Protein AF-A0A2V4BJJ5-F1 (afdb_monomer_lite)

Organism: NCBI:txid2212651

Structure (mmCIF, N/CA/C/O backbone):
data_AF-A0A2V4BJJ5-F1
#
_entry.id   AF-A0A2V4BJJ5-F1
#
loop_
_atom_site.group_PDB
_atom_site.id
_atom_site.type_symbol
_atom_site.label_atom_id
_atom_site.label_alt_id
_atom_site.label_comp_id
_atom_site.label_asym_id
_atom_site.label_entity_id
_atom_site.label_seq_id
_atom_site.pdbx_PDB_ins_code
_atom_site.Cartn_x
_atom_site.Cartn_y
_atom_site.Cartn_z
_atom_site.occupancy
_atom_site.B_iso_or_equiv
_atom_site.auth_seq_id
_atom_site.auth_comp_id
_atom_site.auth_asym_id
_atom_site.auth_atom_id
_atom_site.pdbx_PDB_model_num
ATOM 1 N N . MET A 1 1 ? 9.162 1.206 -11.271 1.00 88.06 1 MET A N 1
ATOM 2 C CA . MET A 1 1 ? 9.606 1.241 -9.865 1.00 88.06 1 MET A CA 1
ATOM 3 C C . MET A 1 1 ? 8.481 0.726 -8.986 1.00 88.06 1 MET A C 1
ATOM 5 O O . MET A 1 1 ? 7.319 0.858 -9.364 1.00 88.06 1 MET A O 1
ATOM 9 N N . ILE A 1 2 ? 8.825 0.141 -7.841 1.00 90.81 2 ILE A N 1
ATOM 10 C CA . ILE A 1 2 ? 7.871 -0.361 -6.850 1.00 90.81 2 ILE A CA 1
ATOM 11 C C . ILE A 1 2 ? 7.590 0.761 -5.851 1.00 90.81 2 ILE A C 1
ATOM 13 O O . ILE A 1 2 ? 8.516 1.310 -5.253 1.00 90.81 2 ILE A O 1
ATOM 17 N N . ARG A 1 3 ? 6.319 1.094 -5.628 1.00 92.25 3 ARG A N 1
ATOM 18 C CA . ARG A 1 3 ? 5.937 2.110 -4.636 1.00 92.25 3 ARG A CA 1
ATOM 19 C C . ARG A 1 3 ? 5.852 1.492 -3.248 1.00 92.25 3 ARG A C 1
ATOM 21 O O . ARG A 1 3 ? 5.014 0.620 -3.016 1.00 92.25 3 ARG A O 1
ATOM 28 N N . ILE A 1 4 ? 6.672 1.962 -2.316 1.00 94.62 4 ILE A N 1
ATOM 29 C CA . ILE A 1 4 ? 6.693 1.494 -0.930 1.00 94.62 4 ILE A CA 1
ATOM 30 C C . ILE A 1 4 ? 6.324 2.643 -0.002 1.00 94.62 4 ILE A C 1
ATOM 32 O O . ILE A 1 4 ? 7.092 3.581 0.190 1.00 94.62 4 ILE A O 1
ATOM 36 N N . TYR A 1 5 ? 5.167 2.530 0.638 1.00 96.19 5 TYR A N 1
ATOM 37 C CA . TYR A 1 5 ? 4.803 3.397 1.743 1.00 96.19 5 TYR A CA 1
ATOM 38 C C . TYR A 1 5 ? 5.375 2.828 3.043 1.00 96.19 5 TYR A C 1
ATOM 40 O O . TYR A 1 5 ? 5.122 1.673 3.393 1.00 96.19 5 TYR A O 1
ATOM 48 N N . LEU A 1 6 ? 6.145 3.631 3.769 1.00 96.25 6 LEU A N 1
ATOM 49 C CA . LEU A 1 6 ? 6.681 3.276 5.080 1.00 96.25 6 LEU A CA 1
ATOM 50 C C . LEU A 1 6 ? 5.841 3.983 6.140 1.00 96.25 6 LEU A C 1
ATOM 52 O O . LEU A 1 6 ? 5.697 5.188 6.062 1.00 96.25 6 LEU A O 1
ATOM 56 N N . ASP A 1 7 ? 5.319 3.282 7.140 1.00 95.56 7 ASP A N 1
ATOM 57 C CA . ASP A 1 7 ? 4.803 3.937 8.351 1.00 95.56 7 ASP A CA 1
ATOM 58 C C . ASP A 1 7 ? 5.944 4.703 9.047 1.00 95.56 7 ASP A C 1
ATOM 60 O O . ASP A 1 7 ? 7.099 4.263 9.014 1.00 95.56 7 ASP A O 1
ATOM 64 N N . TRP A 1 8 ? 5.642 5.807 9.735 1.00 92.81 8 TRP A N 1
ATOM 65 C CA . TRP A 1 8 ? 6.599 6.546 10.559 1.00 92.81 8 TRP A CA 1
ATOM 66 C C . TRP A 1 8 ? 7.425 5.660 11.511 1.00 92.81 8 TRP A C 1
ATOM 68 O O . TRP A 1 8 ? 8.637 5.865 11.669 1.00 92.81 8 TRP A O 1
ATOM 78 N N . ASN A 1 9 ? 6.815 4.640 12.126 1.00 90.44 9 ASN A N 1
ATOM 79 C CA . ASN A 1 9 ? 7.521 3.713 13.018 1.00 90.44 9 ASN A CA 1
ATOM 80 C C . ASN A 1 9 ? 8.581 2.860 12.288 1.00 90.44 9 ASN A C 1
ATOM 82 O O . ASN A 1 9 ? 9.628 2.551 12.864 1.00 90.44 9 ASN A O 1
ATOM 86 N N . ALA A 1 10 ? 8.353 2.522 11.019 1.00 91.81 10 ALA A N 1
ATOM 87 C CA . ALA A 1 10 ? 9.301 1.813 10.176 1.00 91.81 10 ALA A CA 1
ATOM 88 C C . ALA A 1 10 ? 10.347 2.796 9.642 1.00 91.81 10 ALA A C 1
ATOM 90 O O . ALA A 1 10 ? 11.546 2.536 9.748 1.00 91.81 10 ALA A O 1
ATOM 91 N N . TYR A 1 11 ? 9.891 3.955 9.166 1.00 87.75 11 TYR A N 1
ATOM 92 C CA . TYR A 1 11 ? 10.703 5.021 8.592 1.00 87.75 11 TYR A CA 1
ATOM 93 C C . TYR A 1 11 ? 11.809 5.473 9.556 1.00 87.75 11 TYR A C 1
ATOM 95 O O . TYR A 1 11 ? 13.001 5.411 9.241 1.00 87.75 11 TYR A O 1
ATOM 103 N N . SER A 1 12 ? 11.427 5.866 10.772 1.00 86.38 12 SER A N 1
ATOM 104 C CA . SER A 1 12 ? 12.358 6.346 11.800 1.00 86.38 12 SER A CA 1
ATOM 105 C C . SER A 1 12 ? 13.381 5.276 12.206 1.00 86.38 12 SER A C 1
ATOM 107 O O . SER A 1 12 ? 14.564 5.563 12.408 1.00 86.38 12 SER A O 1
ATOM 109 N N . ARG A 1 13 ? 12.969 4.007 12.273 1.00 89.62 13 ARG A N 1
ATOM 110 C CA . ARG A 1 13 ? 13.856 2.905 12.663 1.00 89.62 13 ARG A CA 1
ATOM 111 C C . ARG A 1 13 ? 14.785 2.455 11.548 1.00 89.62 13 ARG A C 1
ATOM 113 O O . ARG A 1 13 ? 15.922 2.110 11.858 1.00 89.62 13 ARG A O 1
ATOM 120 N N . ILE A 1 14 ? 14.367 2.512 10.282 1.00 87.62 14 ILE A N 1
ATOM 121 C CA . ILE A 1 14 ? 15.248 2.220 9.143 1.00 87.62 14 ILE A CA 1
ATOM 122 C C . ILE A 1 14 ? 16.488 3.102 9.194 1.00 87.62 14 ILE A C 1
ATOM 124 O O . ILE A 1 14 ? 17.557 2.598 8.894 1.00 87.62 14 ILE A O 1
ATOM 128 N N . LYS A 1 15 ? 16.389 4.369 9.620 1.00 78.69 15 LYS A N 1
ATOM 129 C CA . LYS A 1 15 ? 17.545 5.278 9.686 1.00 78.69 15 LYS A CA 1
ATOM 130 C C . LYS A 1 15 ? 18.413 5.092 10.933 1.00 78.69 15 LYS A C 1
ATOM 132 O O . LYS A 1 15 ? 19.638 5.218 10.846 1.00 78.69 15 LYS A O 1
ATOM 137 N N . HIS A 1 16 ? 17.818 4.764 12.078 1.00 81.19 16 HIS A N 1
ATOM 138 C CA . HIS A 1 16 ? 18.511 4.822 13.374 1.00 81.19 16 HIS A CA 1
ATOM 139 C C . HIS A 1 16 ? 18.791 3.465 14.027 1.00 81.19 16 HIS A C 1
ATOM 141 O O . HIS A 1 16 ? 19.670 3.371 14.882 1.00 81.19 16 HIS A O 1
ATOM 147 N N . SER A 1 17 ? 18.069 2.411 13.649 1.00 85.38 17 SER A N 1
ATOM 148 C CA . SER A 1 17 ? 18.215 1.097 14.269 1.00 85.38 17 SER A CA 1
ATOM 149 C C . SER A 1 17 ? 19.347 0.296 13.630 1.00 85.38 17 SER A C 1
ATOM 151 O O . SER A 1 17 ? 19.399 0.131 12.411 1.00 85.38 17 SER A O 1
ATOM 153 N N . ASN A 1 18 ? 20.208 -0.258 14.487 1.00 90.06 18 ASN A N 1
ATOM 154 C CA . ASN A 1 18 ? 21.208 -1.271 14.133 1.00 90.06 18 ASN A CA 1
ATOM 155 C C . ASN A 1 18 ? 20.756 -2.692 14.515 1.00 90.06 18 ASN A C 1
ATOM 157 O O . ASN A 1 18 ? 21.531 -3.641 14.431 1.00 90.06 18 ASN A O 1
ATOM 161 N N . VAL A 1 19 ? 19.512 -2.841 14.976 1.00 92.06 19 VAL A N 1
ATOM 162 C CA . VAL A 1 19 ? 18.943 -4.124 15.398 1.00 92.06 19 VAL A CA 1
ATOM 163 C C . VAL A 1 19 ? 18.189 -4.743 14.227 1.00 92.06 19 VAL A C 1
ATOM 165 O O . VAL A 1 19 ? 17.458 -4.046 13.523 1.00 92.06 19 VAL A O 1
ATOM 168 N N . SER A 1 20 ? 18.351 -6.053 14.029 1.00 91.06 20 SER A N 1
ATOM 169 C CA . SER A 1 20 ? 17.585 -6.812 13.033 1.00 91.06 20 SER A CA 1
ATOM 170 C C . SER A 1 20 ? 16.072 -6.567 13.192 1.00 91.06 20 SER A C 1
ATOM 172 O O . SER A 1 20 ? 15.590 -6.501 14.327 1.00 91.06 20 SER A O 1
ATOM 174 N N . PRO A 1 21 ? 15.314 -6.394 12.093 1.00 94.69 21 PRO A N 1
ATOM 175 C CA . PRO A 1 21 ? 15.711 -6.581 10.688 1.00 94.69 21 PRO A CA 1
ATOM 176 C C . PRO A 1 21 ? 16.182 -5.296 9.978 1.00 94.69 21 PRO A C 1
ATOM 178 O O . PRO A 1 21 ? 16.421 -5.304 8.775 1.00 94.69 21 PRO A O 1
ATOM 181 N N . TYR A 1 22 ? 16.309 -4.172 10.688 1.00 94.81 22 TYR A N 1
ATOM 182 C CA . TYR A 1 22 ? 16.457 -2.854 10.061 1.00 94.81 22 TYR A CA 1
ATOM 183 C C . TYR A 1 22 ? 17.739 -2.630 9.246 1.00 94.81 22 TYR A C 1
ATOM 185 O O . TYR A 1 22 ? 17.635 -1.961 8.221 1.00 94.81 22 TYR A O 1
ATOM 193 N N . PRO A 1 23 ? 18.925 -3.157 9.617 1.00 94.69 23 PRO A N 1
ATOM 194 C CA . PRO A 1 23 ? 20.111 -3.042 8.766 1.00 94.69 23 PRO A CA 1
ATOM 195 C C . PRO A 1 23 ? 19.923 -3.688 7.392 1.00 94.69 23 PRO A C 1
ATOM 197 O O . PRO A 1 23 ? 20.276 -3.099 6.377 1.00 94.69 23 PRO A O 1
ATOM 200 N N . GLU A 1 24 ? 19.328 -4.879 7.358 1.00 94.56 24 GLU A N 1
ATOM 201 C CA . GLU A 1 24 ? 19.069 -5.608 6.117 1.00 94.56 24 GLU A CA 1
ATOM 202 C C . GLU A 1 24 ? 17.961 -4.938 5.306 1.00 94.56 24 GLU A C 1
ATOM 204 O O . GLU A 1 24 ? 18.143 -4.680 4.120 1.00 94.56 24 GLU A O 1
ATOM 209 N N . LEU A 1 25 ? 16.869 -4.543 5.969 1.00 94.75 25 LEU A N 1
ATOM 210 C CA . LEU A 1 25 ? 15.808 -3.759 5.344 1.00 94.75 25 LEU A CA 1
ATOM 211 C C . LEU A 1 25 ? 16.362 -2.479 4.707 1.00 94.75 25 LEU A C 1
ATOM 213 O O . LEU A 1 25 ? 16.035 -2.172 3.568 1.00 94.75 25 LEU A O 1
ATOM 217 N N . ARG A 1 26 ? 17.232 -1.747 5.411 1.00 92.50 26 ARG A N 1
ATOM 218 C CA . ARG A 1 26 ? 17.885 -0.547 4.877 1.00 92.50 26 ARG A CA 1
ATOM 219 C C . ARG A 1 26 ? 18.696 -0.876 3.625 1.00 92.50 26 ARG A C 1
ATOM 221 O O . ARG A 1 26 ? 18.555 -0.173 2.638 1.00 92.50 26 ARG A O 1
ATOM 228 N N . ASN A 1 27 ? 19.504 -1.935 3.647 1.00 91.75 27 ASN A N 1
ATOM 229 C CA . ASN A 1 27 ? 20.306 -2.331 2.487 1.00 91.75 27 ASN A CA 1
ATOM 230 C C . ASN A 1 27 ? 19.441 -2.676 1.270 1.00 91.75 27 ASN A C 1
ATOM 232 O O . ASN A 1 27 ? 19.805 -2.310 0.160 1.00 91.75 27 ASN A O 1
ATOM 236 N N . ILE A 1 28 ? 18.298 -3.332 1.484 1.00 92.19 28 ILE A N 1
ATOM 237 C CA . ILE A 1 28 ? 17.337 -3.629 0.417 1.00 92.19 28 ILE A CA 1
ATOM 238 C C . ILE A 1 28 ? 16.742 -2.332 -0.144 1.00 92.19 28 ILE A C 1
ATOM 240 O O . ILE A 1 28 ? 16.681 -2.157 -1.353 1.00 92.19 28 ILE A O 1
ATOM 244 N N . LEU A 1 29 ? 16.316 -1.413 0.725 1.00 91.25 29 LEU A N 1
ATOM 245 C CA . LEU A 1 29 ? 15.595 -0.199 0.328 1.00 91.25 29 LEU A CA 1
ATOM 246 C C . LEU A 1 29 ? 16.490 0.934 -0.210 1.00 91.25 29 LEU A C 1
ATOM 248 O O . LEU A 1 29 ? 15.959 1.918 -0.713 1.00 91.25 29 LEU A O 1
ATOM 252 N N . LEU A 1 30 ? 17.820 0.825 -0.104 1.00 85.75 30 LEU A N 1
ATOM 253 C CA . LEU A 1 30 ? 18.769 1.833 -0.603 1.00 85.75 30 LEU A CA 1
ATOM 254 C C . LEU A 1 30 ? 18.985 1.789 -2.128 1.00 85.75 30 LEU A C 1
ATOM 256 O O . LEU A 1 30 ? 19.694 2.646 -2.652 1.00 85.75 30 LEU A O 1
ATOM 260 N N . ASP A 1 31 ? 18.397 0.828 -2.849 1.00 82.88 31 ASP A N 1
ATOM 261 C CA . ASP A 1 31 ? 18.398 0.845 -4.316 1.00 82.88 31 ASP A CA 1
ATOM 262 C C . ASP A 1 31 ? 17.377 1.866 -4.849 1.00 82.88 31 ASP A C 1
ATOM 264 O O . ASP A 1 31 ? 16.197 1.568 -5.064 1.00 82.88 31 ASP A O 1
ATOM 268 N N . GLU A 1 32 ? 17.848 3.096 -5.059 1.00 70.75 32 GLU A N 1
ATOM 269 C CA . GLU A 1 32 ? 17.036 4.227 -5.526 1.00 70.75 32 GLU A CA 1
ATOM 270 C C . GLU A 1 32 ? 16.423 4.011 -6.922 1.00 70.75 32 GLU A C 1
ATOM 272 O O . GLU A 1 32 ? 15.458 4.688 -7.260 1.00 70.75 32 GLU A O 1
ATOM 277 N N . ASN A 1 33 ? 16.914 3.053 -7.720 1.00 79.56 33 ASN A N 1
ATOM 278 C CA . ASN A 1 33 ? 16.366 2.757 -9.053 1.00 79.56 33 ASN A CA 1
ATOM 279 C C . ASN A 1 33 ? 15.228 1.722 -9.011 1.00 79.56 33 ASN A C 1
ATOM 281 O O . ASN A 1 33 ? 14.562 1.450 -10.023 1.00 79.56 33 ASN A O 1
ATOM 285 N N . GLN A 1 34 ? 15.020 1.092 -7.855 1.00 86.00 34 GLN A N 1
ATOM 286 C CA . GLN A 1 34 ? 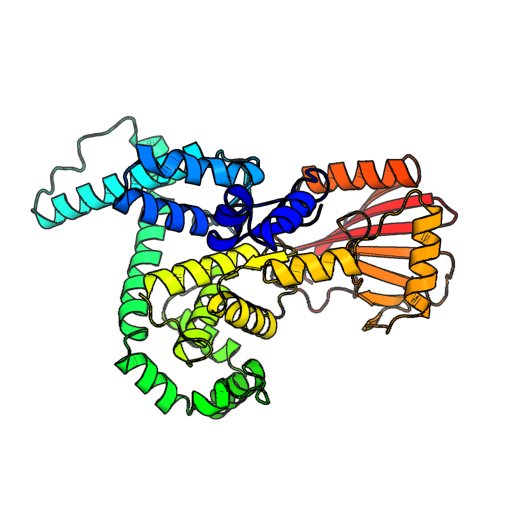14.022 0.047 -7.673 1.00 86.00 34 GLN A CA 1
ATOM 287 C C . GLN A 1 34 ? 12.746 0.584 -7.015 1.00 86.00 34 GLN A C 1
ATOM 289 O O . GLN A 1 34 ? 11.644 0.183 -7.410 1.00 86.00 34 GLN A O 1
ATOM 294 N N . TYR A 1 35 ? 12.874 1.515 -6.065 1.00 91.69 35 TYR A N 1
ATOM 295 C CA . TYR A 1 35 ? 11.788 1.893 -5.159 1.00 91.69 35 TYR A CA 1
ATOM 296 C C . TYR A 1 35 ? 11.448 3.384 -5.164 1.00 91.69 35 TYR A C 1
ATOM 298 O O . TYR A 1 35 ? 12.314 4.242 -5.293 1.00 91.69 35 TYR A O 1
ATOM 306 N N . LEU A 1 36 ? 10.168 3.685 -4.935 1.00 91.25 36 LEU A N 1
ATOM 307 C CA . LEU A 1 36 ? 9.669 5.027 -4.635 1.00 91.25 36 LEU A CA 1
ATOM 308 C C . LEU A 1 36 ? 9.070 5.060 -3.233 1.00 91.25 36 LEU A C 1
ATOM 310 O O . LEU A 1 36 ? 8.227 4.223 -2.914 1.00 91.25 36 LEU A O 1
ATOM 314 N N . PHE A 1 37 ? 9.455 6.052 -2.429 1.00 93.25 37 PHE A N 1
ATOM 315 C CA . PHE A 1 37 ? 9.055 6.161 -1.023 1.00 93.25 37 PHE A CA 1
ATOM 316 C C . PHE A 1 37 ? 8.224 7.417 -0.757 1.00 93.25 37 PHE A C 1
ATOM 318 O O . PHE A 1 37 ? 8.757 8.408 -0.265 1.00 93.25 37 PHE A O 1
ATOM 325 N N . PRO A 1 38 ? 6.921 7.443 -1.067 1.00 93.19 38 PRO A N 1
ATOM 326 C CA . PRO A 1 38 ? 6.128 8.619 -0.754 1.00 93.19 38 PRO A CA 1
ATOM 327 C C . PRO A 1 38 ? 6.016 8.842 0.761 1.00 93.19 38 PRO A C 1
ATOM 329 O O . PRO A 1 38 ? 5.755 7.908 1.519 1.00 93.19 38 PRO A O 1
ATOM 332 N N . PHE A 1 39 ? 6.144 10.096 1.198 1.00 94.69 39 PHE A N 1
ATOM 333 C CA . PHE A 1 39 ? 5.675 10.537 2.517 1.00 94.69 39 PHE A CA 1
ATOM 334 C C . PHE A 1 39 ? 4.311 11.221 2.379 1.00 94.69 39 PHE A C 1
ATOM 336 O O . PHE A 1 39 ? 3.885 11.519 1.272 1.00 94.69 39 PHE A O 1
ATOM 343 N N . SER A 1 40 ? 3.602 11.472 3.479 1.00 92.81 40 SER A N 1
ATOM 344 C CA . SER A 1 40 ? 2.213 11.960 3.443 1.00 92.81 40 SER A CA 1
ATOM 345 C C . SER A 1 40 ? 1.898 12.948 4.559 1.00 92.81 40 SER A C 1
ATOM 347 O O . SER A 1 40 ? 2.718 13.198 5.445 1.00 92.81 40 SER A O 1
ATOM 349 N N . THR A 1 41 ? 0.668 13.460 4.573 1.00 89.38 41 THR A N 1
ATOM 350 C CA . THR A 1 41 ? 0.161 14.249 5.704 1.00 89.38 41 THR A CA 1
ATOM 351 C C . THR A 1 41 ? 0.115 13.459 7.012 1.00 89.38 41 THR A C 1
ATOM 353 O O . THR A 1 41 ? 0.328 14.058 8.060 1.00 89.38 41 THR A O 1
ATOM 356 N N . ALA A 1 42 ? -0.041 12.130 6.985 1.00 91.00 42 ALA A N 1
ATOM 357 C CA . ALA A 1 42 ? 0.041 11.304 8.195 1.00 91.00 42 ALA A CA 1
ATOM 358 C C . ALA A 1 42 ? 1.444 11.360 8.832 1.00 91.00 42 ALA A C 1
ATOM 360 O O . ALA A 1 42 ? 1.575 11.569 10.035 1.00 91.00 42 ALA A O 1
ATOM 361 N N . HIS A 1 43 ? 2.501 11.306 8.015 1.00 93.44 43 HIS A N 1
ATOM 362 C CA . HIS A 1 43 ? 3.880 11.490 8.485 1.00 93.44 43 HIS A CA 1
ATOM 363 C C . HIS A 1 43 ? 4.117 12.876 9.081 1.00 93.44 43 HIS A C 1
ATOM 365 O O . HIS A 1 43 ? 4.813 13.028 10.084 1.00 93.44 43 HIS A O 1
ATOM 371 N N . ILE A 1 44 ? 3.548 13.901 8.444 1.00 90.62 44 ILE A N 1
ATOM 372 C CA . ILE A 1 44 ? 3.655 15.280 8.919 1.00 90.62 44 ILE A CA 1
ATOM 373 C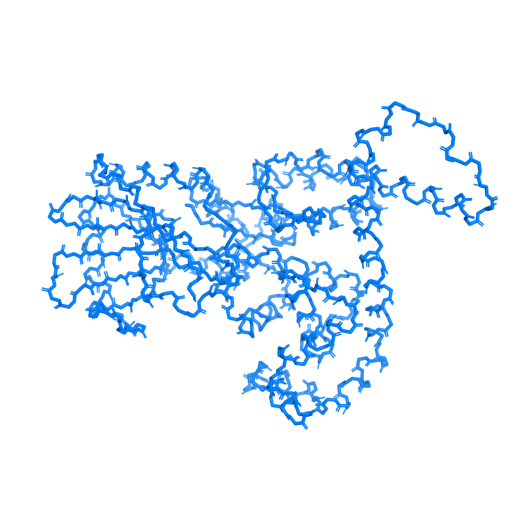 C . ILE A 1 44 ? 2.999 15.406 10.296 1.00 90.62 44 ILE A C 1
ATOM 375 O O . ILE A 1 44 ? 3.585 16.039 11.172 1.00 90.62 44 ILE A O 1
ATOM 379 N N . LEU A 1 45 ? 1.849 14.758 10.516 1.00 87.06 45 LEU A N 1
ATOM 380 C CA . LEU A 1 45 ? 1.181 14.719 11.818 1.00 87.06 45 LEU A CA 1
ATOM 381 C C . LEU A 1 45 ? 2.041 14.026 12.886 1.00 87.06 45 LEU A C 1
ATOM 383 O O . LEU A 1 45 ? 2.204 14.580 13.969 1.00 87.06 45 LEU A O 1
ATOM 387 N N . ASP A 1 46 ? 2.663 12.882 12.591 1.00 90.56 46 ASP A N 1
ATOM 388 C CA . ASP A 1 46 ? 3.563 12.208 13.546 1.00 90.56 46 ASP A CA 1
ATOM 389 C C . ASP A 1 46 ? 4.772 13.069 13.942 1.00 90.56 46 ASP A C 1
ATOM 391 O O . ASP A 1 46 ? 5.171 13.146 15.115 1.00 90.56 46 ASP A O 1
ATOM 395 N N . ILE A 1 47 ? 5.365 13.757 12.963 1.00 90.62 47 ILE A N 1
ATOM 396 C CA . ILE A 1 47 ? 6.478 14.673 13.218 1.00 90.62 47 ILE A CA 1
ATOM 397 C C . ILE A 1 47 ? 5.988 15.904 13.982 1.00 90.62 47 ILE A C 1
ATOM 399 O O . ILE A 1 47 ? 6.689 16.370 14.881 1.00 90.62 47 ILE A O 1
ATOM 403 N N . TYR A 1 48 ? 4.789 16.405 13.688 1.00 88.06 48 TYR A N 1
ATOM 404 C CA . TYR A 1 48 ? 4.177 17.506 14.424 1.00 88.06 48 TYR A CA 1
ATOM 405 C C . TYR A 1 48 ? 3.931 17.138 15.896 1.00 88.06 48 TYR A C 1
ATOM 407 O O . TYR A 1 48 ? 4.264 17.916 16.787 1.00 88.06 48 TYR A O 1
ATOM 415 N N . GLU A 1 49 ? 3.481 15.920 16.201 1.00 86.12 49 GLU A N 1
ATOM 416 C CA . GLU A 1 49 ? 3.374 15.468 17.596 1.00 86.12 49 GLU A CA 1
ATOM 417 C C . GLU A 1 49 ? 4.727 15.439 18.310 1.00 86.12 49 GLU A C 1
ATOM 419 O O . GLU A 1 49 ? 4.820 15.707 19.511 1.00 86.12 49 GLU A O 1
ATOM 424 N N . SER A 1 50 ? 5.794 15.120 17.577 1.00 88.12 50 SER A N 1
ATOM 425 C CA . SER A 1 50 ? 7.156 15.222 18.101 1.00 88.12 50 SER A CA 1
ATOM 426 C C . SER A 1 50 ? 7.542 16.688 18.319 1.00 88.12 50 SER A C 1
ATOM 428 O O . SER A 1 50 ? 8.052 17.032 19.382 1.00 88.12 50 SER A O 1
ATOM 430 N N . TYR A 1 51 ? 7.237 17.570 17.363 1.00 89.12 51 TYR A N 1
ATOM 431 C CA . TYR A 1 51 ? 7.477 19.011 17.455 1.00 89.12 51 TYR A CA 1
ATOM 432 C C . TYR A 1 51 ? 6.837 19.623 18.700 1.00 89.12 51 TYR A C 1
ATOM 434 O O . TYR A 1 51 ? 7.523 20.316 19.447 1.00 89.12 51 TYR A O 1
ATOM 442 N N . VAL A 1 52 ? 5.565 19.320 18.963 1.00 86.94 52 VAL A N 1
ATOM 443 C CA . VAL A 1 52 ? 4.845 19.819 20.144 1.00 86.94 52 VAL A CA 1
ATOM 444 C C . VAL A 1 52 ? 5.562 19.425 21.444 1.00 86.94 52 VAL A C 1
ATOM 446 O O . VAL A 1 52 ? 5.557 20.183 22.410 1.00 86.94 52 VAL A O 1
ATOM 449 N N . LYS A 1 53 ? 6.226 18.261 21.472 1.00 87.38 53 LYS A N 1
ATOM 450 C CA . LYS A 1 53 ? 6.930 17.750 22.659 1.00 87.38 53 LYS A CA 1
ATOM 451 C C . LYS A 1 53 ? 8.345 18.299 22.824 1.00 87.38 53 LYS A C 1
ATOM 453 O O . LYS A 1 53 ? 8.759 18.545 23.954 1.00 87.38 53 LYS A O 1
ATOM 458 N N . VAL A 1 54 ? 9.110 18.421 21.736 1.00 88.50 54 VAL A N 1
ATOM 459 C CA . VAL A 1 54 ? 10.563 18.691 21.806 1.00 88.50 54 VAL A CA 1
ATOM 460 C C . VAL A 1 54 ? 11.017 19.956 21.070 1.00 88.50 54 VAL A C 1
ATOM 462 O O . VAL A 1 54 ? 12.173 20.356 21.204 1.00 88.50 54 VAL A O 1
ATOM 465 N N . GLY A 1 55 ? 10.132 20.619 20.327 1.00 88.94 55 GLY A N 1
ATOM 466 C CA . GLY A 1 55 ? 10.419 21.830 19.558 1.00 88.94 55 GLY A CA 1
ATOM 467 C C . GLY A 1 55 ? 11.210 21.594 18.263 1.00 88.94 55 GLY A C 1
ATOM 468 O O . GLY A 1 55 ? 11.736 20.512 18.003 1.00 88.94 55 GLY A O 1
ATOM 469 N N . TRP A 1 56 ? 11.316 22.645 17.437 1.00 88.12 56 TRP A N 1
ATOM 470 C CA . TRP A 1 56 ? 11.897 22.585 16.082 1.00 88.12 56 TRP A CA 1
ATOM 471 C C . TRP A 1 56 ? 13.335 22.046 16.053 1.00 88.12 56 TRP A C 1
ATOM 473 O O . TRP A 1 56 ? 13.667 21.185 15.242 1.00 88.12 56 TRP A O 1
ATOM 483 N N . ALA A 1 57 ? 14.187 22.528 16.963 1.00 86.38 57 ALA A N 1
ATOM 484 C CA . ALA A 1 57 ? 15.601 22.153 17.001 1.00 86.38 57 ALA A CA 1
ATOM 485 C C . ALA A 1 57 ? 15.817 20.638 17.175 1.00 86.38 57 ALA A C 1
ATOM 487 O O . ALA A 1 57 ? 16.826 20.109 16.718 1.00 86.38 57 ALA A O 1
ATOM 488 N N . ASN A 1 58 ? 14.855 19.939 17.786 1.00 86.81 58 ASN A N 1
ATOM 489 C CA . ASN A 1 58 ? 14.965 18.525 18.133 1.00 86.81 58 ASN A CA 1
ATOM 490 C C . ASN A 1 58 ? 14.198 17.589 17.184 1.00 86.81 58 ASN A C 1
ATOM 492 O O . ASN A 1 58 ? 14.265 16.377 17.361 1.00 86.81 58 ASN A O 1
ATOM 496 N N . ILE A 1 59 ? 13.506 18.115 16.165 1.00 87.94 59 ILE A N 1
ATOM 497 C CA . ILE A 1 59 ? 12.863 17.292 15.122 1.00 87.94 59 ILE A CA 1
ATOM 498 C C . ILE A 1 59 ? 13.666 17.236 13.820 1.00 87.94 59 ILE A C 1
ATOM 500 O O . ILE A 1 59 ? 13.261 16.551 12.888 1.00 87.94 59 ILE A O 1
ATOM 504 N N . GLN A 1 60 ? 14.803 17.929 13.720 1.00 85.44 60 GLN A N 1
ATOM 505 C CA . GLN A 1 60 ? 15.562 17.993 12.469 1.00 85.44 60 GLN A CA 1
ATOM 506 C C . GLN A 1 60 ? 15.960 16.594 11.963 1.00 85.44 60 GLN A C 1
ATOM 508 O O . GLN A 1 60 ? 15.749 16.284 10.794 1.00 85.44 60 GLN A O 1
ATOM 513 N N . GLY A 1 61 ? 16.410 15.702 12.854 1.00 84.56 61 GLY A N 1
ATOM 514 C CA . GLY A 1 61 ? 16.706 14.307 12.500 1.00 84.56 61 GLY A CA 1
ATOM 515 C C . GLY A 1 61 ? 15.476 13.508 12.040 1.00 84.56 61 GLY A C 1
ATOM 516 O O . GLY A 1 61 ? 15.598 12.620 11.192 1.00 84.56 61 GLY A O 1
ATOM 517 N N . HIS A 1 62 ? 14.282 13.854 12.539 1.00 85.50 62 HIS A N 1
ATOM 518 C CA . HIS A 1 62 ? 13.017 13.270 12.084 1.00 85.50 62 HIS A CA 1
ATOM 519 C C . HIS A 1 62 ? 12.711 13.715 10.648 1.00 85.50 62 HIS A C 1
ATOM 521 O O . HIS A 1 62 ? 12.439 12.882 9.791 1.00 85.50 62 HIS A O 1
ATOM 527 N N . ILE A 1 63 ? 12.841 15.011 10.356 1.00 86.19 63 ILE A N 1
ATOM 528 C CA . ILE A 1 63 ? 12.633 15.563 9.008 1.00 86.19 63 ILE A CA 1
ATOM 529 C C . ILE A 1 63 ? 13.624 14.955 8.016 1.00 86.19 63 ILE A C 1
ATOM 531 O O . ILE A 1 63 ? 13.238 14.506 6.942 1.00 86.19 63 ILE A O 1
ATOM 535 N N . GLU A 1 64 ? 14.899 14.877 8.392 1.00 85.25 64 GLU A N 1
ATOM 536 C CA . GLU A 1 64 ? 15.923 14.239 7.568 1.00 85.25 64 GLU A CA 1
ATOM 537 C C . GLU A 1 64 ? 15.689 12.739 7.389 1.00 85.25 64 GLU A C 1
ATOM 539 O O . GLU A 1 64 ? 16.341 12.129 6.548 1.00 85.25 64 GLU A O 1
ATOM 544 N N . SER A 1 65 ? 14.860 12.092 8.214 1.00 84.25 65 SER A N 1
ATOM 545 C CA . SER A 1 65 ? 14.490 10.701 7.951 1.00 84.25 65 SER A CA 1
ATOM 546 C C . SER A 1 65 ? 13.710 10.627 6.651 1.00 84.25 65 SER A C 1
ATOM 548 O O . SER A 1 65 ? 14.055 9.810 5.811 1.00 84.25 65 SER A O 1
ATOM 550 N N . LEU A 1 66 ? 12.804 11.576 6.396 1.00 86.62 66 LEU A N 1
ATOM 551 C CA . LEU A 1 66 ? 12.026 11.653 5.160 1.00 86.62 66 LEU A CA 1
ATOM 552 C C . LEU A 1 66 ? 12.857 11.914 3.890 1.00 86.62 66 LEU A C 1
ATOM 554 O O . LEU A 1 66 ? 12.286 11.973 2.805 1.00 86.62 66 LEU A O 1
ATOM 558 N N . SER A 1 67 ? 14.187 12.031 3.966 1.00 82.44 67 SER A N 1
ATOM 559 C CA . SER A 1 67 ? 15.035 12.210 2.781 1.00 82.44 67 SER A CA 1
ATOM 560 C C . SER A 1 67 ? 14.922 11.058 1.781 1.00 82.44 67 SER A C 1
ATOM 562 O O . SER A 1 67 ? 15.011 11.319 0.590 1.00 82.44 67 SER A O 1
ATOM 564 N N . LEU A 1 68 ? 14.655 9.819 2.236 1.00 83.50 68 LEU A N 1
ATOM 565 C CA . LEU A 1 68 ? 14.434 8.668 1.335 1.00 83.50 68 LEU A CA 1
ATOM 566 C C . LEU A 1 68 ? 13.275 8.895 0.349 1.00 83.50 68 LEU A C 1
ATOM 568 O O . LEU A 1 68 ? 13.219 8.242 -0.685 1.00 83.50 68 LEU A O 1
ATOM 572 N N . SER A 1 69 ? 12.362 9.823 0.648 1.00 87.19 69 SER A N 1
ATOM 573 C CA . SER A 1 69 ? 11.250 10.138 -0.245 1.00 87.19 69 SER A CA 1
ATOM 574 C C . SER A 1 69 ? 11.643 10.936 -1.476 1.00 87.19 69 SER A C 1
ATOM 576 O O . SER A 1 69 ? 10.833 11.060 -2.390 1.00 87.19 69 SER A O 1
ATOM 578 N N . ASN A 1 70 ? 12.833 11.548 -1.488 1.00 87.25 70 ASN A N 1
ATOM 579 C CA . ASN A 1 70 ? 13.234 12.517 -2.510 1.00 87.25 70 ASN A CA 1
ATOM 580 C C . ASN A 1 70 ? 12.177 13.618 -2.742 1.00 87.25 70 ASN A C 1
ATOM 582 O O . ASN A 1 70 ? 12.040 14.163 -3.834 1.00 87.25 70 ASN A O 1
ATOM 586 N N . GLY A 1 71 ? 11.413 13.956 -1.695 1.00 88.56 71 GLY A N 1
ATOM 587 C CA . GLY A 1 71 ? 10.341 14.945 -1.763 1.00 88.56 71 GLY A CA 1
ATOM 588 C C . GLY A 1 71 ? 9.050 14.445 -2.410 1.00 88.56 71 GLY A C 1
ATOM 589 O O . GLY A 1 71 ? 8.155 15.254 -2.634 1.00 88.56 71 GLY A O 1
ATOM 590 N N . LEU A 1 72 ? 8.908 13.150 -2.693 1.00 91.12 72 LEU A N 1
ATOM 591 C CA . LEU A 1 72 ? 7.657 12.578 -3.179 1.00 91.12 72 LEU A CA 1
ATOM 592 C C . LEU A 1 72 ? 6.608 12.589 -2.059 1.00 91.12 72 LEU A C 1
ATOM 594 O O . LEU A 1 72 ? 6.637 11.776 -1.140 1.00 91.12 72 LEU A O 1
ATOM 598 N N . LEU A 1 73 ? 5.671 13.522 -2.141 1.00 90.00 73 LEU A N 1
ATOM 599 C CA . LEU A 1 73 ? 4.553 13.680 -1.225 1.00 90.00 73 LEU A CA 1
ATOM 600 C C . LEU A 1 73 ? 3.295 13.073 -1.843 1.00 90.00 73 LEU A C 1
ATOM 602 O O . LEU A 1 73 ? 2.866 13.496 -2.914 1.00 90.00 73 LEU A O 1
ATOM 606 N N . ILE A 1 74 ? 2.653 12.154 -1.132 1.00 89.44 74 ILE A N 1
ATOM 607 C CA . ILE A 1 74 ? 1.273 11.759 -1.385 1.00 89.44 74 ILE A CA 1
ATOM 608 C C . ILE A 1 74 ? 0.344 12.564 -0.476 1.00 89.44 74 ILE A C 1
ATOM 610 O O . ILE A 1 74 ? 0.470 12.566 0.749 1.00 89.44 74 ILE A O 1
ATOM 614 N N . GLN A 1 75 ? -0.583 13.299 -1.074 1.00 85.50 75 GLN A N 1
ATOM 615 C CA . GLN A 1 75 ? -1.540 14.119 -0.337 1.00 85.50 75 GLN A CA 1
ATOM 616 C C . GLN A 1 75 ? -2.845 14.216 -1.118 1.00 85.50 75 GLN A C 1
ATOM 618 O O . GLN A 1 75 ? -2.885 13.963 -2.318 1.00 85.50 75 GLN A O 1
ATOM 623 N N . LYS A 1 76 ? -3.903 14.634 -0.431 1.00 80.38 76 LYS A N 1
ATOM 624 C CA . LYS A 1 76 ? -5.169 15.002 -1.050 1.00 80.38 76 LYS A CA 1
ATOM 625 C C . LYS A 1 76 ? -5.427 16.486 -0.805 1.00 80.38 76 LYS A C 1
ATOM 627 O O . LYS A 1 76 ? -5.783 16.843 0.323 1.00 80.38 76 LYS A O 1
ATOM 632 N N . PRO A 1 77 ? -5.194 17.363 -1.795 1.00 72.75 77 PRO A N 1
ATOM 633 C CA . PRO A 1 77 ? -5.603 18.753 -1.679 1.00 72.75 77 PRO A CA 1
ATOM 634 C C . PRO A 1 77 ? -7.127 18.863 -1.586 1.00 72.75 77 PRO A C 1
ATOM 636 O O . PRO A 1 77 ? -7.873 17.972 -1.985 1.00 72.75 77 PRO A O 1
ATOM 639 N N . PHE A 1 78 ? -7.608 19.961 -1.017 1.00 66.38 78 PHE A N 1
ATOM 640 C CA . PHE A 1 78 ? -9.037 20.217 -0.927 1.00 66.38 78 PHE A CA 1
ATOM 641 C C . PHE A 1 78 ? -9.666 20.350 -2.319 1.00 66.38 78 PHE A C 1
ATOM 643 O O . PHE A 1 78 ? -9.091 20.967 -3.209 1.00 66.38 78 PHE A O 1
ATOM 650 N N . GLY A 1 79 ? -10.850 19.760 -2.494 1.00 66.19 79 GLY A N 1
ATOM 651 C CA . GLY A 1 79 ? -11.569 19.768 -3.771 1.00 66.19 79 GLY A CA 1
ATOM 652 C C . GLY A 1 79 ? -10.908 18.949 -4.885 1.00 66.19 79 GLY A C 1
ATOM 653 O O . GLY A 1 79 ? -11.470 18.870 -5.972 1.00 66.19 79 GLY A O 1
ATOM 654 N N . GLU A 1 80 ? -9.760 18.330 -4.614 1.00 72.00 80 GLU A N 1
ATOM 655 C CA . GLU A 1 80 ? -9.013 17.506 -5.556 1.00 72.00 80 GLU A CA 1
ATOM 656 C C . GLU A 1 80 ? -8.990 16.048 -5.097 1.00 72.00 80 GLU A C 1
ATOM 658 O O . GLU A 1 80 ? -9.201 15.723 -3.920 1.00 72.00 80 GLU A O 1
ATOM 663 N N . ASP A 1 81 ? -8.705 15.165 -6.047 1.00 74.69 81 ASP A N 1
ATOM 664 C CA . ASP A 1 81 ? -8.377 13.784 -5.747 1.00 74.69 81 ASP A CA 1
ATOM 665 C C . ASP A 1 81 ? -6.992 13.685 -5.100 1.00 74.69 81 ASP A C 1
ATOM 667 O O . ASP A 1 81 ? -6.154 14.589 -5.148 1.00 74.69 81 ASP A O 1
ATOM 671 N N . ILE A 1 82 ? -6.756 12.557 -4.442 1.00 79.94 82 ILE A N 1
ATOM 672 C CA . ILE A 1 82 ? -5.431 12.217 -3.938 1.00 79.94 82 ILE A CA 1
ATOM 673 C C . ILE A 1 82 ? -4.424 12.181 -5.103 1.00 79.94 82 ILE A C 1
ATOM 675 O O . ILE A 1 82 ? -4.722 11.694 -6.189 1.00 79.94 82 ILE A O 1
ATOM 679 N N . GLY A 1 83 ? -3.213 12.683 -4.872 1.00 81.38 83 GLY A N 1
ATOM 680 C CA . GLY A 1 83 ? -2.172 12.755 -5.890 1.00 81.38 83 GLY A CA 1
ATOM 681 C C . GLY A 1 83 ? -0.760 12.716 -5.318 1.00 81.38 83 GLY A C 1
ATOM 682 O O . GLY A 1 83 ? -0.544 12.837 -4.107 1.00 81.38 83 GLY A O 1
ATOM 683 N N . PHE A 1 84 ? 0.207 12.556 -6.220 1.00 85.00 84 PHE A N 1
ATOM 684 C CA . PHE A 1 84 ? 1.632 12.675 -5.924 1.00 85.00 84 PHE A CA 1
ATOM 685 C C . PHE A 1 84 ? 2.157 14.052 -6.325 1.00 85.00 84 PHE A C 1
ATOM 687 O O . PHE A 1 84 ? 1.870 14.550 -7.412 1.00 85.00 84 PHE A O 1
ATOM 694 N N . TYR A 1 85 ? 2.976 14.638 -5.461 1.00 84.69 85 TYR A N 1
ATOM 695 C CA . TYR A 1 85 ? 3.547 15.969 -5.618 1.00 84.69 85 TYR A CA 1
ATOM 696 C C . TYR A 1 85 ? 5.020 15.932 -5.228 1.00 84.69 85 TYR A C 1
ATOM 698 O O . TYR A 1 85 ? 5.400 15.206 -4.317 1.00 84.69 85 TYR A O 1
ATOM 706 N N . ILE A 1 86 ? 5.852 16.749 -5.870 1.00 87.19 86 ILE A N 1
ATOM 707 C CA . ILE A 1 86 ? 7.244 16.929 -5.449 1.00 87.19 86 ILE A CA 1
ATOM 708 C C . ILE A 1 86 ? 7.311 18.141 -4.523 1.00 87.19 86 ILE A C 1
ATOM 710 O O . ILE A 1 86 ? 7.163 19.279 -4.968 1.00 87.19 86 ILE A O 1
ATOM 714 N N . LYS A 1 87 ? 7.498 17.895 -3.223 1.00 88.19 87 LYS A N 1
ATOM 715 C CA . LYS A 1 87 ? 7.652 18.919 -2.186 1.00 88.19 87 LYS A CA 1
ATOM 716 C C . LYS A 1 87 ? 8.709 18.508 -1.157 1.00 88.19 87 LYS A C 1
ATOM 718 O O . LYS A 1 87 ? 8.620 17.416 -0.595 1.00 88.19 87 LYS A O 1
ATOM 723 N N . PRO A 1 88 ? 9.678 19.379 -0.822 1.00 89.62 88 PRO A N 1
ATOM 724 C CA . PRO A 1 88 ? 10.648 19.083 0.226 1.00 89.62 88 PRO A CA 1
ATOM 725 C C . PRO A 1 88 ? 9.961 18.821 1.584 1.00 89.62 88 PRO A C 1
ATOM 727 O O . PRO A 1 88 ? 9.137 19.639 2.017 1.00 89.62 88 PRO A O 1
ATOM 730 N N . PRO A 1 89 ? 10.318 17.744 2.317 1.00 90.56 89 PRO A N 1
ATOM 731 C CA . PRO A 1 89 ? 9.709 17.445 3.616 1.00 90.56 89 PRO A CA 1
ATOM 732 C C . PRO A 1 89 ? 9.848 18.596 4.620 1.00 90.56 89 PRO A C 1
ATOM 734 O O . PRO A 1 89 ? 8.891 18.954 5.303 1.00 90.56 89 PRO A O 1
ATOM 737 N N . THR A 1 90 ? 11.020 19.239 4.655 1.00 89.88 90 THR A N 1
ATOM 738 C CA . THR A 1 90 ? 11.302 20.382 5.537 1.00 89.88 90 THR A CA 1
ATOM 739 C C . THR A 1 90 ? 10.342 21.545 5.313 1.00 89.88 90 THR A C 1
ATOM 741 O O . THR A 1 90 ? 9.841 22.119 6.278 1.00 89.88 90 THR A O 1
ATOM 744 N N . GLU A 1 91 ? 10.096 21.917 4.056 1.00 89.00 91 GLU A N 1
ATOM 745 C CA . GLU A 1 91 ? 9.198 23.025 3.712 1.00 89.00 91 GLU A CA 1
ATOM 746 C C . GLU A 1 91 ? 7.755 22.673 4.052 1.00 89.00 91 GLU A C 1
ATOM 748 O O . GLU A 1 91 ? 7.049 23.475 4.661 1.00 89.00 91 GLU A O 1
ATOM 753 N N . THR A 1 92 ? 7.359 21.436 3.753 1.00 88.94 92 THR A N 1
ATOM 754 C CA . THR A 1 92 ? 6.006 20.942 4.013 1.00 88.94 92 THR A CA 1
ATOM 755 C C . THR A 1 92 ? 5.686 20.939 5.514 1.00 88.94 92 THR A C 1
ATOM 757 O O . THR A 1 92 ? 4.624 21.402 5.926 1.00 88.94 92 THR A O 1
ATOM 760 N N . ILE A 1 93 ? 6.626 20.505 6.359 1.00 88.94 93 ILE A N 1
ATOM 761 C CA . ILE A 1 93 ? 6.451 20.483 7.820 1.00 88.94 93 ILE A CA 1
ATOM 762 C C . ILE A 1 93 ? 6.468 21.899 8.408 1.00 88.94 93 ILE A C 1
ATOM 764 O O . ILE A 1 93 ? 5.677 22.197 9.301 1.00 88.94 93 ILE A O 1
ATOM 768 N N . LYS A 1 94 ? 7.329 22.798 7.905 1.00 87.31 94 LYS A N 1
ATOM 769 C CA . LYS A 1 94 ? 7.323 24.211 8.328 1.00 87.31 94 LYS A CA 1
ATOM 770 C C . LYS A 1 94 ? 5.990 24.880 8.030 1.00 87.31 94 LYS A C 1
ATOM 772 O O . LYS A 1 94 ? 5.457 25.541 8.917 1.00 87.31 94 LYS A O 1
ATOM 777 N N . ALA A 1 95 ? 5.471 24.694 6.816 1.00 85.75 95 ALA A N 1
ATOM 778 C CA . ALA A 1 95 ? 4.175 25.230 6.419 1.00 85.75 95 ALA A CA 1
ATOM 779 C C . ALA A 1 95 ? 3.071 24.723 7.360 1.00 85.75 95 ALA A C 1
ATOM 781 O O . ALA A 1 95 ? 2.329 25.527 7.919 1.00 85.75 95 ALA A O 1
ATOM 782 N N . HIS A 1 96 ? 3.053 23.416 7.643 1.00 84.69 96 HIS A N 1
ATOM 783 C CA . HIS A 1 96 ? 2.080 22.817 8.557 1.00 84.69 96 HIS A CA 1
ATOM 784 C C . HIS A 1 96 ? 2.173 23.365 9.994 1.00 84.69 96 HIS A C 1
ATOM 786 O O . HIS A 1 96 ? 1.158 23.683 10.608 1.00 84.69 96 HIS A O 1
ATOM 792 N N . ILE A 1 97 ? 3.385 23.529 10.540 1.00 83.31 97 ILE A N 1
ATOM 793 C CA . ILE A 1 97 ? 3.588 24.110 11.880 1.00 83.31 97 ILE A CA 1
ATOM 794 C C . ILE A 1 97 ? 3.119 25.567 11.931 1.00 83.31 97 ILE A C 1
ATOM 796 O O . ILE A 1 97 ? 2.438 25.964 12.875 1.00 83.31 97 ILE A O 1
ATOM 800 N N . GLN A 1 98 ? 3.499 26.380 10.941 1.00 81.69 98 GLN A N 1
ATOM 801 C CA . GLN A 1 98 ? 3.120 27.795 10.883 1.00 81.69 98 GLN A CA 1
ATOM 802 C C . GLN A 1 98 ? 1.603 27.964 10.846 1.00 81.69 98 GLN A C 1
ATOM 804 O O . GLN A 1 98 ? 1.047 28.821 11.536 1.00 81.69 98 GLN A O 1
ATOM 809 N N . GLU A 1 99 ? 0.943 27.117 10.071 1.00 73.75 99 GLU A N 1
ATOM 810 C CA . GLU A 1 99 ? -0.500 27.078 9.942 1.00 73.75 99 GLU A CA 1
ATOM 811 C C . GLU A 1 99 ? -1.192 26.676 11.246 1.00 73.75 99 GLU A C 1
ATOM 813 O O . GLU A 1 99 ? -2.048 27.413 11.736 1.00 73.75 99 GLU A O 1
ATOM 818 N N . ARG A 1 100 ? -0.761 25.576 11.872 1.00 73.56 100 ARG A N 1
ATOM 819 C CA . ARG A 1 100 ? -1.297 25.116 13.162 1.00 73.56 100 ARG A CA 1
ATOM 820 C C . ARG A 1 100 ? -1.144 26.169 14.255 1.00 73.56 100 ARG A C 1
ATOM 822 O O . ARG A 1 100 ? -2.119 26.495 14.928 1.00 73.56 100 ARG A O 1
ATOM 829 N N . ASN A 1 101 ? 0.033 26.783 14.363 1.00 74.50 101 ASN A N 1
ATOM 830 C CA . ASN A 1 101 ? 0.274 27.857 15.329 1.00 74.50 101 ASN A CA 1
ATOM 831 C C . ASN A 1 101 ? -0.621 29.082 15.059 1.00 74.50 101 ASN A C 1
ATOM 833 O O . ASN A 1 101 ? -1.094 29.735 15.993 1.00 74.50 101 ASN A O 1
ATOM 837 N N . SER A 1 102 ? -0.879 29.396 13.785 1.00 70.50 102 SER A N 1
ATOM 838 C CA . SER A 1 102 ? -1.781 30.487 13.391 1.00 70.50 102 SER A CA 1
ATOM 839 C C . SER A 1 102 ? -3.233 30.190 13.774 1.00 70.50 102 SER A C 1
ATOM 841 O O . SER A 1 102 ? -3.931 31.079 14.265 1.00 70.50 102 SER A O 1
ATOM 843 N N . LEU A 1 103 ? -3.683 28.942 13.611 1.00 63.12 103 LEU A N 1
ATOM 844 C CA . LEU A 1 103 ? -5.024 28.496 13.997 1.00 63.12 103 LEU A CA 1
ATOM 845 C C . LEU A 1 103 ? -5.223 28.484 15.513 1.00 63.12 103 LEU A C 1
ATOM 847 O O . LEU A 1 103 ? -6.261 28.942 15.989 1.00 63.12 103 LEU A O 1
ATOM 851 N N . GLU A 1 104 ? -4.230 28.026 16.274 1.00 61.19 104 GLU A N 1
ATOM 852 C CA . GLU A 1 104 ? -4.257 28.068 17.740 1.00 61.19 104 GLU A CA 1
ATOM 853 C C . GLU A 1 104 ? -4.341 29.511 18.247 1.00 61.19 104 GLU A C 1
ATOM 855 O O . GLU A 1 104 ? -5.238 29.853 19.020 1.00 61.19 104 GLU A O 1
ATOM 860 N N . THR A 1 105 ? -3.486 30.394 17.721 1.00 58.78 105 THR A N 1
ATOM 861 C CA . THR A 1 105 ? -3.494 31.826 18.058 1.00 58.78 105 THR A CA 1
ATOM 862 C C . THR A 1 105 ? -4.840 32.474 17.713 1.00 58.78 105 THR A C 1
ATOM 864 O O . THR A 1 105 ? -5.368 33.289 18.473 1.00 58.78 105 THR A O 1
ATOM 867 N N . PHE A 1 106 ? -5.438 32.111 16.577 1.00 47.28 106 PHE A N 1
ATOM 868 C CA . PHE A 1 106 ? -6.757 32.596 16.175 1.00 47.28 106 PHE A CA 1
ATOM 869 C C . PHE A 1 106 ? -7.877 32.083 17.095 1.00 47.28 106 PHE A C 1
ATOM 871 O O . PHE A 1 106 ? -8.707 32.876 17.543 1.00 47.28 106 PHE A O 1
ATOM 878 N N . GLY A 1 107 ? -7.879 30.790 17.431 1.00 43.47 107 GLY A N 1
ATOM 879 C CA . GLY A 1 107 ? -8.840 30.188 18.358 1.00 43.47 107 GLY A CA 1
ATOM 880 C C . GLY A 1 107 ? -8.771 30.806 19.754 1.00 43.47 107 GLY A C 1
ATOM 881 O O . GLY A 1 107 ? -9.803 31.126 20.346 1.00 43.47 107 GLY A O 1
ATOM 882 N N . GLU A 1 108 ? -7.565 31.076 20.256 1.00 51.78 108 GLU A N 1
ATOM 883 C CA . GLU A 1 108 ? -7.375 31.814 21.505 1.00 51.78 108 GLU A CA 1
ATOM 884 C C . GLU A 1 108 ? -7.952 33.232 21.450 1.00 51.78 108 GLU A C 1
ATOM 886 O O . GLU A 1 108 ? -8.565 33.684 22.417 1.00 51.78 108 GLU A O 1
ATOM 891 N N . ASN A 1 109 ? -7.776 33.939 20.332 1.00 48.12 109 ASN A N 1
ATOM 892 C CA . ASN A 1 109 ? -8.284 35.300 20.164 1.00 48.12 109 ASN A CA 1
ATOM 893 C C . ASN A 1 109 ? -9.815 35.354 20.047 1.00 48.12 109 ASN A C 1
ATOM 895 O O . ASN A 1 109 ? -10.430 36.263 20.609 1.00 48.12 109 ASN A O 1
ATOM 899 N N . ILE A 1 110 ? -10.438 34.362 19.400 1.00 45.38 110 ILE A N 1
ATOM 900 C CA . ILE A 1 110 ? -11.901 34.195 19.397 1.00 45.38 110 ILE A CA 1
ATOM 901 C C . ILE A 1 110 ? -12.408 33.929 20.815 1.00 45.38 110 ILE A C 1
ATOM 903 O O . ILE A 1 110 ? -13.334 34.600 21.270 1.00 45.38 110 ILE A O 1
ATOM 907 N N . ASN A 1 111 ? -11.778 32.999 21.535 1.00 43.53 111 ASN A N 1
ATOM 908 C CA . ASN A 1 111 ? -12.182 32.638 22.896 1.00 43.53 111 ASN A CA 1
ATOM 909 C C . ASN A 1 111 ? -11.998 33.794 23.896 1.00 43.53 111 ASN A C 1
ATOM 911 O O . ASN A 1 111 ? -12.694 33.848 24.908 1.00 43.53 111 ASN A O 1
ATOM 915 N N . LYS A 1 112 ? -11.100 34.742 23.603 1.00 48.16 112 LYS A N 1
ATOM 916 C CA . LYS A 1 112 ? -10.885 35.976 24.379 1.00 48.16 112 LYS A CA 1
ATOM 917 C C . LYS A 1 112 ? -11.795 37.144 23.951 1.00 48.16 112 LYS A C 1
ATOM 919 O O . LYS A 1 112 ? -11.672 38.225 24.516 1.00 48.16 112 LYS A O 1
ATOM 924 N N . GLY A 1 113 ? -12.706 36.952 22.989 1.00 35.34 113 GLY A N 1
ATOM 925 C CA . GLY A 1 113 ? -13.671 37.974 22.551 1.00 35.34 113 GLY A CA 1
ATOM 926 C C . GLY A 1 113 ? -13.087 39.092 21.674 1.00 35.34 113 GLY A C 1
ATOM 927 O O . GLY A 1 113 ? -13.736 40.116 21.468 1.00 35.34 113 GLY A O 1
ATOM 928 N N . ASN A 1 114 ? -11.876 38.920 21.137 1.00 41.81 114 ASN A N 1
ATOM 929 C CA . ASN A 1 114 ? -11.203 39.942 20.333 1.00 41.81 114 ASN A CA 1
ATOM 930 C C . ASN A 1 114 ? -11.582 39.809 18.848 1.00 41.81 114 ASN A C 1
ATOM 932 O O . ASN A 1 114 ? -10.888 39.162 18.067 1.00 41.81 114 ASN A O 1
ATOM 936 N N . HIS A 1 115 ? -12.680 40.445 18.432 1.00 43.41 115 HIS A N 1
ATOM 937 C CA . HIS A 1 115 ? -13.190 40.392 17.050 1.00 43.41 115 HIS A CA 1
ATOM 938 C C . HIS A 1 115 ? -12.422 41.256 16.022 1.00 43.41 115 HIS A C 1
ATOM 940 O O . HIS A 1 115 ? -12.799 41.287 14.856 1.00 43.41 115 HIS A O 1
ATOM 946 N N . HIS A 1 116 ? -11.333 41.926 16.413 1.00 41.50 116 HIS A N 1
ATOM 947 C CA . HIS A 1 116 ? -10.601 42.883 15.562 1.00 41.50 116 HIS A CA 1
ATOM 948 C C . HIS A 1 116 ? -9.357 42.316 14.843 1.00 41.50 116 HIS A C 1
ATOM 950 O O . HIS A 1 116 ? -8.591 43.066 14.249 1.00 41.50 116 HIS A O 1
ATOM 956 N N . VAL A 1 117 ? -9.118 40.999 14.877 1.00 39.81 117 VAL A N 1
ATOM 957 C CA . VAL A 1 117 ? -7.877 40.395 14.331 1.00 39.81 117 VAL A CA 1
ATOM 958 C C . VAL A 1 117 ? -7.899 40.235 12.798 1.00 39.81 117 VAL A C 1
ATOM 960 O O . VAL A 1 117 ? -6.868 39.972 12.186 1.00 39.81 117 VAL A O 1
ATOM 963 N N . ILE A 1 118 ? -9.047 40.448 12.148 1.00 38.00 118 ILE A N 1
ATOM 964 C CA . ILE A 1 118 ? -9.215 40.251 10.695 1.00 38.00 118 ILE A CA 1
ATOM 965 C C . ILE A 1 118 ? -8.509 41.350 9.860 1.00 38.00 118 ILE A C 1
ATOM 967 O O . ILE A 1 118 ? -8.241 41.141 8.680 1.00 38.00 118 ILE A O 1
ATOM 971 N N . ASP A 1 119 ? -8.102 42.471 10.467 1.00 38.00 119 ASP A N 1
ATOM 972 C CA . ASP A 1 119 ? -7.657 43.667 9.730 1.00 38.00 119 ASP A CA 1
ATOM 973 C C . ASP A 1 119 ? -6.136 43.779 9.457 1.00 38.00 119 ASP A C 1
ATOM 975 O O . ASP A 1 119 ? -5.701 44.756 8.850 1.00 38.00 119 ASP A O 1
ATOM 979 N N . TYR A 1 120 ? -5.294 42.816 9.865 1.00 33.97 120 TYR A N 1
ATOM 980 C CA . TYR A 1 120 ? -3.839 43.062 9.963 1.00 33.97 120 TYR A CA 1
ATOM 981 C C . TYR A 1 120 ? -2.911 42.561 8.836 1.00 33.97 120 TYR A C 1
ATOM 983 O O . TYR A 1 120 ? -1.720 42.859 8.905 1.00 33.97 120 TYR A O 1
ATOM 991 N N . PHE A 1 121 ? -3.373 41.873 7.781 1.00 34.00 121 PHE A N 1
ATOM 992 C CA . PHE A 1 121 ? -2.445 41.341 6.755 1.00 34.00 121 PHE A CA 1
ATOM 993 C C . PHE A 1 121 ? -2.978 41.373 5.299 1.00 34.00 121 PHE A C 1
ATOM 995 O O . PHE A 1 121 ? -3.543 40.385 4.821 1.00 34.00 121 PHE A O 1
ATOM 1002 N N . PRO A 1 122 ? -2.776 42.479 4.546 1.00 33.25 122 PRO A N 1
ATOM 1003 C CA . PRO A 1 122 ? -3.324 42.653 3.190 1.00 33.25 122 PRO A CA 1
ATOM 1004 C C . PRO A 1 122 ? -2.509 42.035 2.035 1.00 33.25 122 PRO A C 1
ATOM 1006 O O . PRO A 1 122 ? -3.060 41.841 0.956 1.00 33.25 122 PRO A O 1
ATOM 1009 N N . GLU A 1 123 ? -1.217 41.730 2.215 1.00 35.03 123 GLU A N 1
ATOM 1010 C CA . GLU A 1 123 ? -0.353 41.260 1.106 1.00 35.03 123 GLU A CA 1
ATOM 1011 C C . GLU A 1 123 ? 0.008 39.766 1.172 1.00 35.03 123 GLU A C 1
ATOM 1013 O O . GLU A 1 123 ? 0.295 39.153 0.147 1.00 35.03 123 GLU A O 1
ATOM 1018 N N . THR A 1 124 ? -0.121 39.122 2.334 1.00 37.44 124 THR A N 1
ATOM 1019 C CA . THR A 1 124 ? -0.071 37.654 2.465 1.00 37.44 124 THR A CA 1
ATOM 1020 C C . THR A 1 124 ? -1.412 36.990 2.143 1.00 37.44 124 THR A C 1
ATOM 1022 O O . THR A 1 124 ? -1.464 35.789 1.900 1.00 37.44 124 THR A O 1
ATOM 1025 N N . THR A 1 125 ? -2.501 37.753 2.059 1.00 33.59 125 THR A N 1
ATOM 1026 C CA . THR A 1 125 ? -3.869 37.238 1.921 1.00 33.59 125 THR A CA 1
ATOM 1027 C C . THR A 1 125 ? -4.186 36.636 0.559 1.00 33.59 125 THR A C 1
ATOM 1029 O O . THR A 1 125 ? -5.180 35.940 0.467 1.00 33.59 125 THR A O 1
ATOM 1032 N N . LYS A 1 126 ? -3.401 36.843 -0.504 1.00 34.78 126 LYS A N 1
ATOM 1033 C CA . LYS A 1 126 ? -3.698 36.196 -1.799 1.00 34.78 126 LYS A CA 1
ATOM 1034 C C . LYS A 1 126 ? -3.111 34.784 -1.897 1.00 34.78 126 LY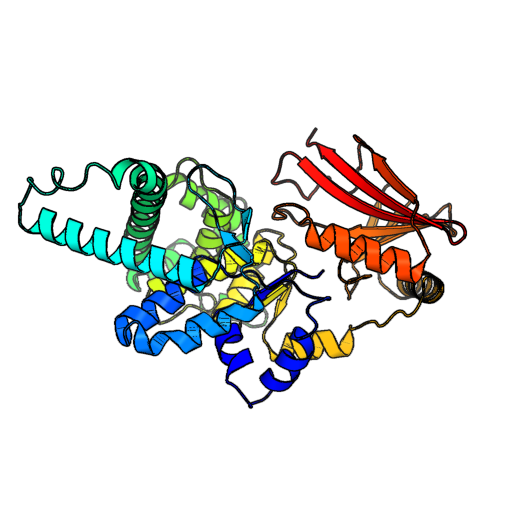S A C 1
ATOM 1036 O O . LYS A 1 126 ? -3.815 33.871 -2.298 1.00 34.78 126 LYS A O 1
ATOM 1041 N N . PHE A 1 127 ? -1.863 34.610 -1.458 1.00 34.34 127 PHE A N 1
ATOM 1042 C CA . PHE A 1 127 ? -1.194 33.304 -1.398 1.00 34.34 127 PHE A CA 1
ATOM 1043 C C . PHE A 1 127 ? -1.680 32.468 -0.205 1.00 34.34 127 PHE A C 1
ATOM 1045 O O . PHE A 1 127 ? -1.808 31.252 -0.312 1.00 34.34 127 PHE A O 1
ATOM 1052 N N . LEU A 1 128 ? -2.005 33.123 0.920 1.00 34.34 128 LEU A N 1
ATOM 1053 C CA . LEU A 1 128 ? -2.625 32.454 2.055 1.00 34.34 128 LEU A CA 1
ATOM 1054 C C . LEU A 1 128 ? -4.078 32.102 1.768 1.00 34.34 128 LEU A C 1
ATOM 1056 O O . LEU A 1 128 ? -4.380 30.957 2.002 1.00 34.34 128 LEU A O 1
ATOM 1060 N N . LYS A 1 129 ? -4.952 32.940 1.184 1.00 37.09 129 LYS A N 1
ATOM 1061 C CA . LYS A 1 129 ? -6.370 32.549 0.972 1.00 37.09 129 LYS A CA 1
ATOM 1062 C C . LYS A 1 129 ? -6.552 31.237 0.198 1.00 37.09 129 LYS A C 1
ATOM 1064 O O . LYS A 1 129 ? -7.419 30.453 0.567 1.00 37.09 129 LYS A O 1
ATOM 1069 N N . GLU A 1 130 ? -5.714 30.974 -0.806 1.00 38.28 130 GLU A N 1
ATOM 1070 C CA . GLU A 1 130 ? -5.750 29.723 -1.583 1.00 38.28 130 GLU A CA 1
ATOM 1071 C C . GLU A 1 130 ? -5.255 28.501 -0.771 1.00 38.28 130 GLU A C 1
ATOM 1073 O O . GLU A 1 130 ? -5.783 27.405 -0.926 1.00 38.28 130 GLU A O 1
ATOM 1078 N N . GLN A 1 131 ? -4.303 28.670 0.157 1.00 38.62 131 GLN A N 1
ATOM 1079 C CA . GLN A 1 131 ? -3.824 27.612 1.075 1.00 38.62 131 GLN A CA 1
ATOM 1080 C C . GLN A 1 131 ? -4.666 27.506 2.376 1.00 38.62 131 GLN A C 1
ATOM 1082 O O . GLN A 1 131 ? -4.806 26.438 2.967 1.00 38.62 131 GLN A O 1
ATOM 1087 N N . GLU A 1 132 ? -5.276 28.611 2.800 1.00 39.69 132 GLU A N 1
ATOM 1088 C CA . GLU A 1 132 ? -5.993 28.858 4.056 1.00 39.69 132 GLU A CA 1
ATOM 1089 C C . GLU A 1 132 ? -7.421 28.311 3.998 1.00 39.69 132 GLU A C 1
ATOM 1091 O O . GLU A 1 132 ? -7.904 27.786 5.000 1.00 39.69 132 GLU A O 1
ATOM 1096 N N . GLU A 1 133 ? -8.091 28.358 2.840 1.00 39.41 133 GLU A N 1
ATOM 1097 C CA . GLU A 1 133 ? -9.356 27.638 2.635 1.00 39.41 133 GLU A CA 1
ATOM 1098 C C . GLU A 1 133 ? -9.146 26.118 2.625 1.00 39.41 133 GLU A C 1
ATOM 1100 O O . GLU A 1 133 ? -9.923 25.394 3.253 1.00 39.41 133 GLU A O 1
ATOM 1105 N N . HIS A 1 134 ? -8.057 25.648 2.001 1.00 38.94 134 HIS A N 1
ATOM 1106 C CA . HIS A 1 134 ? -7.695 24.229 1.930 1.00 38.94 134 HIS A CA 1
ATOM 1107 C C . HIS A 1 134 ? -7.475 23.612 3.320 1.00 38.94 134 HIS A C 1
ATOM 1109 O O . HIS A 1 134 ? -7.957 22.511 3.600 1.00 38.94 134 HIS A O 1
ATOM 1115 N N . SER A 1 135 ? -6.792 24.325 4.215 1.00 42.09 135 SER A N 1
ATOM 1116 C CA . SER A 1 135 ? -6.428 23.780 5.522 1.00 42.09 135 SER A CA 1
ATOM 1117 C C . SER A 1 135 ? -7.405 24.108 6.643 1.00 42.09 135 SER A C 1
ATOM 1119 O O . SER A 1 135 ? -7.693 23.241 7.460 1.00 42.09 135 SER A O 1
ATOM 1121 N N . LYS A 1 136 ? -8.036 25.295 6.662 1.00 39.97 136 LYS A N 1
ATOM 1122 C CA . LYS A 1 136 ? -9.096 25.583 7.652 1.00 39.97 136 LYS A CA 1
ATOM 1123 C C . LYS A 1 136 ? -10.270 24.625 7.521 1.00 39.97 136 LYS A C 1
ATOM 1125 O O . LYS A 1 136 ? -10.911 24.312 8.522 1.00 39.97 136 LYS A O 1
ATOM 1130 N N . GLN A 1 137 ? -10.570 24.161 6.308 1.00 41.00 137 GLN A N 1
ATOM 1131 C CA . GLN A 1 137 ? -11.619 23.172 6.095 1.00 41.00 137 GLN A CA 1
ATOM 1132 C C . GLN A 1 137 ? -11.137 21.749 6.371 1.00 41.00 137 GLN A C 1
ATOM 1134 O O . GLN A 1 137 ? -11.901 21.002 6.977 1.00 41.00 137 GLN A O 1
ATOM 1139 N N . MET A 1 138 ? -9.886 21.385 6.056 1.00 37.25 138 MET A N 1
ATOM 1140 C CA . MET A 1 138 ? -9.350 20.085 6.475 1.00 37.25 138 MET A CA 1
ATOM 1141 C C . MET A 1 138 ? -9.189 19.969 7.984 1.00 37.25 138 MET A C 1
ATOM 1143 O O . MET A 1 138 ? -9.593 18.962 8.537 1.00 37.25 138 MET A O 1
ATOM 1147 N N . ASP A 1 139 ? -8.734 20.999 8.685 1.00 44.06 139 ASP A N 1
ATOM 1148 C CA . ASP A 1 139 ? -8.699 21.010 10.144 1.00 44.06 139 ASP A CA 1
ATOM 1149 C C . ASP A 1 139 ? -10.104 21.045 10.749 1.00 44.06 139 ASP A C 1
ATOM 1151 O O . ASP A 1 139 ? -10.296 20.526 11.841 1.00 44.06 139 ASP A O 1
ATOM 1155 N N . LYS A 1 140 ? -11.122 21.562 10.048 1.00 39.06 140 LYS A N 1
ATOM 1156 C CA . LYS A 1 140 ? -12.533 21.484 10.468 1.00 39.06 140 LYS A CA 1
ATOM 1157 C C . LYS A 1 140 ? -13.158 20.108 10.204 1.00 39.06 140 LYS A C 1
ATOM 1159 O O . LYS A 1 140 ? -13.932 19.637 11.030 1.00 39.06 140 LYS A O 1
ATOM 1164 N N . ILE A 1 141 ? -12.800 19.448 9.102 1.00 38.66 141 ILE A N 1
ATOM 1165 C CA . ILE A 1 141 ? -13.177 18.061 8.797 1.00 38.66 141 ILE A CA 1
ATOM 1166 C C . ILE A 1 141 ? -12.468 17.122 9.769 1.00 38.66 141 ILE A C 1
ATOM 1168 O O . ILE A 1 141 ? -13.125 16.309 10.396 1.00 38.66 141 ILE A O 1
ATOM 1172 N N . ILE A 1 142 ? -11.163 17.285 9.974 1.00 43.78 142 ILE A N 1
ATOM 1173 C CA . ILE A 1 142 ? -10.343 16.507 10.901 1.00 43.78 142 ILE A CA 1
ATOM 1174 C C . ILE A 1 142 ? -10.777 16.768 12.338 1.00 43.78 142 ILE A C 1
ATOM 1176 O O . ILE A 1 142 ? -10.958 15.803 13.054 1.00 43.78 142 ILE A O 1
ATOM 1180 N N . SER A 1 143 ? -11.011 18.008 12.781 1.00 42.41 143 SER A N 1
ATOM 1181 C CA . SER A 1 143 ? -11.479 18.280 14.154 1.00 42.41 143 SER A CA 1
ATOM 1182 C C . SER A 1 143 ? -12.943 17.899 14.380 1.00 42.41 143 SER A C 1
ATOM 1184 O O . SER A 1 143 ? -13.283 17.457 15.473 1.00 42.41 143 SER A O 1
ATOM 1186 N N . GLY A 1 144 ? -13.807 18.011 13.367 1.00 36.25 144 GLY A N 1
ATOM 1187 C CA . GLY A 1 144 ? -15.191 17.536 13.415 1.00 36.25 144 GLY A CA 1
ATOM 1188 C C . GLY A 1 144 ? -15.272 16.010 13.438 1.00 36.25 144 GLY A C 1
ATOM 1189 O O . GLY A 1 144 ? -15.947 15.441 14.292 1.00 36.25 144 GLY A O 1
ATOM 1190 N N . PHE A 1 145 ? -14.512 15.346 12.566 1.00 43.19 145 PHE A N 1
ATOM 1191 C CA . PHE A 1 145 ? -14.359 13.894 12.523 1.00 43.19 145 PHE A CA 1
ATOM 1192 C C . PHE A 1 145 ? -13.653 13.379 13.778 1.00 43.19 145 PHE A C 1
ATOM 1194 O O . PHE A 1 145 ? -14.128 12.425 14.368 1.00 43.19 145 PHE A O 1
ATOM 1201 N N . GLN A 1 146 ? -12.606 14.047 14.270 1.00 45.97 146 GLN A N 1
ATOM 1202 C CA . GLN A 1 146 ? -11.950 13.743 15.546 1.00 45.97 146 GLN A CA 1
ATOM 1203 C C . GLN A 1 146 ? -12.894 13.961 16.721 1.00 45.97 146 GLN A C 1
ATOM 1205 O O . GLN A 1 146 ? -12.948 13.100 17.574 1.00 45.97 146 GLN A O 1
ATOM 1210 N N . GLY A 1 147 ? -13.650 15.057 16.802 1.00 42.75 147 GLY A N 1
ATOM 1211 C CA . GLY A 1 147 ? -14.605 15.305 17.890 1.00 42.75 147 GLY A CA 1
ATOM 1212 C C . GLY A 1 147 ? -15.724 14.262 17.937 1.00 42.75 147 GLY A C 1
ATOM 1213 O O . GLY A 1 147 ? -16.107 13.800 19.011 1.00 42.75 147 GLY A O 1
ATOM 1214 N N . LEU A 1 148 ? -16.187 13.833 16.765 1.00 44.09 148 LEU A N 1
ATOM 1215 C CA . LEU A 1 148 ? -17.201 12.800 16.604 1.00 44.09 148 LEU A CA 1
ATOM 1216 C C . LEU A 1 148 ? -16.638 11.401 16.893 1.00 44.09 148 LEU A C 1
ATOM 1218 O O . LEU A 1 148 ? -17.180 10.684 17.729 1.00 44.09 148 LEU A O 1
ATOM 1222 N N . LEU A 1 149 ? -15.499 11.041 16.305 1.00 51.25 149 LEU A N 1
ATOM 1223 C CA . LEU A 1 149 ? -14.759 9.823 16.629 1.00 51.25 149 LEU A CA 1
ATOM 1224 C C . LEU A 1 149 ? -14.353 9.784 18.102 1.00 51.25 149 LEU A C 1
ATOM 1226 O O . LEU A 1 149 ? -14.428 8.729 18.711 1.00 51.25 149 LEU A O 1
ATOM 1230 N N . ASN A 1 150 ? -14.024 10.920 18.715 1.00 49.47 150 ASN A N 1
ATOM 1231 C CA . ASN A 1 150 ? -13.729 11.024 20.142 1.00 49.47 150 ASN A CA 1
ATOM 1232 C C . ASN A 1 150 ? -14.938 10.626 21.000 1.00 49.47 150 ASN A C 1
ATOM 1234 O O . ASN A 1 150 ? -14.764 10.025 22.058 1.00 49.47 150 ASN A O 1
ATOM 1238 N N . SER A 1 151 ? -16.156 10.918 20.531 1.00 49.81 151 SER A N 1
ATOM 1239 C CA . SER A 1 151 ? -17.394 10.456 21.167 1.00 49.81 151 SER A CA 1
ATOM 1240 C C . SER A 1 151 ? -17.707 8.981 20.867 1.00 49.81 151 SER A C 1
ATOM 1242 O O . SER A 1 151 ? -18.150 8.273 21.764 1.00 49.81 151 SER A O 1
ATOM 1244 N N . PHE A 1 152 ? -17.407 8.486 19.656 1.00 50.81 152 PHE A N 1
ATOM 1245 C CA . PHE A 1 152 ? -17.653 7.096 19.235 1.00 50.81 152 PHE A CA 1
ATOM 1246 C C . PHE A 1 152 ? -16.631 6.077 19.757 1.00 50.81 152 PHE A C 1
ATOM 1248 O O . PHE A 1 152 ? -16.948 4.903 19.927 1.00 50.81 152 PHE A O 1
ATOM 1255 N N . LEU A 1 153 ? -15.402 6.513 20.015 1.00 58.09 153 LEU A N 1
ATOM 1256 C CA . LEU A 1 153 ? -14.284 5.672 20.435 1.00 58.09 153 LEU A CA 1
ATOM 1257 C C . LEU A 1 153 ? -14.055 5.705 21.953 1.00 58.09 153 LEU A C 1
ATOM 1259 O O . LEU A 1 153 ? -13.057 5.159 22.428 1.00 58.09 153 LEU A O 1
ATOM 1263 N N . SER A 1 154 ? -14.962 6.312 22.728 1.00 66.31 154 SER A N 1
ATOM 1264 C CA . SER A 1 154 ? -14.970 6.113 24.179 1.00 66.31 154 SER A CA 1
ATOM 1265 C C . SER A 1 154 ? -15.161 4.620 24.491 1.00 66.31 154 SER A C 1
ATOM 1267 O O . SER A 1 154 ? -15.827 3.905 23.737 1.00 66.31 154 SER A O 1
ATOM 1269 N N . SER A 1 155 ? -14.586 4.122 25.590 1.00 69.50 155 SER A N 1
ATOM 1270 C CA . SER A 1 155 ? -14.701 2.699 25.947 1.00 69.50 155 SER A CA 1
ATOM 1271 C C . SER A 1 155 ? -16.160 2.246 26.072 1.00 69.50 155 SER A C 1
ATOM 1273 O O . SER A 1 155 ? -16.510 1.165 25.611 1.00 69.50 155 SER A O 1
ATOM 1275 N N . GLU A 1 156 ? -17.022 3.105 26.621 1.00 70.06 156 GLU A N 1
ATOM 1276 C CA . GLU 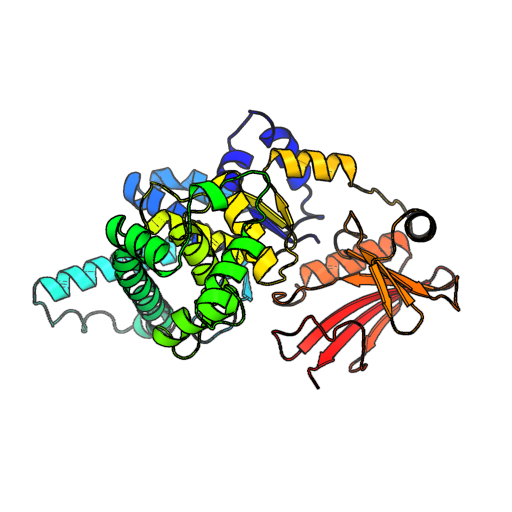A 1 156 ? -18.459 2.857 26.775 1.00 70.06 156 GLU A CA 1
ATOM 1277 C C . GLU A 1 156 ? -19.182 2.767 25.420 1.00 70.06 156 GLU A C 1
ATOM 1279 O O . GLU A 1 156 ? -20.013 1.882 25.197 1.00 70.06 156 GLU A O 1
ATOM 1284 N N . THR A 1 157 ? -18.830 3.638 24.474 1.00 70.25 157 THR A N 1
ATOM 1285 C CA . THR A 1 157 ? -19.433 3.639 23.136 1.00 70.25 157 THR A CA 1
ATOM 1286 C C . THR A 1 157 ? -18.954 2.457 22.296 1.00 70.25 157 THR A C 1
ATOM 1288 O O . THR A 1 157 ? -19.768 1.843 21.605 1.00 70.25 157 THR A O 1
ATOM 1291 N N . LYS A 1 158 ? -17.679 2.055 22.422 1.00 77.56 158 LYS A N 1
ATOM 1292 C CA . LYS A 1 158 ? -17.155 0.829 21.795 1.00 77.56 158 LYS A CA 1
ATOM 1293 C C . LYS A 1 158 ? -17.883 -0.419 22.303 1.00 77.56 158 LYS A C 1
ATOM 1295 O O . LYS A 1 158 ? -18.289 -1.259 21.504 1.00 77.56 158 LYS A O 1
ATOM 1300 N N . GLU A 1 159 ? -18.073 -0.544 23.616 1.00 82.19 159 GLU A N 1
ATOM 1301 C CA . GLU A 1 159 ? -18.794 -1.678 24.213 1.00 82.19 159 GLU A CA 1
ATOM 1302 C C . GLU A 1 159 ? -20.266 -1.715 23.784 1.00 82.19 159 GLU A C 1
ATOM 1304 O O . GLU A 1 159 ? -20.793 -2.783 23.460 1.00 82.19 159 GLU A O 1
ATOM 1309 N N . THR A 1 160 ? -20.914 -0.550 23.723 1.00 79.50 160 THR A N 1
ATOM 1310 C CA . THR A 1 160 ? -22.294 -0.422 23.237 1.00 79.50 160 THR A CA 1
ATOM 1311 C C . THR A 1 160 ? -22.400 -0.860 21.781 1.00 79.50 160 THR A C 1
ATOM 1313 O O . THR A 1 160 ? -23.206 -1.736 21.470 1.00 79.50 160 THR A O 1
ATOM 1316 N N . TYR A 1 161 ? -21.527 -0.344 20.913 1.00 83.06 161 TYR A N 1
ATOM 1317 C CA . TYR A 1 161 ? -21.448 -0.742 19.510 1.00 83.06 161 TYR A CA 1
ATOM 1318 C C . TYR A 1 161 ? -21.265 -2.257 19.352 1.00 83.06 161 TYR A C 1
ATOM 1320 O O . TYR A 1 161 ? -22.012 -2.904 18.621 1.00 83.06 161 TYR A O 1
ATOM 1328 N N . GLN A 1 162 ? -20.304 -2.849 20.067 1.00 87.44 162 GLN A N 1
ATOM 1329 C CA . GLN A 1 162 ? -20.022 -4.284 19.979 1.00 87.44 162 GLN A CA 1
ATOM 1330 C C . GLN A 1 162 ? -21.230 -5.116 20.408 1.00 87.44 162 GLN A C 1
ATOM 1332 O O . GLN A 1 162 ? -21.579 -6.093 19.746 1.00 87.44 162 GLN A O 1
ATOM 1337 N N . LYS A 1 163 ? -21.914 -4.708 21.481 1.00 86.81 163 LYS A N 1
ATOM 1338 C CA . LYS A 1 163 ? -23.137 -5.365 21.945 1.00 86.81 163 LYS A CA 1
ATOM 1339 C C . LYS A 1 163 ? -24.263 -5.252 20.918 1.00 86.81 163 LYS A C 1
ATOM 1341 O O . LYS A 1 163 ? -24.915 -6.253 20.625 1.00 86.81 163 LYS A O 1
ATOM 1346 N N . GLU A 1 164 ? -24.484 -4.065 20.361 1.00 80.81 164 GLU A N 1
ATOM 1347 C CA . GLU A 1 164 ? -25.528 -3.828 19.361 1.00 80.81 164 GLU A CA 1
ATOM 1348 C C . GLU A 1 164 ? -25.270 -4.614 18.079 1.00 80.81 164 GLU A C 1
ATOM 1350 O O . GLU A 1 164 ? -26.189 -5.253 17.570 1.00 80.81 164 GLU A O 1
ATOM 1355 N N . MET A 1 165 ? -24.020 -4.671 17.619 1.00 83.25 165 MET A N 1
ATOM 1356 C CA . MET A 1 165 ? -23.597 -5.434 16.441 1.00 83.25 165 MET A CA 1
ATOM 1357 C C . MET A 1 165 ? -23.428 -6.939 16.704 1.00 83.25 165 MET A C 1
ATOM 1359 O O . MET A 1 165 ? -23.151 -7.691 15.772 1.00 83.25 165 MET A O 1
ATOM 1363 N N . ASN A 1 166 ? -23.645 -7.404 17.940 1.00 88.62 166 ASN A N 1
ATOM 1364 C CA . ASN A 1 166 ? -23.455 -8.795 18.372 1.00 88.62 166 ASN A CA 1
ATOM 1365 C C . ASN A 1 166 ? -22.017 -9.322 18.162 1.00 88.62 166 ASN A C 1
ATOM 1367 O O . ASN A 1 166 ? -21.797 -10.487 17.821 1.00 88.62 166 ASN A O 1
ATOM 1371 N N . ILE A 1 167 ? -21.028 -8.450 18.339 1.00 90.88 167 ILE A N 1
ATOM 1372 C CA . ILE A 1 167 ? -19.607 -8.737 18.146 1.00 90.88 167 ILE A CA 1
ATOM 1373 C C . ILE A 1 167 ? -18.994 -9.185 19.475 1.00 90.88 167 ILE A C 1
ATOM 1375 O O . ILE A 1 167 ? -19.012 -8.470 20.476 1.00 90.88 167 ILE A O 1
ATOM 1379 N N . SER A 1 168 ? -18.393 -10.373 19.477 1.00 93.75 168 SER A N 1
ATOM 1380 C CA . SER A 1 168 ? -17.622 -10.896 20.604 1.00 93.75 168 SER A CA 1
ATOM 1381 C C . SER A 1 168 ? -16.127 -10.741 20.340 1.00 93.75 168 SER A C 1
ATOM 1383 O O . SER A 1 168 ? -15.578 -11.433 19.479 1.00 93.75 168 SER A O 1
ATOM 1385 N N . LYS A 1 169 ? -15.433 -9.907 21.134 1.00 90.81 169 LYS A N 1
ATOM 1386 C CA . LYS A 1 169 ? -13.968 -9.725 21.027 1.00 90.81 169 LYS A CA 1
ATOM 1387 C C . LYS A 1 169 ? -13.210 -11.054 21.086 1.00 90.81 169 LYS A C 1
ATOM 1389 O O . LYS A 1 169 ? -12.253 -11.257 20.346 1.00 90.81 169 LYS A O 1
ATOM 1394 N N . GLY A 1 170 ? -13.643 -11.978 21.947 1.00 91.50 170 GLY A N 1
ATOM 1395 C CA . GLY A 1 170 ? -13.012 -13.295 22.078 1.00 91.50 170 GLY A CA 1
ATOM 1396 C C . GLY A 1 170 ? -13.119 -14.137 20.804 1.00 91.50 170 GLY A C 1
ATOM 1397 O O . GLY A 1 170 ? -12.175 -14.843 20.458 1.00 91.50 170 GLY A O 1
ATOM 1398 N N . THR A 1 171 ? -14.237 -14.023 20.084 1.00 93.25 171 THR A N 1
ATOM 1399 C CA . THR A 1 171 ? -14.445 -14.713 18.802 1.00 93.25 171 THR A CA 1
ATOM 1400 C C . THR A 1 171 ? -13.646 -14.042 17.691 1.00 93.25 171 THR A C 1
ATOM 1402 O O . THR A 1 171 ? -12.937 -14.728 16.960 1.00 93.25 171 THR A O 1
ATOM 1405 N N . LEU A 1 172 ? -13.689 -12.709 17.626 1.00 92.62 172 LEU A N 1
ATOM 1406 C CA . LEU A 1 172 ? -12.995 -11.890 16.630 1.00 92.62 172 LEU A CA 1
ATOM 1407 C C . LEU A 1 172 ? -11.460 -12.002 16.719 1.00 92.62 172 LEU A C 1
ATOM 1409 O O . LEU A 1 172 ? -10.766 -11.875 15.716 1.00 92.62 172 LEU A O 1
ATOM 1413 N N . LEU A 1 173 ? -10.911 -12.264 17.910 1.00 92.88 173 LEU A N 1
ATOM 1414 C CA . LEU A 1 173 ? -9.471 -12.454 18.133 1.00 92.88 173 LEU A CA 1
ATOM 1415 C C . LEU A 1 173 ? -9.017 -13.922 18.069 1.00 92.88 173 LEU A C 1
ATOM 1417 O O . LEU A 1 173 ? -7.826 -14.200 18.249 1.00 92.88 173 LEU A O 1
ATOM 1421 N N . ASN A 1 174 ? -9.933 -14.867 17.850 1.00 93.12 174 ASN A N 1
ATOM 1422 C CA . ASN A 1 174 ? -9.590 -16.280 17.758 1.00 93.12 174 ASN A CA 1
ATOM 1423 C C . ASN A 1 174 ? -8.818 -16.554 16.460 1.00 93.12 174 ASN A C 1
ATOM 1425 O O . ASN A 1 174 ? -9.233 -16.152 15.382 1.00 93.12 174 ASN A O 1
ATOM 1429 N N . LYS A 1 175 ? -7.710 -17.296 16.560 1.00 90.06 175 LYS A N 1
ATOM 1430 C CA . LYS A 1 175 ? -6.843 -17.655 15.426 1.00 90.06 175 LYS A CA 1
ATOM 1431 C C . LYS A 1 175 ? -7.541 -18.430 14.297 1.00 90.06 175 LYS A C 1
ATOM 1433 O O . LYS A 1 175 ? -7.013 -18.469 13.195 1.00 90.06 175 LYS A O 1
ATOM 1438 N N . ASN A 1 176 ? -8.660 -19.091 14.592 1.00 92.50 176 ASN A N 1
ATOM 1439 C CA . ASN A 1 176 ? -9.438 -19.860 13.619 1.00 92.50 176 ASN A CA 1
ATOM 1440 C C . ASN A 1 176 ? -10.587 -19.040 13.011 1.00 92.50 176 ASN A C 1
ATOM 1442 O O . ASN A 1 176 ? -11.295 -19.546 12.146 1.00 92.50 176 ASN A O 1
ATOM 1446 N N . THR A 1 177 ? -10.804 -17.817 13.496 1.00 93.62 177 THR A N 1
ATOM 1447 C CA . THR A 1 177 ? -11.819 -16.911 12.970 1.00 93.62 177 THR A CA 1
ATOM 1448 C C . THR A 1 177 ? -11.179 -16.026 11.917 1.00 93.62 177 THR A C 1
ATOM 1450 O O . THR A 1 177 ? -10.157 -15.395 12.174 1.00 93.62 177 THR A O 1
ATOM 1453 N N . ASP A 1 178 ? -11.809 -15.952 10.750 1.00 95.44 178 ASP A N 1
ATOM 1454 C CA . ASP A 1 178 ? -11.499 -14.928 9.762 1.00 95.44 178 ASP A CA 1
ATOM 1455 C C . ASP A 1 178 ? -12.204 -13.616 10.160 1.00 95.44 178 ASP A C 1
ATOM 1457 O O . ASP A 1 178 ? -13.440 -13.591 10.182 1.00 95.44 178 ASP A O 1
ATOM 1461 N N . PRO A 1 179 ? -11.469 -12.546 10.522 1.00 95.75 179 PRO A N 1
ATOM 1462 C CA . PRO A 1 179 ? -12.076 -11.332 11.065 1.00 95.75 179 PRO A CA 1
ATOM 1463 C C . PRO A 1 179 ? -13.035 -10.670 10.076 1.00 95.75 179 PRO A C 1
ATOM 1465 O O . PRO A 1 179 ? -14.151 -10.324 10.454 1.00 95.75 179 PRO A O 1
ATOM 1468 N N . SER A 1 180 ? -12.634 -10.555 8.807 1.00 94.50 180 SER A N 1
ATOM 1469 C CA . SER A 1 180 ? -13.480 -10.013 7.740 1.00 94.50 180 SER A CA 1
ATOM 1470 C C . SER A 1 180 ? -14.802 -10.773 7.593 1.00 94.50 180 SER A C 1
ATOM 1472 O O . SER A 1 180 ? -15.862 -10.150 7.558 1.00 94.50 180 SER A O 1
ATOM 1474 N N . ASN A 1 181 ? -14.769 -12.110 7.543 1.00 96.19 181 ASN A N 1
ATOM 1475 C CA . ASN A 1 181 ? -15.992 -12.910 7.422 1.00 96.19 181 ASN A CA 1
ATOM 1476 C C . ASN A 1 181 ? -16.897 -12.751 8.646 1.00 96.19 181 ASN A C 1
ATOM 1478 O O . ASN A 1 181 ? -18.097 -12.544 8.487 1.00 96.19 181 ASN A O 1
ATOM 1482 N N . TYR A 1 182 ? -16.325 -12.786 9.852 1.00 96.75 182 TYR A N 1
ATOM 1483 C CA . TYR A 1 182 ? -17.090 -12.607 11.085 1.00 96.75 182 TYR A CA 1
ATOM 1484 C C . TYR A 1 182 ? -17.787 -11.238 11.122 1.00 96.75 182 TYR A C 1
ATOM 1486 O O . TYR A 1 182 ? -18.993 -11.158 11.341 1.00 96.75 182 TYR A O 1
ATOM 1494 N N . LEU A 1 183 ? -17.065 -10.158 10.804 1.00 95.19 183 LEU A N 1
ATOM 1495 C CA . LEU A 1 183 ? -17.646 -8.814 10.728 1.00 95.19 183 LEU A CA 1
ATOM 1496 C C . LEU A 1 183 ? -18.744 -8.709 9.655 1.00 95.19 183 LEU A C 1
ATOM 1498 O O . LEU A 1 183 ? -19.771 -8.070 9.895 1.00 95.19 183 LEU A O 1
ATOM 1502 N N . ASN A 1 184 ? -18.571 -9.364 8.503 1.00 96.00 184 ASN A N 1
ATOM 1503 C CA . ASN A 1 184 ? -19.587 -9.412 7.448 1.00 96.00 184 ASN A CA 1
ATOM 1504 C C . ASN A 1 184 ? -20.861 -10.136 7.900 1.00 96.00 184 ASN A C 1
ATOM 1506 O O . ASN A 1 184 ? -21.959 -9.641 7.647 1.00 96.00 184 ASN A O 1
ATOM 1510 N N . GLU A 1 185 ? -20.740 -11.271 8.594 1.00 96.50 185 GLU A N 1
ATOM 1511 C CA . GLU A 1 185 ? -21.879 -12.001 9.166 1.00 96.50 185 GLU A CA 1
ATOM 1512 C C . GLU A 1 185 ? -22.625 -11.145 10.200 1.00 96.50 185 GLU A C 1
ATOM 1514 O O . GLU A 1 185 ? -23.857 -11.058 10.179 1.00 96.50 185 GLU A O 1
ATOM 1519 N N . ASN A 1 186 ? -21.881 -10.453 11.067 1.00 92.94 186 ASN A N 1
ATOM 1520 C CA . ASN A 1 186 ? -22.440 -9.530 12.048 1.00 92.94 186 ASN A CA 1
ATOM 1521 C C . ASN A 1 186 ? -23.221 -8.388 11.383 1.00 92.94 186 ASN A C 1
ATOM 1523 O O . ASN A 1 186 ? -24.368 -8.145 11.762 1.00 92.94 186 ASN A O 1
ATOM 1527 N N . ALA A 1 187 ? -22.656 -7.727 10.372 1.00 88.94 187 ALA A N 1
ATOM 1528 C CA . ALA A 1 187 ? -23.346 -6.676 9.622 1.00 88.94 187 ALA A CA 1
ATOM 1529 C C . ALA A 1 187 ? -24.577 -7.210 8.867 1.00 88.94 187 ALA A C 1
ATOM 1531 O O . ALA A 1 187 ? -25.652 -6.609 8.926 1.00 88.94 187 ALA A O 1
ATOM 1532 N N . SER A 1 188 ? -24.459 -8.392 8.256 1.00 93.12 188 SER A N 1
ATOM 1533 C CA . SER A 1 188 ? -25.562 -9.063 7.554 1.00 93.12 188 SER A CA 1
ATOM 1534 C C . SER A 1 188 ? -26.738 -9.364 8.478 1.00 93.12 188 SER A C 1
ATOM 1536 O O . SER A 1 188 ? -27.896 -9.164 8.113 1.00 93.12 188 SER A O 1
ATOM 1538 N N . SER A 1 189 ? -26.460 -9.751 9.728 1.00 89.88 189 SER A N 1
ATOM 1539 C CA . SER A 1 189 ? -27.494 -9.960 10.752 1.00 89.88 189 SER A CA 1
ATOM 1540 C C . SER A 1 189 ? -28.289 -8.691 11.099 1.00 89.88 189 SER A C 1
ATOM 1542 O O . SER A 1 189 ? -29.355 -8.777 11.711 1.00 89.88 189 SER A O 1
ATOM 1544 N N . LYS A 1 190 ? -27.783 -7.513 10.708 1.00 84.75 190 LYS A N 1
ATOM 1545 C CA . LYS A 1 190 ? -28.411 -6.196 10.890 1.00 84.75 190 LYS A CA 1
ATOM 1546 C C . LYS A 1 190 ? -29.055 -5.646 9.619 1.00 84.75 190 LYS A C 1
ATOM 1548 O O . LYS A 1 190 ? -29.549 -4.525 9.640 1.00 84.75 190 LYS A O 1
ATOM 1553 N N . GLY A 1 191 ? -29.098 -6.440 8.550 1.00 87.06 191 GLY A N 1
ATOM 1554 C CA . GLY A 1 191 ? -29.741 -6.075 7.288 1.00 87.06 191 GLY A CA 1
ATOM 1555 C C . GLY A 1 191 ? -28.848 -5.316 6.307 1.00 87.06 191 GLY A C 1
ATOM 1556 O O . GLY A 1 191 ? -29.355 -4.869 5.283 1.00 87.06 191 GLY A O 1
ATOM 1557 N N . PHE A 1 192 ? -27.550 -5.189 6.591 1.00 88.94 192 PHE A N 1
ATOM 1558 C CA . PHE A 1 192 ? -26.565 -4.679 5.633 1.00 88.94 192 PHE A CA 1
ATOM 1559 C C . PHE A 1 192 ? -26.087 -5.802 4.717 1.00 88.94 192 PHE A C 1
ATOM 1561 O O . PHE A 1 192 ? -26.198 -6.978 5.059 1.00 88.94 192 PHE A O 1
ATOM 1568 N N . LYS A 1 193 ? -25.548 -5.465 3.547 1.00 93.69 193 LYS A N 1
ATOM 1569 C CA . LYS A 1 193 ? -24.998 -6.483 2.639 1.00 93.69 193 LYS A CA 1
ATOM 1570 C C . LYS A 1 193 ? -23.762 -7.163 3.234 1.00 93.69 193 LYS A C 1
ATOM 1572 O O . LYS A 1 193 ? -23.596 -8.372 3.111 1.00 93.69 193 LYS A O 1
ATOM 1577 N N . ASP A 1 194 ? -22.884 -6.363 3.823 1.00 94.19 194 ASP A N 1
ATOM 1578 C CA . ASP A 1 194 ? -21.617 -6.765 4.419 1.00 94.19 194 ASP A CA 1
ATOM 1579 C C . ASP A 1 194 ? -21.113 -5.645 5.354 1.00 94.19 194 ASP A C 1
ATOM 1581 O O . ASP A 1 194 ? -21.788 -4.633 5.571 1.00 94.19 194 ASP A O 1
ATOM 1585 N N . PHE A 1 195 ? -19.943 -5.829 5.969 1.00 92.69 195 PHE A N 1
ATOM 1586 C CA . PHE A 1 195 ? -19.391 -4.847 6.906 1.00 92.69 195 PHE A CA 1
ATOM 1587 C C . PHE A 1 195 ? -18.965 -3.543 6.222 1.00 92.69 195 PHE A C 1
ATOM 1589 O O . PHE A 1 195 ? -19.030 -2.472 6.828 1.00 92.69 195 PHE A O 1
ATOM 1596 N N . LYS A 1 196 ? -18.549 -3.625 4.954 1.00 91.81 196 LYS A N 1
ATOM 1597 C CA . LYS A 1 196 ? -18.187 -2.460 4.146 1.00 91.81 196 LYS A CA 1
ATOM 1598 C C . LYS A 1 196 ? -19.426 -1.595 3.888 1.00 91.81 196 LYS A C 1
ATOM 1600 O O . LYS A 1 196 ? -19.365 -0.398 4.145 1.00 91.81 196 LYS A O 1
ATOM 1605 N N . ASP A 1 197 ? -20.539 -2.202 3.482 1.00 88.94 197 ASP A N 1
ATOM 1606 C CA . ASP A 1 197 ? -21.837 -1.542 3.280 1.00 88.94 197 ASP A CA 1
ATOM 1607 C C . ASP A 1 197 ? -22.333 -0.848 4.561 1.00 88.94 197 ASP A C 1
ATOM 1609 O O . ASP A 1 197 ? -22.731 0.317 4.536 1.00 88.94 197 ASP A O 1
ATOM 1613 N N . PHE A 1 198 ? -22.205 -1.511 5.718 1.00 85.31 198 PHE A N 1
ATOM 1614 C CA . PHE A 1 198 ? -22.494 -0.892 7.016 1.00 85.31 198 PHE A CA 1
ATOM 1615 C C . PHE A 1 198 ? -21.624 0.346 7.293 1.00 85.31 198 PHE A C 1
ATOM 1617 O O . PHE A 1 198 ? -22.123 1.375 7.757 1.00 85.31 198 PHE A O 1
ATOM 1624 N N . ASN A 1 199 ? -20.320 0.261 7.017 1.00 85.38 199 ASN A N 1
ATOM 1625 C CA . ASN A 1 199 ? -19.402 1.373 7.243 1.00 85.38 199 ASN A CA 1
ATOM 1626 C C . ASN A 1 199 ? -19.681 2.553 6.297 1.00 85.38 199 ASN A C 1
ATOM 1628 O O . ASN A 1 199 ? -19.684 3.698 6.742 1.00 85.38 199 ASN A O 1
ATOM 1632 N N . GLU A 1 200 ? -19.977 2.276 5.026 1.00 84.12 200 GLU A N 1
ATOM 1633 C CA . GLU A 1 200 ? -20.342 3.277 4.017 1.00 84.12 200 GLU A CA 1
ATOM 1634 C C . GLU A 1 200 ? -21.660 3.975 4.375 1.00 84.12 200 GLU A C 1
ATOM 1636 O O . GLU A 1 200 ? -21.740 5.205 4.322 1.00 84.12 200 GLU A O 1
ATOM 1641 N N . TRP A 1 201 ? -22.659 3.221 4.850 1.00 82.06 201 TRP A N 1
ATOM 1642 C CA . TRP A 1 201 ? -23.880 3.794 5.416 1.00 82.06 201 TRP A CA 1
ATOM 1643 C C . TRP A 1 201 ? -23.562 4.741 6.578 1.00 82.06 201 TRP A C 1
ATOM 1645 O O . TRP A 1 201 ? -24.018 5.886 6.580 1.00 82.06 201 TRP A O 1
ATOM 1655 N N . GLY A 1 202 ? -22.736 4.308 7.536 1.00 74.31 202 GLY A N 1
ATOM 1656 C CA . GLY A 1 202 ? -22.304 5.148 8.653 1.00 74.31 202 GLY A CA 1
ATOM 1657 C C . GLY A 1 202 ? -21.643 6.438 8.170 1.00 74.31 202 GLY A C 1
ATOM 1658 O O . GLY A 1 202 ? -22.073 7.527 8.540 1.00 74.31 202 GLY A O 1
ATOM 1659 N N . LEU A 1 203 ? -20.662 6.325 7.277 1.00 76.50 203 LEU A N 1
ATOM 1660 C CA . LEU A 1 203 ? -19.901 7.445 6.732 1.00 76.50 203 LEU A CA 1
ATOM 1661 C C . LEU A 1 203 ? -20.782 8.452 5.974 1.00 76.50 203 LEU A C 1
ATOM 1663 O O . LEU A 1 203 ? -20.624 9.660 6.159 1.00 76.50 203 LEU A O 1
ATOM 1667 N N . SER A 1 204 ? -21.758 7.971 5.197 1.00 75.12 204 SER A N 1
ATOM 1668 C CA . SER A 1 204 ? -22.692 8.815 4.434 1.00 75.12 204 SER A CA 1
ATOM 1669 C C . SER A 1 204 ? -23.586 9.699 5.314 1.00 75.12 204 SER A C 1
ATOM 1671 O O . SER A 1 204 ? -23.975 10.795 4.908 1.00 75.12 204 SER A O 1
ATOM 1673 N N . ASN A 1 205 ? -23.864 9.272 6.551 1.00 69.81 205 ASN A N 1
ATOM 1674 C CA . ASN A 1 205 ? -24.608 10.078 7.521 1.00 69.81 205 ASN A CA 1
ATOM 1675 C C . ASN A 1 205 ? -23.774 11.241 8.088 1.00 69.81 205 ASN A C 1
ATOM 1677 O O . ASN A 1 205 ? -24.337 12.178 8.655 1.00 69.81 205 ASN A O 1
ATOM 1681 N N . PHE A 1 206 ? -22.446 11.204 7.933 1.00 64.69 206 PHE A N 1
ATOM 1682 C CA . PHE A 1 206 ? -21.531 12.234 8.435 1.00 64.69 206 PHE A CA 1
ATOM 1683 C C . PHE A 1 206 ? -20.971 13.129 7.329 1.00 64.69 206 PHE A C 1
ATOM 1685 O O . PHE A 1 206 ? -20.760 14.322 7.552 1.00 64.69 206 PHE A O 1
ATOM 1692 N N . LYS A 1 207 ? -20.736 12.573 6.138 1.00 69.12 207 LYS A N 1
ATOM 1693 C CA . LYS A 1 207 ? -20.186 13.286 4.985 1.00 69.12 207 LYS A CA 1
ATOM 1694 C C . LYS A 1 207 ? -21.024 12.959 3.753 1.00 69.12 207 LYS A C 1
ATOM 1696 O O . LYS A 1 207 ? -21.136 11.801 3.377 1.00 69.12 207 LYS A O 1
ATOM 1701 N N . GLN A 1 208 ? -21.593 13.990 3.118 1.00 69.19 208 GLN A N 1
ATOM 1702 C CA . GLN A 1 208 ? -22.468 13.819 1.945 1.00 69.19 208 GLN A CA 1
ATOM 1703 C C . GLN A 1 208 ? -21.770 13.119 0.776 1.00 69.19 208 GLN A C 1
ATOM 1705 O O . GLN A 1 208 ? -22.398 12.342 0.065 1.00 69.19 208 GLN A O 1
ATOM 1710 N N . THR A 1 209 ? -20.483 13.401 0.577 1.00 73.00 209 THR A N 1
ATOM 1711 C CA . THR A 1 209 ? -19.669 12.821 -0.495 1.00 73.00 209 THR A CA 1
ATOM 1712 C C . THR A 1 209 ? -18.342 12.351 0.098 1.00 73.00 209 THR A C 1
ATOM 1714 O O . THR A 1 209 ? -17.359 13.104 0.075 1.00 73.00 209 THR A O 1
ATOM 1717 N N . PRO A 1 210 ? -18.321 11.163 0.727 1.00 75.12 210 PRO A N 1
ATOM 1718 C CA . PRO A 1 210 ? -17.083 10.561 1.178 1.00 75.12 210 PRO A CA 1
ATOM 1719 C C . PRO A 1 210 ? -16.194 10.246 -0.017 1.00 75.12 210 PRO A C 1
ATOM 1721 O O . PRO A 1 210 ? -16.681 9.830 -1.066 1.00 75.12 210 PRO A O 1
ATOM 1724 N N . ASP A 1 211 ? -14.898 10.467 0.141 1.00 79.31 211 ASP A N 1
ATOM 1725 C CA . ASP A 1 211 ? -13.916 10.049 -0.843 1.00 79.31 211 ASP A CA 1
ATOM 1726 C C . ASP A 1 211 ? -13.220 8.762 -0.422 1.00 79.31 211 ASP A C 1
ATOM 1728 O O . ASP A 1 211 ? -13.325 8.293 0.711 1.00 79.31 211 ASP A O 1
ATOM 1732 N N . PHE A 1 212 ? -12.446 8.220 -1.352 1.00 81.69 212 PHE A N 1
ATOM 1733 C CA . PHE A 1 212 ? -11.793 6.937 -1.195 1.00 81.69 212 PHE A CA 1
ATOM 1734 C C . PHE A 1 212 ? -10.921 6.822 0.074 1.00 81.69 212 PHE A C 1
ATOM 1736 O O . PHE A 1 212 ? -10.914 5.782 0.737 1.00 81.69 212 PHE A O 1
ATOM 1743 N N . LEU A 1 213 ? -10.222 7.896 0.464 1.00 84.50 213 LEU A N 1
ATOM 1744 C CA . LEU A 1 213 ? -9.426 7.889 1.693 1.00 84.50 213 LEU A CA 1
ATOM 1745 C C . LEU A 1 213 ? -10.291 7.884 2.951 1.00 84.50 213 LEU A C 1
ATOM 1747 O O . LEU A 1 213 ? -9.928 7.207 3.916 1.00 84.50 213 LEU A O 1
ATOM 1751 N N . ASP A 1 214 ? -11.422 8.598 2.955 1.00 82.94 214 ASP A N 1
ATOM 1752 C CA . ASP A 1 214 ? -12.354 8.555 4.085 1.00 82.94 214 ASP A CA 1
ATOM 1753 C C . ASP A 1 214 ? -12.889 7.142 4.270 1.00 82.94 214 ASP A C 1
ATOM 1755 O O . ASP A 1 214 ? -13.005 6.670 5.396 1.00 82.94 214 ASP A O 1
ATOM 1759 N N . GLU A 1 215 ? -13.208 6.461 3.170 1.00 86.88 215 GLU A N 1
ATOM 1760 C CA . GLU A 1 215 ? -13.750 5.113 3.219 1.00 86.88 215 GLU A CA 1
ATOM 1761 C C . GLU A 1 215 ? -12.753 4.123 3.829 1.00 86.88 215 GLU A C 1
ATOM 1763 O O . GLU A 1 215 ? -13.138 3.301 4.661 1.00 86.88 215 GLU A O 1
ATOM 1768 N N . ILE A 1 216 ? -11.468 4.199 3.458 1.00 90.62 216 ILE A N 1
ATOM 1769 C CA . ILE A 1 216 ? -10.428 3.358 4.071 1.00 90.62 216 ILE A CA 1
ATOM 1770 C C . ILE A 1 216 ? -10.249 3.712 5.549 1.00 90.62 216 ILE A C 1
ATOM 1772 O O . ILE A 1 216 ? -10.222 2.821 6.398 1.00 90.62 216 ILE A O 1
ATOM 1776 N N . THR A 1 217 ? -10.152 5.006 5.856 1.00 89.50 217 THR A N 1
ATOM 1777 C CA . THR A 1 217 ? -9.956 5.519 7.221 1.00 89.50 217 THR A CA 1
ATOM 1778 C C . THR A 1 217 ? -11.107 5.073 8.130 1.00 89.50 217 THR A C 1
ATOM 1780 O O . THR A 1 217 ? -10.886 4.492 9.192 1.00 89.50 217 THR A O 1
ATOM 1783 N N . SER A 1 218 ? -12.348 5.277 7.686 1.00 86.69 218 SER A N 1
ATOM 1784 C CA . SER A 1 218 ? -13.575 4.891 8.386 1.00 86.69 218 SER A CA 1
ATOM 1785 C C . SER A 1 218 ? -13.660 3.381 8.584 1.00 86.69 218 SER A C 1
ATOM 1787 O O . SER A 1 218 ? -14.017 2.923 9.671 1.00 86.69 218 SER A O 1
ATOM 1789 N N . LEU A 1 219 ? -13.300 2.589 7.571 1.00 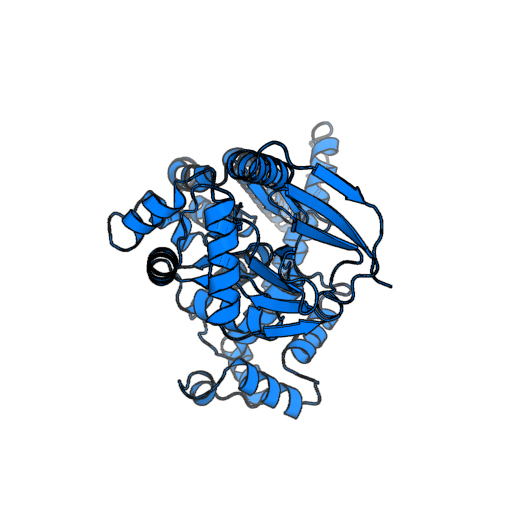91.69 219 LEU A N 1
ATOM 1790 C CA . LEU A 1 219 ? -13.326 1.134 7.671 1.00 91.69 219 LEU A CA 1
ATOM 1791 C C . LEU A 1 219 ? -12.288 0.616 8.669 1.00 91.69 219 LEU A C 1
ATOM 1793 O O . LEU A 1 219 ? -12.623 -0.200 9.527 1.00 91.69 219 LEU A O 1
ATOM 1797 N N . PHE A 1 220 ? -11.060 1.136 8.613 1.00 93.81 220 PHE A N 1
ATOM 1798 C CA . PHE A 1 220 ? -10.000 0.811 9.567 1.00 93.81 220 PHE A CA 1
ATOM 1799 C C . PHE A 1 220 ? -10.425 1.135 11.006 1.00 93.81 220 PHE A C 1
ATOM 1801 O O . PHE A 1 220 ? -10.265 0.316 11.914 1.00 93.81 220 PHE A O 1
ATOM 1808 N N . VAL A 1 221 ? -11.015 2.314 11.219 1.00 88.62 221 VAL A N 1
ATOM 1809 C CA . VAL A 1 221 ? -11.541 2.727 12.527 1.00 88.62 221 VAL A CA 1
ATOM 1810 C C . VAL A 1 221 ? -12.715 1.841 12.957 1.00 88.62 221 VAL A C 1
ATOM 1812 O O . VAL A 1 221 ? -12.785 1.444 14.117 1.00 88.62 221 VAL A O 1
ATOM 1815 N N . GLY A 1 222 ? -13.603 1.455 12.038 1.00 88.12 222 GLY A N 1
ATOM 1816 C CA . GLY A 1 222 ? -14.695 0.516 12.308 1.00 88.12 222 GLY A CA 1
ATOM 1817 C C . GLY A 1 222 ? -14.200 -0.859 12.769 1.00 88.12 222 GLY A C 1
ATOM 1818 O O . GLY A 1 222 ? -14.774 -1.448 13.689 1.00 88.12 222 GLY A O 1
ATOM 1819 N N . ILE A 1 223 ? -13.102 -1.353 12.191 1.00 93.25 223 ILE A N 1
ATOM 1820 C CA . ILE A 1 223 ? -12.435 -2.592 12.619 1.00 93.25 223 ILE A CA 1
ATOM 1821 C C . ILE A 1 223 ? -11.871 -2.444 14.045 1.00 93.25 223 ILE A C 1
ATOM 1823 O O . ILE A 1 223 ? -12.045 -3.349 14.867 1.00 93.25 223 ILE A O 1
ATOM 1827 N N . ASP A 1 224 ? -11.257 -1.300 14.370 1.00 91.56 224 ASP A N 1
ATOM 1828 C CA . ASP A 1 224 ? -10.768 -1.009 15.728 1.00 91.56 224 ASP A CA 1
ATOM 1829 C C . ASP A 1 224 ? -11.912 -0.964 16.754 1.00 91.56 224 ASP A C 1
ATOM 1831 O O . ASP A 1 224 ? -11.853 -1.642 17.782 1.00 91.56 224 ASP A O 1
ATOM 1835 N N . ILE A 1 225 ? -12.995 -0.239 16.445 1.00 86.94 225 ILE A N 1
ATOM 1836 C CA . ILE A 1 225 ? -14.196 -0.119 17.292 1.00 86.94 225 ILE A CA 1
ATOM 1837 C C . ILE A 1 225 ? -14.855 -1.482 17.516 1.00 86.94 225 ILE A C 1
ATOM 1839 O O . ILE A 1 225 ? -15.351 -1.759 18.609 1.00 86.94 225 ILE A O 1
ATOM 1843 N N . SER A 1 226 ? -14.811 -2.367 16.519 1.00 89.88 226 SER A N 1
ATOM 1844 C CA . SER A 1 226 ? -15.285 -3.751 16.639 1.00 89.88 226 SER A CA 1
ATOM 1845 C C . SER A 1 226 ? -14.464 -4.583 17.635 1.00 89.88 226 SER A C 1
ATOM 1847 O O . SER A 1 226 ? -14.899 -5.649 18.066 1.00 89.88 226 SER A O 1
ATOM 1849 N N . GLY A 1 227 ? -13.292 -4.096 18.049 1.00 89.31 227 GLY A N 1
ATOM 1850 C CA . GLY A 1 227 ? -12.419 -4.738 19.025 1.00 89.31 227 GLY A CA 1
ATOM 1851 C C . GLY A 1 227 ? -11.341 -5.630 18.405 1.00 89.31 227 GLY A C 1
ATOM 1852 O O . GLY A 1 227 ? -10.676 -6.372 19.136 1.00 89.31 227 GLY A O 1
ATOM 1853 N N . TYR A 1 228 ? -11.145 -5.591 17.082 1.00 93.25 228 TYR A N 1
ATOM 1854 C CA . TYR A 1 228 ? -10.072 -6.341 16.432 1.00 93.25 228 TYR A CA 1
ATOM 1855 C C . TYR A 1 228 ? -8.753 -5.579 16.526 1.00 93.25 228 TYR A C 1
ATOM 1857 O O . TYR A 1 228 ? -8.593 -4.522 15.924 1.00 93.25 228 TYR A O 1
ATOM 1865 N N . LYS A 1 229 ? -7.795 -6.139 17.280 1.00 90.81 229 LYS A N 1
ATOM 1866 C CA . LYS A 1 229 ? -6.473 -5.526 17.523 1.00 90.81 229 LYS A CA 1
ATOM 1867 C C . LYS A 1 229 ? -6.591 -4.061 17.956 1.00 90.81 229 LYS A C 1
ATOM 1869 O O . LYS A 1 229 ? -5.835 -3.210 17.506 1.00 90.81 229 LYS A O 1
ATOM 1874 N N . GLU A 1 230 ? -7.567 -3.822 18.826 1.00 82.31 230 GLU A N 1
ATOM 1875 C CA . GLU A 1 230 ? -7.897 -2.506 19.351 1.00 82.31 230 GLU A CA 1
ATOM 1876 C C . GLU A 1 230 ? -6.678 -1.839 19.994 1.00 82.31 230 GLU A C 1
ATOM 1878 O O . GLU A 1 230 ? -5.965 -2.447 20.808 1.00 82.31 230 GLU A O 1
ATOM 1883 N N . ASP A 1 231 ? -6.490 -0.562 19.676 1.00 75.81 231 ASP A N 1
ATOM 1884 C CA . ASP A 1 231 ? -5.523 0.269 20.372 1.00 75.81 231 ASP A CA 1
ATOM 1885 C C . ASP A 1 231 ? -6.078 0.728 21.717 1.00 75.81 231 ASP A C 1
ATOM 1887 O O . ASP A 1 231 ? -7.165 1.292 21.830 1.00 75.81 231 ASP A O 1
ATOM 1891 N N . LYS A 1 232 ? -5.286 0.509 22.770 1.00 69.19 232 LYS A N 1
ATOM 1892 C CA . LYS A 1 232 ? -5.573 1.032 24.116 1.00 69.19 232 LYS A CA 1
ATOM 1893 C C . LYS A 1 232 ? -5.220 2.519 24.258 1.00 69.19 232 LYS A C 1
ATOM 1895 O O . LYS A 1 232 ? -5.471 3.102 25.310 1.00 69.19 232 LYS A O 1
ATOM 1900 N N . ASN A 1 233 ? -4.562 3.084 23.246 1.00 58.31 233 ASN A N 1
ATOM 1901 C CA . ASN A 1 233 ? -4.038 4.446 23.231 1.00 58.31 233 ASN A CA 1
ATOM 1902 C C . ASN A 1 233 ? -5.086 5.452 22.731 1.00 58.31 233 ASN A C 1
ATOM 1904 O O . ASN A 1 233 ? -6.227 5.100 22.443 1.00 58.31 233 ASN A O 1
ATOM 1908 N N . SER A 1 234 ? -4.703 6.732 22.696 1.00 68.00 234 SER A N 1
ATOM 1909 C CA . SER A 1 234 ? -5.601 7.826 22.336 1.00 68.00 234 SER A CA 1
ATOM 1910 C C . SER A 1 234 ? -6.167 7.662 20.926 1.00 68.00 234 SER A C 1
ATOM 1912 O O . SER A 1 234 ? -5.488 7.265 19.991 1.00 68.00 234 SER A O 1
ATOM 1914 N N . ILE A 1 235 ? -7.416 8.076 20.763 1.00 70.38 235 ILE A N 1
ATOM 1915 C CA . ILE A 1 235 ? -8.172 8.097 19.501 1.00 70.38 235 ILE A CA 1
ATOM 1916 C C . ILE A 1 235 ? -7.384 8.748 18.359 1.00 70.38 235 ILE A C 1
ATOM 1918 O O . ILE A 1 235 ? -7.444 8.321 17.208 1.00 70.38 235 ILE A O 1
ATOM 1922 N N . LYS A 1 236 ? -6.581 9.756 18.705 1.00 73.75 236 LYS A N 1
ATOM 1923 C CA . LYS A 1 236 ? -5.676 10.441 17.792 1.00 73.75 236 LYS A CA 1
ATOM 1924 C C . LYS A 1 236 ? -4.671 9.492 17.133 1.00 73.75 236 LYS A C 1
ATOM 1926 O O . LYS A 1 236 ? -4.456 9.635 15.937 1.00 73.75 236 LYS A O 1
ATOM 1931 N N . SER A 1 237 ? -4.089 8.534 17.866 1.00 81.06 237 SER A N 1
ATOM 1932 C CA . SER A 1 237 ? -3.141 7.582 17.272 1.00 81.06 237 SER A CA 1
ATOM 1933 C C . SER A 1 237 ? -3.838 6.664 16.276 1.00 81.06 237 SER A C 1
ATOM 1935 O O . SER A 1 237 ? -3.381 6.560 15.148 1.00 81.06 237 SER A O 1
ATOM 1937 N N . THR A 1 238 ? -5.004 6.115 16.633 1.00 84.81 238 THR A N 1
ATOM 1938 C CA . THR A 1 238 ? -5.786 5.258 15.727 1.00 84.81 238 THR A CA 1
ATOM 1939 C C . THR A 1 238 ? -6.172 5.988 14.441 1.00 84.81 238 THR A C 1
ATOM 1941 O O . THR A 1 238 ? -6.147 5.392 13.366 1.00 84.81 238 THR A O 1
ATOM 1944 N N . ILE A 1 239 ? -6.498 7.283 14.526 1.00 84.00 239 ILE A N 1
ATOM 1945 C CA . ILE A 1 239 ? -6.771 8.105 13.342 1.00 84.00 239 ILE A CA 1
ATOM 1946 C C . ILE A 1 239 ? -5.504 8.262 12.496 1.00 84.00 239 ILE A C 1
ATOM 1948 O O . ILE A 1 239 ? -5.557 8.007 11.296 1.00 84.00 239 ILE A O 1
ATOM 1952 N N . THR A 1 240 ? -4.361 8.618 13.086 1.00 88.38 240 THR A N 1
ATOM 1953 C CA . THR A 1 240 ? -3.100 8.726 12.334 1.00 88.38 240 THR A CA 1
ATOM 1954 C C . THR A 1 240 ? -2.712 7.398 11.671 1.00 88.38 240 THR A C 1
ATOM 1956 O O . THR A 1 240 ? -2.373 7.385 10.488 1.00 88.38 240 THR A O 1
ATOM 1959 N N . ASP A 1 241 ? -2.855 6.272 12.373 1.00 93.31 241 ASP A N 1
ATOM 1960 C CA . ASP A 1 241 ? -2.611 4.926 11.836 1.00 93.31 241 ASP A CA 1
ATOM 1961 C C . ASP A 1 241 ? -3.551 4.602 10.664 1.00 93.31 241 ASP A C 1
ATOM 1963 O O . ASP A 1 241 ? -3.126 4.077 9.631 1.00 93.31 241 ASP A O 1
ATOM 1967 N N . SER A 1 242 ? -4.830 4.972 10.783 1.00 92.44 242 SER A N 1
ATOM 1968 C CA . SER A 1 242 ? -5.808 4.804 9.704 1.00 92.44 242 SER A CA 1
ATOM 1969 C C . SER A 1 242 ? -5.483 5.668 8.481 1.00 92.44 242 SER A C 1
ATOM 1971 O O . SER A 1 242 ? -5.668 5.218 7.352 1.00 92.44 242 SER A O 1
ATOM 1973 N N . MET A 1 243 ? -4.913 6.864 8.681 1.00 91.94 243 MET A N 1
ATOM 1974 C CA . MET A 1 243 ? -4.446 7.715 7.586 1.00 91.94 243 MET A CA 1
ATOM 1975 C C . MET A 1 243 ? -3.222 7.115 6.890 1.00 91.94 243 MET A C 1
ATOM 1977 O O . MET A 1 243 ? -3.165 7.131 5.662 1.00 91.94 243 MET A O 1
ATOM 1981 N N . HIS A 1 244 ? -2.264 6.547 7.634 1.00 95.94 244 HIS A N 1
ATOM 1982 C CA . HIS A 1 244 ? -1.153 5.795 7.032 1.00 95.94 244 HIS A CA 1
ATOM 1983 C C . HIS A 1 244 ? -1.669 4.635 6.186 1.00 95.94 244 HIS A C 1
ATOM 1985 O O . HIS A 1 244 ? -1.274 4.510 5.030 1.00 95.94 244 HIS A O 1
ATOM 1991 N N . CYS A 1 245 ? -2.610 3.848 6.717 1.00 96.12 245 CYS A N 1
ATOM 1992 C CA . CYS A 1 245 ? -3.272 2.776 5.976 1.00 96.12 245 CYS A CA 1
ATOM 1993 C C . CYS A 1 245 ? -3.957 3.295 4.695 1.00 96.12 245 CYS A C 1
ATOM 1995 O O . CYS A 1 245 ? -3.814 2.696 3.625 1.00 96.12 245 CYS A O 1
ATOM 1997 N N . ALA A 1 246 ? -4.654 4.431 4.776 1.00 92.69 246 ALA A N 1
ATOM 1998 C CA . ALA A 1 246 ? -5.336 5.041 3.640 1.00 92.69 246 ALA A CA 1
ATOM 1999 C C . ALA A 1 246 ? -4.363 5.518 2.552 1.00 92.69 246 ALA A C 1
ATOM 2001 O O . ALA A 1 246 ? -4.530 5.149 1.392 1.00 92.69 246 ALA A O 1
ATOM 2002 N N . PHE A 1 247 ? -3.309 6.264 2.893 1.00 92.88 247 PHE A N 1
ATOM 2003 C CA . PHE A 1 247 ? -2.318 6.712 1.905 1.00 92.88 247 PHE A CA 1
ATOM 2004 C C . PHE A 1 247 ? -1.504 5.557 1.317 1.00 92.88 247 PHE A C 1
ATOM 2006 O O . PHE A 1 247 ? -1.243 5.533 0.113 1.00 92.88 247 PHE A O 1
ATOM 2013 N N . ALA A 1 248 ? -1.144 4.570 2.138 1.00 95.44 248 ALA A N 1
ATOM 2014 C CA . ALA A 1 248 ? -0.407 3.400 1.682 1.00 95.44 248 ALA A CA 1
ATOM 2015 C C . ALA A 1 248 ? -1.183 2.576 0.644 1.00 95.44 248 ALA A C 1
ATOM 2017 O O . ALA A 1 248 ? -0.574 1.901 -0.182 1.00 95.44 248 ALA A O 1
ATOM 2018 N N . SER A 1 249 ? -2.513 2.696 0.618 1.00 92.56 249 SER A N 1
ATOM 2019 C CA . SER A 1 249 ? -3.370 2.006 -0.347 1.00 92.56 249 SER A CA 1
ATOM 2020 C C . SER A 1 249 ? -3.140 2.416 -1.811 1.00 92.56 249 SER A C 1
ATOM 2022 O O . SER A 1 249 ? -3.574 1.702 -2.712 1.00 92.56 249 SER A O 1
ATOM 2024 N N . ALA A 1 250 ? -2.465 3.546 -2.052 1.00 89.69 250 ALA A N 1
ATOM 2025 C CA . ALA A 1 250 ? -2.050 4.014 -3.377 1.00 89.69 250 ALA A CA 1
ATOM 2026 C C . ALA A 1 250 ? -0.654 3.501 -3.797 1.00 89.69 250 ALA A C 1
ATOM 2028 O O . ALA A 1 250 ? -0.131 3.869 -4.857 1.00 89.69 250 ALA A O 1
ATOM 2029 N N . CYS A 1 251 ? -0.026 2.682 -2.949 1.00 91.75 251 CYS A N 1
ATOM 2030 C CA . CYS A 1 251 ? 1.290 2.088 -3.156 1.00 91.75 251 CYS A CA 1
ATOM 2031 C C . CYS A 1 251 ? 1.191 0.574 -3.385 1.00 91.75 251 CYS A C 1
ATOM 2033 O O . CYS A 1 251 ? 0.176 -0.062 -3.099 1.00 91.75 251 CYS A O 1
ATOM 2035 N N . ASP A 1 252 ? 2.275 -0.018 -3.883 1.00 90.94 252 ASP A N 1
ATOM 2036 C CA . ASP A 1 252 ? 2.387 -1.465 -4.082 1.00 90.94 252 ASP A CA 1
ATOM 2037 C C . ASP A 1 252 ? 2.554 -2.207 -2.753 1.00 90.94 252 ASP A C 1
ATOM 2039 O O . ASP A 1 252 ? 2.080 -3.334 -2.576 1.00 90.94 252 ASP A O 1
ATOM 2043 N N . ILE A 1 253 ? 3.273 -1.574 -1.826 1.00 94.69 253 ILE A N 1
ATOM 2044 C CA . ILE A 1 253 ? 3.681 -2.155 -0.555 1.00 94.69 253 ILE A CA 1
ATOM 2045 C C . ILE A 1 253 ? 3.479 -1.142 0.568 1.00 94.69 253 ILE A C 1
ATOM 2047 O O . ILE A 1 253 ? 3.845 0.024 0.435 1.00 94.69 253 ILE A O 1
ATOM 2051 N N . PHE A 1 254 ? 2.953 -1.620 1.693 1.00 97.44 254 PHE A N 1
ATOM 2052 C CA . PHE A 1 254 ? 2.903 -0.910 2.962 1.00 97.44 254 PHE A CA 1
ATOM 2053 C C . PHE A 1 254 ? 3.788 -1.625 3.988 1.00 97.44 254 PHE A C 1
ATOM 2055 O O . PHE A 1 254 ? 3.525 -2.781 4.323 1.00 97.44 254 PHE A O 1
ATOM 2062 N N . ILE A 1 255 ? 4.828 -0.962 4.501 1.00 97.88 255 ILE A N 1
ATOM 2063 C CA . ILE A 1 255 ? 5.666 -1.501 5.581 1.00 97.88 255 ILE A CA 1
ATOM 2064 C C . ILE A 1 255 ? 5.339 -0.786 6.888 1.00 97.88 255 ILE A C 1
ATOM 2066 O O . ILE A 1 255 ? 5.552 0.418 7.015 1.00 97.88 255 ILE A O 1
ATOM 2070 N N . VAL A 1 256 ? 4.887 -1.552 7.878 1.00 97.25 256 VAL A N 1
ATOM 2071 C CA . VAL A 1 256 ? 4.493 -1.058 9.201 1.00 97.25 256 VAL A CA 1
ATOM 2072 C C . VAL A 1 256 ? 5.019 -1.979 10.294 1.00 97.25 256 VAL A C 1
ATOM 2074 O O . VAL A 1 256 ? 4.855 -3.197 10.231 1.00 97.25 256 VAL A O 1
ATOM 2077 N N . ASP A 1 257 ? 5.684 -1.419 11.305 1.00 95.31 257 ASP A N 1
ATOM 2078 C CA . ASP A 1 257 ? 6.180 -2.208 12.435 1.00 95.31 257 ASP A CA 1
ATOM 2079 C C . ASP A 1 257 ? 5.174 -2.318 13.589 1.00 95.31 257 ASP A C 1
ATOM 2081 O O . ASP A 1 257 ? 5.250 -3.273 14.372 1.00 95.31 257 ASP A O 1
ATOM 2085 N N . ASP A 1 258 ? 4.201 -1.405 13.679 1.00 94.00 258 ASP A N 1
ATOM 2086 C CA . ASP A 1 258 ? 3.115 -1.541 14.645 1.00 94.00 258 ASP A CA 1
ATOM 2087 C C . ASP A 1 258 ? 2.249 -2.773 14.342 1.00 94.00 258 ASP A C 1
ATOM 2089 O O . ASP A 1 258 ? 1.725 -2.975 13.244 1.00 94.00 258 ASP A O 1
ATOM 2093 N N . LYS A 1 259 ? 2.104 -3.634 15.353 1.00 94.44 259 LYS A N 1
ATOM 2094 C CA . LYS A 1 259 ? 1.427 -4.924 15.213 1.00 94.44 259 LYS A CA 1
ATOM 2095 C C . LYS A 1 259 ? -0.075 -4.762 14.988 1.00 94.44 259 LYS A C 1
ATOM 2097 O O . LYS A 1 259 ? -0.657 -5.565 14.261 1.00 94.44 259 LYS A O 1
ATOM 2102 N N . ASN A 1 260 ? -0.709 -3.794 15.640 1.00 94.31 260 ASN A N 1
ATOM 2103 C CA . ASN A 1 260 ? -2.146 -3.591 15.536 1.00 94.31 260 ASN A CA 1
ATOM 2104 C C . ASN A 1 260 ? -2.490 -2.973 14.180 1.00 94.31 260 ASN A C 1
ATOM 2106 O O . ASN A 1 260 ? -3.340 -3.517 13.471 1.00 94.31 260 ASN A O 1
ATOM 2110 N N . THR A 1 261 ? -1.766 -1.929 13.774 1.00 95.81 261 THR A N 1
ATOM 2111 C CA . THR A 1 261 ? -1.891 -1.296 12.456 1.00 95.81 261 THR A CA 1
ATOM 2112 C C . THR A 1 261 ? -1.629 -2.290 11.332 1.00 95.81 261 THR A C 1
ATOM 2114 O O . THR A 1 261 ? -2.402 -2.328 10.375 1.00 95.81 261 THR A O 1
ATOM 2117 N N . TYR A 1 262 ? -0.628 -3.169 11.470 1.00 97.50 262 TYR A N 1
ATOM 2118 C CA . TYR A 1 262 ? -0.364 -4.255 10.520 1.00 97.50 262 TYR A CA 1
ATOM 2119 C C . TYR A 1 262 ? -1.603 -5.129 10.263 1.00 97.50 262 TYR A C 1
ATOM 2121 O O . TYR A 1 262 ? -2.056 -5.257 9.125 1.00 97.50 262 TYR A O 1
ATOM 2129 N N . TYR A 1 263 ? -2.189 -5.708 11.315 1.00 96.69 263 TYR A N 1
ATOM 2130 C CA . TYR A 1 263 ? -3.337 -6.607 11.161 1.00 96.69 263 TYR A CA 1
ATOM 2131 C C . TYR A 1 263 ? -4.603 -5.877 10.710 1.00 96.69 263 TYR A C 1
ATOM 2133 O O . TYR A 1 263 ? -5.338 -6.406 9.880 1.00 96.69 263 TYR A O 1
ATOM 2141 N N . LYS A 1 264 ? -4.863 -4.671 11.230 1.00 96.56 264 LYS A N 1
ATOM 2142 C CA . LYS A 1 264 ? -6.027 -3.875 10.818 1.00 96.56 264 LYS A CA 1
ATOM 2143 C C . LYS A 1 264 ? -5.936 -3.465 9.349 1.00 96.56 264 LYS A C 1
ATOM 2145 O O . LYS A 1 264 ? -6.941 -3.527 8.646 1.00 96.56 264 LYS A O 1
ATOM 2150 N N . SER A 1 265 ? -4.742 -3.128 8.859 1.00 97.75 265 SER A N 1
ATOM 2151 C CA . SER A 1 265 ? -4.531 -2.777 7.448 1.00 97.75 265 SER A CA 1
ATOM 2152 C C . SER A 1 265 ? -4.803 -3.953 6.514 1.00 97.75 265 SER A C 1
ATOM 2154 O O . SER A 1 265 ? -5.454 -3.769 5.492 1.00 97.75 265 SER A O 1
ATOM 2156 N N . ILE A 1 266 ? -4.384 -5.169 6.888 1.00 97.25 266 ILE A N 1
ATOM 2157 C CA . ILE A 1 266 ? -4.675 -6.388 6.113 1.00 97.25 266 ILE A CA 1
ATOM 2158 C C . ILE A 1 266 ? -6.184 -6.597 5.963 1.00 97.25 266 ILE A C 1
ATOM 2160 O O . ILE A 1 266 ? -6.665 -6.775 4.846 1.00 97.25 266 ILE A O 1
ATOM 2164 N N . GLU A 1 267 ? -6.940 -6.540 7.062 1.00 96.94 267 GLU A N 1
ATOM 2165 C CA . GLU A 1 267 ? -8.397 -6.722 7.011 1.00 96.94 267 GLU A CA 1
ATOM 2166 C C . GLU A 1 267 ? -9.084 -5.583 6.244 1.00 96.94 267 GLU A C 1
ATOM 2168 O O . GLU A 1 267 ? -9.984 -5.826 5.443 1.00 96.94 267 GLU A O 1
ATOM 2173 N N . THR A 1 268 ? -8.618 -4.343 6.424 1.00 96.12 268 THR A N 1
ATOM 2174 C CA . THR A 1 268 ? -9.134 -3.170 5.699 1.00 96.12 268 THR A CA 1
ATOM 2175 C C . THR A 1 268 ? -8.969 -3.347 4.191 1.00 96.12 268 THR A C 1
ATOM 2177 O O . THR A 1 268 ? -9.919 -3.165 3.426 1.00 96.12 268 THR A O 1
ATOM 2180 N N . TYR A 1 269 ? -7.777 -3.752 3.750 1.00 94.81 269 TYR A N 1
ATOM 2181 C CA . TYR A 1 269 ? -7.490 -3.974 2.337 1.00 94.81 269 TYR A CA 1
ATOM 2182 C C . TYR A 1 269 ? -8.259 -5.164 1.780 1.00 94.81 269 TYR A C 1
ATOM 2184 O O . TYR A 1 269 ? -8.821 -5.060 0.691 1.00 94.81 269 TYR A O 1
ATOM 2192 N N . LYS A 1 270 ? -8.380 -6.251 2.546 1.00 92.94 270 LYS A N 1
ATOM 2193 C CA . LYS A 1 270 ? -9.187 -7.413 2.172 1.00 92.94 270 LYS A CA 1
ATOM 2194 C C . LYS A 1 270 ? -10.654 -7.039 1.937 1.00 92.94 270 LYS A C 1
ATOM 2196 O O . LYS A 1 270 ? -11.202 -7.377 0.892 1.00 92.94 270 LYS A O 1
ATOM 2201 N N . LEU A 1 271 ? -11.270 -6.299 2.860 1.00 92.44 271 LEU A N 1
ATOM 2202 C CA . LEU A 1 271 ? -12.668 -5.861 2.754 1.00 92.44 271 LEU A CA 1
ATOM 2203 C C . LEU A 1 271 ? -12.904 -4.871 1.600 1.00 92.44 271 LEU A C 1
ATOM 2205 O O . LEU A 1 271 ? -13.977 -4.876 0.996 1.00 92.44 271 LEU A O 1
ATOM 2209 N N . LYS A 1 272 ? -11.913 -4.036 1.259 1.00 89.62 272 LYS A N 1
ATOM 2210 C CA . LYS A 1 272 ? -11.991 -3.102 0.120 1.00 89.62 272 LYS A CA 1
ATOM 2211 C C . LYS A 1 272 ? -11.519 -3.687 -1.218 1.00 89.62 272 LYS A C 1
ATOM 2213 O O . LYS A 1 272 ? -11.711 -3.038 -2.245 1.00 89.62 272 LYS A O 1
ATOM 2218 N N . GLY A 1 273 ? -10.930 -4.884 -1.233 1.00 86.31 273 GLY A N 1
ATOM 2219 C CA . GLY A 1 273 ? -10.329 -5.478 -2.435 1.00 86.31 273 GLY A CA 1
ATOM 2220 C C . GLY A 1 273 ? -9.035 -4.785 -2.891 1.00 86.31 273 GLY A C 1
ATOM 2221 O O . GLY A 1 273 ? -8.706 -4.793 -4.078 1.00 86.31 273 GLY A O 1
ATOM 2222 N N . ILE A 1 274 ? -8.312 -4.163 -1.959 1.00 88.44 274 ILE A N 1
ATOM 2223 C CA . ILE A 1 274 ? -7.063 -3.430 -2.199 1.00 88.44 274 ILE A CA 1
ATOM 2224 C C . ILE A 1 274 ? -5.899 -4.422 -2.266 1.00 88.44 274 ILE A C 1
ATOM 2226 O O . ILE A 1 274 ? -5.797 -5.324 -1.440 1.00 88.44 274 ILE A O 1
ATOM 2230 N N . GLN A 1 275 ? -5.013 -4.243 -3.248 1.00 85.62 275 GLN A N 1
ATOM 2231 C CA . GLN A 1 275 ? -3.922 -5.185 -3.540 1.00 85.62 275 GLN A CA 1
ATOM 2232 C C . GLN A 1 275 ? -2.580 -4.825 -2.895 1.00 85.62 275 GLN A C 1
ATOM 2234 O O . GLN A 1 275 ? -1.629 -5.600 -2.994 1.00 85.62 275 GLN A O 1
ATOM 2239 N N . THR A 1 276 ? -2.481 -3.658 -2.254 1.00 91.44 276 THR A N 1
ATOM 2240 C CA . THR A 1 276 ? -1.281 -3.240 -1.525 1.00 91.44 276 THR A CA 1
ATOM 2241 C C . THR A 1 276 ? -0.863 -4.330 -0.540 1.00 91.44 276 THR A C 1
ATOM 2243 O O . THR A 1 276 ? -1.626 -4.714 0.349 1.00 91.44 276 THR A O 1
ATOM 2246 N N . LYS A 1 277 ? 0.366 -4.837 -0.680 1.00 93.31 277 LYS A N 1
ATOM 2247 C CA . LYS A 1 277 ? 0.893 -5.869 0.221 1.00 93.31 277 LYS A CA 1
ATOM 2248 C C . LYS A 1 277 ? 1.329 -5.220 1.530 1.00 93.31 277 LYS A C 1
ATOM 2250 O O . LYS A 1 277 ? 2.166 -4.323 1.517 1.00 93.31 277 LYS A O 1
ATOM 2255 N N . VAL A 1 278 ? 0.801 -5.689 2.657 1.00 97.25 278 VAL A N 1
ATOM 2256 C CA . VAL A 1 278 ? 1.183 -5.186 3.983 1.00 97.25 278 VAL A CA 1
ATOM 2257 C C . VAL A 1 278 ? 2.244 -6.097 4.589 1.00 97.25 278 VAL A C 1
ATOM 2259 O O . VAL A 1 278 ? 2.021 -7.297 4.751 1.00 97.25 278 VAL A O 1
ATOM 2262 N N . PHE A 1 279 ? 3.385 -5.531 4.972 1.00 98.00 279 PHE A N 1
ATOM 2263 C CA . PHE A 1 279 ? 4.470 -6.255 5.624 1.00 98.00 279 PHE A CA 1
ATOM 2264 C C . PHE A 1 279 ? 4.873 -5.604 6.940 1.00 98.00 279 PHE A C 1
ATOM 2266 O O . PHE A 1 279 ? 4.922 -4.383 7.071 1.00 98.00 279 PHE A O 1
ATOM 2273 N N . ARG A 1 280 ? 5.278 -6.442 7.894 1.00 97.62 280 ARG A N 1
ATOM 2274 C CA . ARG A 1 280 ? 6.204 -5.999 8.937 1.00 97.62 280 ARG A CA 1
ATOM 2275 C C . ARG A 1 280 ? 7.630 -5.987 8.385 1.00 97.62 280 ARG A C 1
ATOM 2277 O O . ARG A 1 280 ? 7.913 -6.775 7.480 1.00 97.62 280 ARG A O 1
ATOM 2284 N N . PRO A 1 281 ? 8.553 -5.188 8.953 1.00 97.25 281 PRO A N 1
ATOM 2285 C CA . PRO A 1 281 ? 9.946 -5.126 8.508 1.00 97.25 281 PRO A CA 1
ATOM 2286 C C . PRO A 1 281 ? 10.604 -6.494 8.274 1.00 97.25 281 PRO A C 1
ATOM 2288 O O . PRO A 1 281 ? 11.206 -6.714 7.229 1.00 97.25 281 PRO A O 1
ATOM 2291 N N . SER A 1 282 ? 10.445 -7.441 9.205 1.00 96.44 282 SER A N 1
ATOM 2292 C CA . SER A 1 282 ? 11.049 -8.777 9.087 1.00 96.44 282 SER A CA 1
ATOM 2293 C C . SER A 1 282 ? 10.420 -9.596 7.966 1.00 96.44 282 SER A C 1
ATOM 2295 O O . SER A 1 282 ? 11.126 -10.258 7.216 1.00 96.44 282 SER A O 1
ATOM 2297 N N . ASN A 1 283 ? 9.097 -9.510 7.812 1.00 96.62 283 ASN A N 1
ATOM 2298 C CA . ASN A 1 283 ? 8.384 -10.250 6.777 1.00 96.62 283 ASN A CA 1
ATOM 2299 C C . ASN A 1 283 ? 8.677 -9.705 5.380 1.00 96.62 283 ASN A C 1
ATOM 2301 O O . ASN A 1 283 ? 8.700 -10.480 4.431 1.00 96.62 283 ASN A O 1
ATOM 2305 N N . PHE A 1 284 ? 8.929 -8.399 5.244 1.00 96.25 284 PHE A N 1
ATOM 2306 C CA . PHE A 1 284 ? 9.378 -7.841 3.972 1.00 96.25 284 PHE A CA 1
ATOM 2307 C C . PHE A 1 284 ? 10.774 -8.346 3.601 1.00 96.25 284 PHE A C 1
ATOM 2309 O O . PHE A 1 284 ? 10.984 -8.733 2.459 1.00 96.25 284 PHE A O 1
ATOM 2316 N N . VAL A 1 285 ? 11.708 -8.392 4.557 1.00 96.25 285 VAL A N 1
ATOM 2317 C CA . VAL A 1 285 ? 13.053 -8.948 4.333 1.00 96.25 285 VAL A CA 1
ATOM 2318 C C . VAL A 1 285 ? 12.976 -10.417 3.905 1.00 96.25 285 VAL A C 1
ATOM 2320 O O . VAL A 1 285 ? 13.573 -10.800 2.904 1.00 96.25 285 VAL A O 1
ATOM 2323 N N . GLU A 1 286 ? 12.188 -11.233 4.611 1.00 95.81 286 GLU A N 1
ATOM 2324 C CA . GLU A 1 286 ? 11.940 -12.637 4.248 1.00 95.81 286 GLU A CA 1
ATOM 2325 C C . GLU A 1 286 ? 11.336 -12.764 2.842 1.00 95.81 286 GLU A C 1
ATOM 2327 O O . GLU A 1 286 ? 11.812 -13.554 2.026 1.00 95.81 286 GLU A O 1
ATOM 2332 N N . TYR A 1 287 ? 10.315 -11.957 2.543 1.00 93.81 287 TYR A N 1
ATOM 2333 C CA . TYR A 1 287 ? 9.679 -11.911 1.230 1.00 93.81 287 TYR A CA 1
ATOM 2334 C C . TYR A 1 287 ? 10.674 -11.522 0.135 1.00 93.81 287 TYR A C 1
ATOM 2336 O O . TYR A 1 287 ? 10.721 -12.188 -0.896 1.00 93.81 287 TYR A O 1
ATOM 2344 N N . TRP A 1 288 ? 11.476 -10.479 0.348 1.00 92.56 288 TRP A N 1
ATOM 2345 C CA . TRP A 1 288 ? 12.454 -10.013 -0.627 1.00 92.56 288 TRP A CA 1
ATOM 2346 C C . TRP A 1 288 ? 13.519 -11.082 -0.872 1.00 92.56 288 TRP A C 1
ATOM 2348 O O . TRP A 1 288 ? 13.723 -11.476 -2.012 1.00 92.56 288 TRP A O 1
ATOM 2358 N N . ASN A 1 289 ? 14.105 -11.659 0.179 1.00 92.06 289 ASN A N 1
ATOM 2359 C CA . ASN A 1 289 ? 15.103 -12.722 0.040 1.00 92.06 289 ASN A CA 1
ATOM 2360 C C . ASN A 1 289 ? 14.562 -13.946 -0.718 1.00 92.06 289 ASN A C 1
ATOM 2362 O O . ASN A 1 289 ? 15.287 -14.561 -1.498 1.00 92.06 289 ASN A O 1
ATOM 2366 N N . ALA A 1 290 ? 13.286 -14.287 -0.517 1.00 90.69 290 ALA A N 1
ATOM 2367 C CA . ALA A 1 290 ? 12.647 -15.412 -1.193 1.00 90.69 290 ALA A CA 1
ATOM 2368 C C . ALA A 1 290 ? 12.222 -15.117 -2.642 1.00 90.69 290 ALA A C 1
ATOM 2370 O O . ALA A 1 290 ? 12.081 -16.055 -3.424 1.00 90.69 290 ALA A O 1
ATOM 2371 N N . ASN A 1 291 ? 11.982 -13.849 -3.000 1.00 86.75 291 ASN A N 1
ATOM 2372 C CA . ASN A 1 291 ? 11.327 -13.490 -4.263 1.00 86.75 291 ASN A CA 1
ATOM 2373 C C . ASN A 1 291 ? 12.111 -12.509 -5.140 1.00 86.75 291 ASN A C 1
ATOM 2375 O O . ASN A 1 291 ? 11.683 -12.272 -6.268 1.00 86.75 291 ASN A O 1
ATOM 2379 N N . HIS A 1 292 ? 13.219 -11.921 -4.677 1.00 86.31 292 HIS A N 1
ATOM 2380 C CA . HIS A 1 292 ? 14.006 -11.026 -5.522 1.00 86.31 292 HIS A CA 1
ATOM 2381 C C . HIS A 1 292 ? 14.496 -11.793 -6.757 1.00 86.31 292 HIS A C 1
ATOM 2383 O O . HIS A 1 292 ? 14.952 -12.936 -6.669 1.00 86.31 292 HIS A O 1
ATOM 2389 N N . LEU A 1 293 ? 14.355 -11.167 -7.921 1.00 85.50 293 LEU A N 1
ATOM 2390 C CA . LEU A 1 293 ? 14.699 -11.766 -9.198 1.00 85.50 293 LEU A CA 1
ATOM 2391 C C . LEU A 1 293 ? 15.636 -10.818 -9.935 1.00 85.50 293 LEU A C 1
ATOM 2393 O O . LEU A 1 293 ? 15.277 -9.677 -10.215 1.00 85.50 293 LEU A O 1
ATOM 2397 N N . VAL A 1 294 ? 16.832 -11.304 -10.254 1.00 85.31 294 VAL A N 1
ATOM 2398 C CA . VAL A 1 294 ? 17.824 -10.561 -11.033 1.00 85.31 294 VAL A CA 1
ATOM 2399 C C . VAL A 1 294 ? 17.864 -11.157 -12.433 1.00 85.31 294 VAL A C 1
ATOM 2401 O O . VAL A 1 294 ? 18.388 -12.252 -12.623 1.00 85.31 294 VAL A O 1
ATOM 2404 N N . LEU A 1 295 ? 17.304 -10.430 -13.397 1.00 87.75 295 LEU A N 1
ATOM 2405 C CA . LEU A 1 295 ? 17.318 -10.787 -14.816 1.00 87.75 295 LEU A CA 1
ATOM 2406 C C . LEU A 1 295 ? 18.352 -9.925 -15.536 1.00 87.75 295 LEU A C 1
ATOM 2408 O O . LEU A 1 295 ? 18.331 -8.700 -15.409 1.00 87.75 295 LEU A O 1
ATOM 2412 N N . LYS A 1 296 ? 19.262 -10.548 -16.284 1.00 87.50 296 LYS A N 1
ATOM 2413 C CA . LYS A 1 296 ? 20.384 -9.843 -16.928 1.00 87.50 296 LYS A CA 1
ATOM 2414 C C . LYS A 1 296 ? 20.082 -9.377 -18.345 1.00 87.50 296 LYS A C 1
ATOM 2416 O O . LYS A 1 296 ? 20.766 -8.493 -18.847 1.00 87.50 296 LYS A O 1
ATOM 2421 N N . ASN A 1 297 ? 19.133 -10.017 -19.017 1.00 88.38 297 ASN A N 1
ATOM 2422 C CA . ASN A 1 297 ? 18.799 -9.754 -20.412 1.00 88.38 297 ASN A CA 1
ATOM 2423 C C . ASN A 1 297 ? 17.384 -10.253 -20.732 1.00 88.38 297 ASN A C 1
ATOM 2425 O O . ASN A 1 297 ? 16.764 -10.963 -19.937 1.00 88.38 297 ASN A O 1
ATOM 2429 N N . GLY A 1 298 ? 16.895 -9.901 -21.921 1.00 87.94 298 GLY A N 1
ATOM 2430 C CA . GLY A 1 298 ? 15.565 -10.281 -22.374 1.00 87.94 298 GLY A CA 1
ATOM 2431 C C . GLY A 1 298 ? 15.317 -11.788 -22.486 1.00 87.94 298 GLY A C 1
ATOM 2432 O O . GLY A 1 298 ? 14.210 -12.233 -22.199 1.00 87.94 298 GLY A O 1
ATOM 2433 N N . MET A 1 299 ? 16.332 -12.592 -22.828 1.00 88.50 299 MET A N 1
ATOM 2434 C CA . MET A 1 299 ? 16.175 -14.052 -22.913 1.00 88.50 299 MET A CA 1
ATOM 2435 C C . MET A 1 299 ? 15.917 -14.672 -21.541 1.00 88.50 299 MET A C 1
ATOM 2437 O O . MET A 1 299 ? 15.022 -15.499 -21.409 1.00 88.50 299 MET A O 1
ATOM 2441 N N . GLU A 1 300 ? 16.626 -14.217 -20.503 1.00 92.00 300 GLU A N 1
ATOM 2442 C CA . GLU A 1 300 ? 16.364 -14.662 -19.129 1.00 92.00 300 GLU A CA 1
ATOM 2443 C C . GLU A 1 300 ? 14.937 -14.306 -18.675 1.00 92.00 300 GLU A C 1
ATOM 2445 O O . GLU A 1 300 ? 14.313 -15.094 -17.964 1.00 92.00 300 GLU A O 1
ATOM 2450 N N . LEU A 1 301 ? 14.389 -13.159 -19.105 1.00 91.31 301 LEU A N 1
ATOM 2451 C CA . LEU A 1 301 ? 12.996 -12.787 -18.820 1.00 91.31 301 LEU A CA 1
ATOM 2452 C C . LEU A 1 301 ? 11.991 -13.720 -19.514 1.00 91.31 301 LEU A C 1
ATOM 2454 O O . LEU A 1 301 ? 11.001 -14.127 -18.903 1.00 91.31 301 LEU A O 1
ATOM 2458 N N . ILE A 1 302 ? 12.245 -14.059 -20.777 1.00 89.31 302 ILE A N 1
ATOM 2459 C CA . ILE A 1 302 ? 11.406 -14.970 -21.564 1.00 89.31 302 ILE A CA 1
ATOM 2460 C C . ILE A 1 302 ? 11.411 -16.371 -20.936 1.00 89.31 302 ILE A C 1
ATOM 2462 O O . ILE A 1 302 ? 10.348 -16.930 -20.657 1.00 89.31 302 ILE A O 1
ATOM 2466 N N . ASP A 1 303 ? 12.597 -16.908 -20.639 1.00 90.31 303 ASP A N 1
ATOM 2467 C CA . ASP A 1 303 ? 12.757 -18.212 -19.987 1.00 90.31 303 ASP A CA 1
ATOM 2468 C C . ASP A 1 303 ? 12.052 -18.243 -18.629 1.00 90.31 303 ASP A C 1
ATOM 2470 O O . ASP A 1 303 ? 11.369 -19.213 -18.283 1.00 90.31 303 ASP A O 1
ATOM 2474 N N . PHE A 1 304 ? 12.185 -17.160 -17.861 1.00 92.12 304 PHE A N 1
ATOM 2475 C CA . PHE A 1 304 ? 11.478 -16.994 -16.603 1.00 92.12 304 PHE A CA 1
ATOM 2476 C C . PHE A 1 304 ? 9.953 -17.093 -16.797 1.00 92.12 304 PHE A C 1
ATOM 2478 O O . PHE A 1 304 ? 9.309 -17.886 -16.108 1.00 92.12 304 PHE A O 1
ATOM 2485 N N . ALA A 1 305 ? 9.371 -16.351 -17.743 1.00 91.25 305 ALA A N 1
ATOM 2486 C CA . ALA A 1 305 ? 7.924 -16.323 -17.969 1.00 91.25 305 ALA A CA 1
ATOM 2487 C C . ALA A 1 305 ? 7.359 -17.693 -18.384 1.00 91.25 305 ALA A C 1
ATOM 2489 O O . ALA A 1 305 ? 6.329 -18.140 -17.862 1.00 91.25 305 ALA A O 1
ATOM 2490 N N . PHE A 1 306 ? 8.052 -18.402 -19.279 1.00 88.94 306 PHE A N 1
ATOM 2491 C CA . PHE A 1 306 ? 7.652 -19.748 -19.694 1.00 88.94 306 PHE A CA 1
ATOM 2492 C C . PHE A 1 306 ? 7.742 -20.765 -18.562 1.00 88.94 306 PHE A C 1
ATOM 2494 O O . PHE A 1 306 ? 6.880 -21.634 -18.442 1.00 88.94 306 PHE A O 1
ATOM 2501 N N . ASN A 1 307 ? 8.772 -20.680 -17.723 1.00 91.06 307 ASN A N 1
ATOM 2502 C CA . ASN A 1 307 ? 8.883 -21.568 -16.572 1.00 91.06 307 ASN A CA 1
ATOM 2503 C C . ASN A 1 307 ? 7.805 -21.250 -15.530 1.00 91.06 307 ASN A C 1
ATOM 2505 O O . ASN A 1 307 ? 7.135 -22.164 -15.055 1.00 91.06 307 ASN A O 1
ATOM 2509 N N . TYR A 1 308 ? 7.574 -19.967 -15.240 1.00 92.06 308 TYR A N 1
ATOM 2510 C CA . TYR A 1 308 ? 6.572 -19.523 -14.270 1.00 92.06 308 TYR A CA 1
ATOM 2511 C C . TYR A 1 308 ? 5.165 -20.011 -14.630 1.00 92.06 308 TYR A C 1
ATOM 2513 O O . TYR A 1 308 ? 4.468 -20.564 -13.782 1.00 92.06 308 TYR A O 1
ATOM 2521 N N . SER A 1 309 ? 4.765 -19.856 -15.895 1.00 89.12 309 SER A N 1
ATOM 2522 C CA . SER A 1 309 ? 3.444 -20.279 -16.386 1.00 89.12 309 SER A CA 1
ATOM 2523 C C . SER A 1 309 ? 3.227 -21.798 -16.355 1.00 89.12 309 SER A C 1
ATOM 2525 O O . SER A 1 309 ? 2.085 -22.250 -16.281 1.00 89.12 309 SER A O 1
ATOM 2527 N N . LYS A 1 310 ? 4.305 -22.596 -16.369 1.00 88.44 310 LYS A N 1
ATOM 2528 C CA . LYS A 1 310 ? 4.249 -24.064 -16.263 1.00 88.44 310 LYS A CA 1
ATOM 2529 C C . LYS A 1 310 ? 4.192 -24.565 -14.824 1.00 88.44 310 LYS A C 1
ATOM 2531 O O . LYS A 1 310 ? 3.626 -25.628 -14.583 1.00 88.44 310 LYS A O 1
ATOM 2536 N N . THR A 1 311 ? 4.831 -23.863 -13.888 1.00 89.50 311 THR A N 1
ATOM 2537 C CA . THR A 1 311 ? 4.996 -24.352 -12.510 1.00 89.50 311 THR A CA 1
ATOM 2538 C C . THR A 1 311 ? 3.997 -23.769 -11.525 1.00 89.50 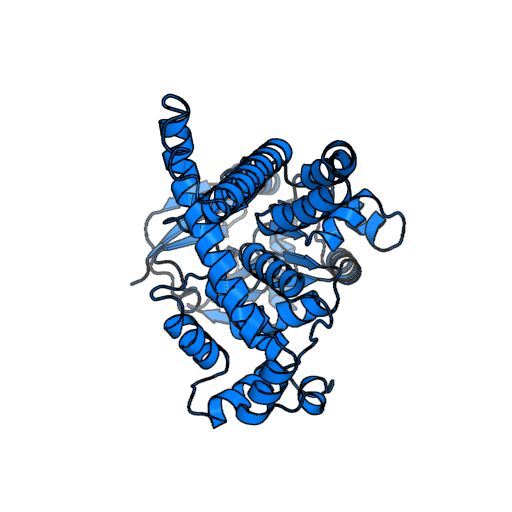311 THR A C 1
ATOM 2540 O O . THR A 1 311 ? 3.812 -24.351 -10.459 1.00 89.50 311 THR A O 1
ATOM 2543 N N . ASN A 1 312 ? 3.385 -22.628 -11.845 1.00 89.81 312 ASN A N 1
ATOM 2544 C CA . ASN A 1 312 ? 2.536 -21.905 -10.907 1.00 89.81 312 ASN A CA 1
ATOM 2545 C C . ASN A 1 312 ? 1.062 -21.989 -11.275 1.00 89.81 312 ASN A C 1
ATOM 2547 O O . ASN A 1 312 ? 0.687 -22.136 -12.438 1.00 89.81 312 ASN A O 1
ATOM 2551 N N . GLU A 1 313 ? 0.227 -21.890 -10.244 1.00 88.81 313 GLU A N 1
ATOM 2552 C CA . GLU A 1 313 ? -1.217 -21.940 -10.397 1.00 88.81 313 GLU A CA 1
ATOM 2553 C C . GLU A 1 313 ? -1.712 -20.712 -11.164 1.00 88.81 313 GLU A C 1
ATOM 2555 O O . GLU A 1 313 ? -1.385 -19.564 -10.852 1.00 88.81 313 GLU A O 1
ATOM 2560 N N . GLN A 1 314 ? -2.495 -20.981 -12.201 1.00 86.25 314 GLN A N 1
ATOM 2561 C CA . GLN A 1 314 ? -3.168 -19.961 -12.981 1.00 86.25 314 GLN A CA 1
ATOM 2562 C C . GLN A 1 314 ? -4.228 -19.270 -12.120 1.00 86.25 314 GLN A C 1
ATOM 2564 O O . GLN A 1 314 ? -5.037 -19.931 -11.474 1.00 86.25 314 GLN A O 1
ATOM 2569 N N . LEU A 1 315 ? -4.272 -17.939 -12.169 1.00 82.75 315 LEU A N 1
ATOM 2570 C CA . LEU A 1 315 ? -5.309 -17.165 -11.492 1.00 82.75 315 LEU A CA 1
ATOM 2571 C C . LEU A 1 315 ? -6.666 -17.345 -12.179 1.00 82.75 315 LEU A C 1
ATOM 2573 O O . LEU A 1 315 ? -7.675 -17.609 -11.532 1.00 82.75 315 LEU A O 1
ATOM 2577 N N . THR A 1 316 ? -6.700 -17.123 -13.495 1.00 84.44 316 THR A N 1
ATOM 2578 C CA . THR A 1 316 ? -7.918 -17.200 -14.310 1.00 84.44 316 THR A CA 1
ATOM 2579 C C . THR A 1 316 ? -7.582 -17.299 -15.801 1.00 84.44 316 THR A C 1
ATOM 2581 O O . THR A 1 316 ? -6.433 -17.104 -16.205 1.00 84.44 316 THR A O 1
ATOM 2584 N N . THR A 1 317 ? -8.576 -17.615 -16.633 1.00 82.19 317 THR A N 1
ATOM 2585 C CA . THR A 1 317 ? -8.513 -17.467 -18.097 1.00 82.19 317 THR A CA 1
ATOM 2586 C C . THR A 1 317 ? -9.355 -16.265 -18.507 1.00 82.19 317 THR A C 1
ATOM 2588 O O . THR A 1 317 ? -10.488 -16.130 -18.041 1.00 82.19 317 THR A O 1
ATOM 2591 N N . LEU A 1 318 ? -8.855 -15.442 -19.427 1.00 75.62 318 LEU A N 1
ATOM 2592 C CA . LEU A 1 318 ? -9.642 -14.363 -20.008 1.00 75.62 318 LEU A CA 1
ATOM 2593 C C . LEU A 1 318 ? -9.258 -14.092 -21.459 1.00 75.62 318 LEU A C 1
ATOM 2595 O O . LEU A 1 318 ? -8.085 -13.917 -21.745 1.00 75.62 318 LEU A O 1
ATOM 2599 N N . ASN A 1 319 ? -10.248 -14.033 -22.356 1.00 77.38 319 ASN A N 1
ATOM 2600 C CA . ASN A 1 319 ? -10.041 -13.816 -23.795 1.00 77.38 319 ASN A CA 1
ATOM 2601 C C . ASN A 1 319 ? -8.956 -14.741 -24.383 1.00 77.38 319 ASN A C 1
ATOM 2603 O O . ASN A 1 319 ? -8.053 -14.276 -25.063 1.00 77.38 319 ASN A O 1
ATOM 2607 N N . ASP A 1 320 ? -9.021 -16.036 -24.057 1.00 82.81 320 ASP A N 1
ATOM 2608 C CA . ASP A 1 320 ? -8.037 -17.062 -24.445 1.00 82.81 320 ASP A CA 1
ATOM 2609 C C . ASP A 1 320 ? -6.605 -16.875 -23.904 1.00 82.81 320 ASP A C 1
ATOM 2611 O O . ASP A 1 320 ? -5.721 -17.679 -24.200 1.00 82.81 320 ASP A O 1
ATOM 2615 N N . GLU A 1 321 ? -6.396 -15.919 -22.998 1.00 84.50 321 GLU A N 1
ATOM 2616 C CA . GLU A 1 321 ? -5.149 -15.744 -22.257 1.00 84.50 321 GLU A CA 1
ATOM 2617 C C . GLU A 1 321 ? -5.189 -16.449 -20.893 1.00 84.50 321 GLU A C 1
ATOM 2619 O O . GLU A 1 321 ? -6.193 -16.414 -20.169 1.00 84.50 321 GLU A O 1
ATOM 2624 N N . ASN A 1 322 ? -4.074 -17.070 -20.507 1.00 87.94 322 ASN A N 1
ATOM 2625 C CA . ASN A 1 322 ? -3.846 -17.553 -19.149 1.00 87.94 322 ASN A CA 1
ATOM 2626 C C . ASN A 1 322 ? -3.213 -16.445 -18.310 1.00 87.94 322 ASN A C 1
ATOM 2628 O O . ASN A 1 322 ? -2.142 -15.954 -18.651 1.00 87.94 322 ASN A O 1
ATOM 2632 N N . ILE A 1 323 ? -3.850 -16.082 -17.196 1.00 88.44 323 ILE A N 1
ATOM 2633 C CA . ILE A 1 323 ? -3.407 -14.990 -16.325 1.00 88.44 323 ILE A CA 1
ATOM 2634 C C . ILE A 1 323 ? -2.788 -15.551 -15.046 1.00 88.44 323 ILE A C 1
ATOM 2636 O O . ILE A 1 323 ? -3.371 -16.420 -14.394 1.00 88.44 323 ILE A O 1
ATOM 2640 N N . TYR A 1 324 ? -1.642 -15.000 -14.651 1.00 89.88 324 TYR A N 1
ATOM 2641 C CA . TYR A 1 324 ? -0.887 -15.384 -13.462 1.00 89.88 324 TYR A CA 1
ATOM 2642 C C . TYR A 1 324 ? -0.524 -14.143 -12.641 1.00 89.88 324 TYR A C 1
ATOM 2644 O O . TYR A 1 324 ? -0.012 -13.162 -13.187 1.00 89.88 324 TYR A O 1
ATOM 2652 N N . TYR A 1 325 ? -0.731 -14.191 -11.321 1.00 87.94 325 TYR A N 1
ATOM 2653 C CA . TYR A 1 325 ? -0.117 -13.211 -10.422 1.00 87.94 325 TYR A CA 1
ATOM 2654 C C . TYR A 1 325 ? 1.345 -13.562 -10.206 1.00 87.94 325 TYR A C 1
ATOM 2656 O O . TYR A 1 325 ? 1.666 -14.710 -9.921 1.00 87.94 325 TYR A O 1
ATOM 2664 N N . LEU A 1 326 ? 2.216 -12.562 -10.309 1.00 88.69 326 LEU A N 1
ATOM 2665 C CA . LEU A 1 326 ? 3.639 -12.732 -10.070 1.00 88.69 326 LEU A CA 1
ATOM 2666 C C . LEU A 1 326 ? 3.961 -12.541 -8.584 1.00 88.69 326 LEU A C 1
ATOM 2668 O O . LEU A 1 326 ? 3.527 -11.587 -7.930 1.00 88.69 326 LEU A O 1
ATOM 2672 N N . ASN A 1 327 ? 4.801 -13.430 -8.057 1.00 85.50 327 ASN A N 1
ATOM 2673 C CA . ASN A 1 327 ? 5.334 -13.308 -6.695 1.00 85.50 327 ASN A CA 1
ATOM 2674 C C . ASN A 1 327 ? 6.428 -12.233 -6.574 1.00 85.50 327 ASN A C 1
ATOM 2676 O O . ASN A 1 327 ? 6.849 -11.911 -5.468 1.00 85.50 327 ASN A O 1
ATOM 2680 N N . HIS A 1 328 ? 6.858 -11.650 -7.691 1.00 85.75 328 HIS A N 1
ATOM 2681 C CA . HIS A 1 328 ? 7.823 -10.556 -7.775 1.00 85.75 328 HIS A CA 1
ATOM 2682 C C . HIS A 1 328 ? 7.373 -9.531 -8.812 1.00 85.75 328 HIS A C 1
ATOM 2684 O O . HIS A 1 328 ? 6.500 -9.794 -9.636 1.00 85.75 328 HIS A O 1
ATOM 2690 N N . TYR A 1 329 ? 7.998 -8.359 -8.770 1.00 89.00 329 TYR A N 1
ATOM 2691 C CA . TYR A 1 329 ? 7.770 -7.317 -9.755 1.00 89.00 329 TYR A CA 1
ATOM 2692 C C . TYR A 1 329 ? 8.780 -7.455 -10.894 1.00 89.00 329 TYR A C 1
ATOM 2694 O O . TYR A 1 329 ? 9.975 -7.247 -10.701 1.00 89.00 329 TYR A O 1
ATOM 2702 N N . ILE A 1 330 ? 8.306 -7.795 -12.088 1.00 91.38 330 ILE A N 1
ATOM 2703 C CA . ILE A 1 330 ? 9.138 -7.837 -13.290 1.00 91.38 330 ILE A CA 1
ATOM 2704 C C . ILE A 1 330 ? 9.465 -6.408 -13.717 1.00 91.38 330 ILE A C 1
ATOM 2706 O O . ILE A 1 330 ? 8.576 -5.558 -13.809 1.00 91.38 330 ILE A O 1
ATOM 2710 N N . LEU A 1 331 ? 10.756 -6.143 -13.943 1.00 90.38 331 LEU A N 1
ATOM 2711 C CA . LEU A 1 331 ? 11.297 -4.801 -14.209 1.00 90.38 331 LEU A CA 1
ATOM 2712 C C . LEU A 1 331 ? 10.957 -3.784 -13.109 1.00 90.38 331 LEU A C 1
ATOM 2714 O O . LEU A 1 331 ? 10.816 -2.588 -13.374 1.00 90.38 331 LEU A O 1
ATOM 2718 N N . ASP A 1 332 ? 10.782 -4.268 -11.875 1.00 90.31 332 ASP A N 1
ATOM 2719 C CA . ASP A 1 332 ? 10.333 -3.475 -10.727 1.00 90.31 332 ASP A CA 1
ATOM 2720 C C . ASP A 1 332 ? 9.039 -2.719 -11.027 1.00 90.31 332 ASP A C 1
ATOM 2722 O O . ASP A 1 332 ? 8.850 -1.574 -10.617 1.00 90.31 332 ASP A O 1
ATOM 2726 N N . PHE A 1 333 ? 8.176 -3.322 -11.841 1.00 89.44 333 PHE A N 1
ATOM 2727 C CA . PHE A 1 333 ? 6.949 -2.695 -12.282 1.00 89.44 333 PHE A CA 1
ATOM 2728 C C . PHE A 1 333 ? 5.831 -3.723 -12.395 1.00 89.44 333 PHE A C 1
ATOM 2730 O O . PHE A 1 333 ? 4.933 -3.724 -11.558 1.00 89.44 333 PHE A O 1
ATOM 2737 N N . PHE A 1 334 ? 5.897 -4.631 -13.363 1.00 90.62 334 PHE A N 1
ATOM 2738 C CA . PHE A 1 334 ? 4.811 -5.548 -13.697 1.00 90.62 334 PHE A CA 1
ATOM 2739 C C . PHE A 1 334 ? 4.593 -6.623 -12.629 1.00 90.62 334 PHE A C 1
ATOM 2741 O O . PHE A 1 334 ? 5.548 -7.202 -12.124 1.00 90.62 334 PHE A O 1
ATOM 2748 N N . ASN A 1 335 ? 3.334 -6.916 -12.308 1.00 88.44 335 ASN A N 1
ATOM 2749 C CA . ASN A 1 335 ? 2.937 -7.901 -11.290 1.00 88.44 335 ASN A CA 1
ATOM 2750 C C . ASN A 1 335 ? 1.963 -8.966 -11.818 1.00 88.44 335 ASN A C 1
ATOM 2752 O O . ASN A 1 335 ? 1.524 -9.828 -11.056 1.00 88.44 335 ASN A O 1
ATOM 2756 N N . ILE A 1 336 ? 1.641 -8.922 -13.110 1.00 90.12 336 ILE A N 1
ATOM 2757 C CA . ILE A 1 336 ? 0.859 -9.939 -13.802 1.00 90.12 336 ILE A CA 1
ATOM 2758 C C . ILE A 1 336 ? 1.624 -10.409 -15.033 1.00 90.12 336 ILE A C 1
ATOM 2760 O O . ILE A 1 336 ? 2.175 -9.601 -15.783 1.00 90.12 336 ILE A O 1
ATOM 2764 N N . LEU A 1 337 ? 1.594 -11.720 -15.243 1.00 92.38 337 LEU A N 1
ATOM 2765 C CA . LEU A 1 337 ? 1.990 -12.387 -16.474 1.00 92.38 337 LEU A CA 1
ATOM 2766 C C . LEU A 1 337 ? 0.738 -12.914 -17.177 1.00 92.38 337 LEU A C 1
ATOM 2768 O O . LEU A 1 337 ? -0.152 -13.477 -16.539 1.00 92.38 337 LEU A O 1
ATOM 2772 N N . SER A 1 338 ? 0.703 -12.756 -18.491 1.00 91.06 338 SER A N 1
ATOM 2773 C CA . SER A 1 338 ? -0.275 -13.363 -19.376 1.00 91.06 338 SER A CA 1
ATOM 2774 C C . SER A 1 338 ? 0.424 -14.091 -20.517 1.00 91.06 338 SER A C 1
ATOM 2776 O O . SER A 1 338 ? 1.397 -13.586 -21.086 1.00 91.06 338 SER A O 1
ATOM 2778 N N . THR A 1 339 ? -0.070 -15.287 -20.822 1.00 89.00 339 THR A N 1
ATOM 2779 C CA . THR A 1 339 ? 0.373 -16.096 -21.958 1.00 89.00 339 THR A CA 1
ATOM 2780 C C . THR A 1 339 ? -0.824 -16.479 -22.818 1.00 89.00 339 THR A C 1
ATOM 2782 O O . THR A 1 339 ? -1.883 -16.852 -22.303 1.00 89.00 339 THR A O 1
ATOM 2785 N N . ASP A 1 340 ? -0.670 -16.377 -24.134 1.00 82.62 340 ASP A N 1
ATOM 2786 C CA . ASP A 1 340 ? -1.713 -16.745 -25.091 1.00 82.62 340 ASP A CA 1
ATOM 2787 C C . ASP A 1 340 ? -1.751 -18.277 -25.267 1.00 82.62 340 ASP A C 1
ATOM 2789 O O . ASP A 1 340 ? -0.713 -18.930 -25.394 1.00 82.62 340 ASP A O 1
ATOM 2793 N N . LYS A 1 341 ? -2.949 -18.882 -25.259 1.00 74.62 341 LYS A N 1
ATOM 2794 C CA . LYS A 1 341 ? -3.120 -20.331 -25.498 1.00 74.62 341 LYS A CA 1
ATOM 2795 C C . LYS A 1 341 ? -2.842 -20.748 -26.942 1.00 74.62 341 LYS A C 1
ATOM 2797 O O . LYS A 1 341 ? -2.583 -21.920 -27.203 1.00 74.62 341 LYS A O 1
ATOM 2802 N N . THR A 1 342 ? -2.996 -19.820 -27.874 1.00 75.12 342 THR A N 1
ATOM 2803 C CA . THR A 1 342 ? -2.923 -20.021 -29.323 1.00 75.12 342 THR A CA 1
ATOM 2804 C C . THR A 1 342 ? -1.611 -19.522 -29.917 1.00 75.12 342 THR A C 1
ATOM 2806 O O . THR A 1 342 ? -1.191 -20.031 -30.956 1.00 75.12 342 THR A O 1
ATOM 2809 N N . ASN A 1 343 ? -0.942 -18.585 -29.240 1.00 76.81 343 ASN A N 1
ATOM 2810 C CA . ASN A 1 343 ? 0.348 -18.041 -29.640 1.00 76.81 343 ASN A CA 1
ATOM 2811 C C . ASN A 1 343 ? 1.392 -18.204 -28.525 1.00 76.81 343 ASN A C 1
ATOM 2813 O O . ASN A 1 343 ? 1.620 -17.304 -27.721 1.00 76.81 343 ASN A O 1
ATOM 2817 N N . GLU A 1 344 ? 2.085 -19.345 -28.513 1.00 70.75 344 GLU A N 1
ATOM 2818 C CA . GLU A 1 344 ? 3.155 -19.613 -27.541 1.00 70.75 344 GLU A CA 1
ATOM 2819 C C . GLU A 1 344 ? 4.359 -18.661 -27.678 1.00 70.75 344 GLU A C 1
ATOM 2821 O O . GLU A 1 344 ? 5.245 -18.693 -26.832 1.00 70.75 344 GLU A O 1
ATOM 2826 N N . HIS A 1 345 ? 4.418 -17.817 -28.714 1.00 76.62 345 HIS A N 1
ATOM 2827 C CA . HIS A 1 345 ? 5.502 -16.856 -28.927 1.00 76.62 345 HIS A CA 1
ATOM 2828 C C . HIS A 1 345 ? 5.216 -15.462 -28.357 1.00 76.62 345 HIS A C 1
ATOM 2830 O O . HIS A 1 345 ? 6.099 -14.608 -28.416 1.00 76.62 345 HIS A O 1
ATOM 2836 N N . GLU A 1 346 ? 4.024 -15.230 -27.798 1.00 84.31 346 GLU A N 1
ATOM 2837 C CA . GLU A 1 346 ? 3.642 -13.941 -27.226 1.00 84.31 346 GLU A CA 1
ATOM 2838 C C . GLU A 1 346 ? 3.578 -14.011 -25.694 1.00 84.31 346 GLU A C 1
ATOM 2840 O O . GLU A 1 346 ? 2.820 -14.784 -25.102 1.00 84.31 346 GLU A O 1
ATOM 2845 N N . ILE A 1 347 ? 4.372 -13.162 -25.039 1.00 88.50 347 ILE A N 1
ATOM 2846 C CA . ILE A 1 347 ? 4.347 -12.980 -23.583 1.00 88.50 347 ILE A CA 1
ATOM 2847 C C . ILE A 1 347 ? 3.908 -11.554 -23.275 1.00 88.50 347 ILE A C 1
ATOM 2849 O O . ILE A 1 347 ? 4.491 -10.595 -23.788 1.00 88.50 347 ILE A O 1
ATOM 2853 N N . LYS A 1 348 ? 2.916 -11.414 -22.391 1.00 90.56 348 LYS A N 1
ATOM 2854 C CA . LYS A 1 348 ? 2.394 -10.118 -21.949 1.00 90.56 348 LYS A CA 1
ATOM 2855 C C . LYS A 1 348 ? 2.637 -9.929 -20.462 1.00 90.56 348 LYS A C 1
ATOM 2857 O O . LYS A 1 348 ? 2.271 -10.771 -19.645 1.00 90.56 348 LYS A O 1
ATOM 2862 N N . PHE A 1 349 ? 3.198 -8.785 -20.099 1.00 91.06 349 PHE A N 1
ATOM 2863 C CA . PHE A 1 349 ? 3.277 -8.346 -18.712 1.00 91.06 349 PHE A CA 1
ATOM 2864 C C . PHE A 1 349 ? 2.363 -7.157 -18.487 1.00 91.06 349 PHE A C 1
ATOM 2866 O O . PHE A 1 349 ? 2.374 -6.200 -19.264 1.00 91.06 349 PHE A O 1
ATOM 2873 N N . TYR A 1 350 ? 1.610 -7.213 -17.393 1.00 86.81 350 TYR A N 1
ATOM 2874 C CA . TYR A 1 350 ? 0.708 -6.149 -16.986 1.00 86.81 350 TYR A CA 1
ATOM 2875 C C . TYR A 1 350 ? 1.035 -5.667 -15.583 1.00 86.81 350 TYR A C 1
ATOM 2877 O O . TYR A 1 350 ? 1.511 -6.408 -14.715 1.00 86.81 350 TYR A O 1
ATOM 2885 N N . LYS A 1 351 ? 0.763 -4.386 -15.366 1.00 83.56 351 LYS A N 1
ATOM 2886 C CA . LYS A 1 351 ? 0.671 -3.824 -14.031 1.00 83.56 351 LYS A CA 1
ATOM 2887 C C . LYS A 1 351 ? -0.801 -3.767 -13.668 1.00 83.56 351 LYS A C 1
ATOM 2889 O O . LYS A 1 351 ? -1.559 -2.986 -14.234 1.00 83.56 351 LYS A O 1
ATOM 2894 N N . TYR A 1 352 ? -1.205 -4.622 -12.741 1.00 71.69 352 TYR A N 1
ATOM 2895 C CA . TYR A 1 352 ? -2.515 -4.524 -12.138 1.00 71.69 352 TYR A CA 1
ATOM 2896 C C . TYR A 1 352 ? -2.490 -3.470 -11.058 1.00 71.69 352 TYR A C 1
ATOM 2898 O O . TYR A 1 352 ? -1.893 -3.625 -9.989 1.00 71.69 352 TYR A O 1
ATOM 2906 N N . PHE A 1 353 ? -3.175 -2.402 -11.391 1.00 64.75 353 PHE A N 1
ATOM 2907 C CA . PHE A 1 353 ? -3.581 -1.365 -10.493 1.00 64.75 353 PHE A CA 1
ATOM 2908 C C . PHE A 1 353 ? -4.900 -1.812 -9.879 1.00 64.75 353 PHE A C 1
ATOM 2910 O O . PHE A 1 353 ? -5.896 -1.970 -10.580 1.00 64.75 353 PHE A O 1
ATOM 2917 N N . GLY A 1 354 ? -4.900 -2.083 -8.572 1.00 60.59 354 GLY A N 1
ATOM 2918 C CA . GLY A 1 354 ? -6.162 -2.209 -7.852 1.00 60.59 354 GLY A CA 1
ATOM 2919 C C . GLY A 1 354 ? -6.957 -0.903 -7.944 1.00 60.59 354 GLY A C 1
ATOM 2920 O O . GLY A 1 354 ? -6.528 0.072 -8.558 1.00 60.59 354 GLY A O 1
ATOM 2921 N N . ASN A 1 355 ? -8.079 -0.855 -7.244 1.00 56.66 355 ASN A N 1
ATOM 2922 C CA . ASN A 1 355 ? -9.025 0.257 -7.264 1.00 56.66 355 ASN A CA 1
ATOM 2923 C C . ASN A 1 355 ? -8.465 1.653 -6.858 1.00 56.66 355 ASN A C 1
ATOM 2925 O O . ASN A 1 355 ? -9.215 2.614 -6.779 1.00 56.66 355 ASN A O 1
ATOM 2929 N N . ASN A 1 356 ? -7.172 1.801 -6.569 1.00 60.44 356 ASN A N 1
ATOM 2930 C CA . ASN A 1 356 ? -6.613 2.945 -5.841 1.00 60.44 356 ASN A CA 1
ATOM 2931 C C . ASN A 1 356 ? -5.415 3.579 -6.551 1.00 60.44 356 ASN A C 1
ATOM 2933 O O . ASN A 1 356 ? -4.622 4.293 -5.933 1.00 60.44 356 ASN A O 1
ATOM 2937 N N . TYR A 1 357 ? -5.197 3.240 -7.818 1.00 65.00 357 TYR A N 1
ATOM 2938 C CA . TYR A 1 357 ? -4.032 3.740 -8.519 1.00 65.00 357 TYR A CA 1
ATOM 2939 C C . TYR A 1 357 ? -4.246 5.161 -8.999 1.00 65.00 357 TYR A C 1
ATOM 2941 O O . TYR A 1 357 ? -5.177 5.440 -9.742 1.00 65.00 357 TYR A O 1
ATOM 2949 N N . LEU A 1 358 ? -3.349 6.036 -8.559 1.00 61.22 358 LEU A N 1
ATOM 2950 C CA . LEU A 1 358 ? -3.463 7.463 -8.802 1.00 61.22 358 LEU A CA 1
ATOM 2951 C C . LEU A 1 358 ? -3.171 7.807 -10.264 1.00 61.22 358 LEU A C 1
ATOM 2953 O O . LEU A 1 358 ? -3.991 8.456 -10.892 1.00 61.22 358 LEU A O 1
ATOM 2957 N N . PHE A 1 359 ? -2.028 7.374 -10.799 1.00 70.62 359 PHE A N 1
ATOM 2958 C CA . PHE A 1 359 ? -1.585 7.537 -12.195 1.00 70.62 359 PHE A CA 1
ATOM 2959 C C . PHE A 1 359 ? -0.134 7.046 -12.311 1.00 70.62 359 PHE A C 1
ATOM 2961 O O . PHE A 1 359 ? 0.528 6.876 -11.283 1.00 70.62 359 PHE A O 1
ATOM 2968 N N . LEU A 1 360 ? 0.386 6.848 -13.528 1.00 75.62 360 LEU A N 1
ATOM 2969 C CA . LEU A 1 360 ? 1.808 6.558 -13.762 1.00 75.62 360 LEU A CA 1
ATOM 2970 C C . LEU A 1 360 ? 2.671 7.810 -13.593 1.00 75.62 360 LEU A C 1
ATOM 2972 O O . LEU A 1 360 ? 2.470 8.805 -14.288 1.00 75.62 360 LEU A O 1
ATOM 2976 N N . LEU A 1 361 ? 3.673 7.752 -12.715 1.00 80.31 361 LEU A N 1
ATOM 2977 C CA . LEU A 1 361 ? 4.613 8.853 -12.537 1.00 80.31 361 LEU A CA 1
ATOM 2978 C C . LEU A 1 361 ? 5.573 8.931 -13.735 1.00 80.31 361 LEU A C 1
ATOM 2980 O O . LEU A 1 361 ? 6.033 7.891 -14.217 1.00 80.31 361 LEU A O 1
ATOM 2984 N N . PRO A 1 362 ? 5.954 10.141 -14.190 1.00 77.94 362 PRO A N 1
ATOM 2985 C CA . PRO A 1 362 ? 6.931 10.301 -15.268 1.00 77.94 362 PRO A CA 1
ATOM 2986 C C . PRO A 1 362 ? 8.237 9.533 -15.025 1.00 77.94 362 PRO A C 1
ATOM 2988 O O . PRO A 1 362 ? 8.736 8.882 -15.937 1.00 77.94 362 PRO A O 1
ATOM 2991 N N . GLN A 1 363 ? 8.729 9.533 -13.782 1.00 79.38 363 GLN A N 1
ATOM 2992 C CA . GLN A 1 363 ? 9.929 8.793 -13.387 1.00 79.38 363 GLN A CA 1
ATOM 2993 C C . GLN A 1 363 ? 9.756 7.275 -13.539 1.00 79.38 363 GLN A C 1
ATOM 2995 O O . GLN A 1 363 ? 10.635 6.602 -14.061 1.00 79.38 363 GLN A O 1
ATOM 3000 N N . GLU A 1 364 ? 8.598 6.719 -13.164 1.00 84.00 364 GLU A N 1
ATOM 3001 C CA . GLU A 1 364 ? 8.346 5.283 -13.339 1.00 84.00 364 GLU A CA 1
ATOM 3002 C C . GLU A 1 364 ? 8.340 4.887 -14.812 1.00 84.00 364 GLU A C 1
ATOM 3004 O O . GLU A 1 364 ? 8.810 3.802 -15.154 1.00 84.00 364 GLU A O 1
ATOM 3009 N N . LYS A 1 365 ? 7.807 5.760 -15.675 1.00 83.94 365 LYS A N 1
ATOM 3010 C CA . LYS A 1 365 ? 7.814 5.567 -17.125 1.00 83.94 365 LYS A CA 1
ATOM 3011 C C . LYS A 1 365 ? 9.235 5.581 -17.679 1.00 83.94 365 LYS A C 1
ATOM 3013 O O . LYS A 1 365 ? 9.579 4.704 -18.467 1.00 83.94 365 LYS A O 1
ATOM 3018 N N . GLU A 1 366 ? 10.029 6.575 -17.298 1.00 84.38 366 GLU A N 1
ATOM 3019 C CA . GLU A 1 366 ? 11.417 6.720 -17.737 1.00 84.38 366 GLU A CA 1
ATOM 3020 C C . GLU A 1 366 ? 12.263 5.518 -17.303 1.00 84.38 366 GLU A C 1
ATOM 3022 O O . GLU A 1 366 ? 12.889 4.872 -18.144 1.00 84.38 366 GLU A O 1
ATOM 3027 N N . ASP A 1 367 ? 12.175 5.125 -16.033 1.00 87.06 367 ASP A N 1
ATOM 3028 C CA . ASP A 1 367 ? 12.904 3.972 -15.505 1.00 87.06 367 ASP A CA 1
ATOM 3029 C C . ASP A 1 367 ? 12.481 2.665 -16.171 1.00 87.06 367 ASP A C 1
ATOM 3031 O O . ASP A 1 367 ? 13.317 1.809 -16.471 1.00 87.06 367 ASP A O 1
ATOM 3035 N N . LEU A 1 368 ? 11.182 2.497 -16.437 1.00 88.94 368 LEU A N 1
ATOM 3036 C CA . LEU A 1 368 ? 10.680 1.329 -17.151 1.00 88.94 368 LEU A CA 1
ATOM 3037 C C . LEU A 1 368 ? 11.237 1.269 -18.580 1.00 88.94 368 LEU A C 1
ATOM 3039 O O . LEU A 1 368 ? 11.672 0.204 -19.018 1.00 88.94 368 LEU A O 1
ATOM 3043 N N . LEU A 1 369 ? 11.272 2.400 -19.292 1.00 87.69 369 LEU A N 1
ATOM 3044 C CA . LEU A 1 369 ? 11.850 2.487 -20.635 1.00 87.69 369 LEU A CA 1
ATOM 3045 C C . LEU A 1 369 ? 13.343 2.156 -20.633 1.00 87.69 369 LEU A C 1
ATOM 3047 O O . LEU A 1 369 ? 13.783 1.378 -21.477 1.00 87.69 369 LEU A O 1
ATOM 3051 N N . ILE A 1 370 ? 14.105 2.686 -19.673 1.00 89.31 370 ILE A N 1
ATOM 3052 C CA . ILE A 1 370 ? 15.534 2.383 -19.516 1.00 89.31 370 ILE A CA 1
ATOM 3053 C C . ILE A 1 370 ? 15.739 0.882 -19.282 1.00 89.31 370 ILE A C 1
ATOM 3055 O O . ILE A 1 370 ? 16.572 0.264 -19.944 1.00 89.31 370 ILE A O 1
ATOM 3059 N N . LYS A 1 371 ? 14.959 0.266 -18.384 1.00 90.25 371 LYS A N 1
ATOM 3060 C CA . LYS A 1 371 ? 15.066 -1.170 -18.076 1.00 90.25 371 LYS A CA 1
ATOM 3061 C C . LYS A 1 371 ? 14.733 -2.047 -19.280 1.00 90.25 371 LYS A C 1
ATOM 3063 O O . LYS A 1 371 ? 15.466 -2.995 -19.555 1.00 90.25 371 LYS A O 1
ATOM 3068 N N . ILE A 1 372 ? 13.676 -1.718 -20.022 1.00 89.81 372 ILE A N 1
ATOM 3069 C CA . ILE A 1 372 ? 13.314 -2.444 -21.247 1.00 89.81 372 ILE A CA 1
ATOM 3070 C C . ILE A 1 372 ? 14.406 -2.275 -22.307 1.00 89.81 372 ILE A C 1
ATOM 3072 O O . ILE A 1 372 ? 14.835 -3.272 -22.885 1.00 89.81 372 ILE A O 1
ATOM 3076 N N . ASN A 1 373 ? 14.908 -1.051 -22.506 1.00 88.25 373 ASN A N 1
ATOM 3077 C CA . ASN A 1 373 ? 15.979 -0.768 -23.460 1.00 88.25 373 ASN A CA 1
ATOM 3078 C C . ASN A 1 373 ? 17.257 -1.558 -23.144 1.00 88.25 373 ASN A C 1
ATOM 3080 O O . ASN A 1 373 ? 17.863 -2.164 -24.021 1.00 88.25 373 ASN A O 1
ATOM 3084 N N . ASN A 1 374 ? 17.628 -1.634 -21.867 1.00 89.06 374 ASN A N 1
ATOM 3085 C CA . ASN A 1 374 ? 18.785 -2.411 -21.432 1.00 89.06 374 ASN A CA 1
ATOM 3086 C C . ASN A 1 374 ? 18.610 -3.924 -21.658 1.00 89.06 374 ASN A C 1
ATOM 3088 O O . ASN A 1 374 ? 19.604 -4.620 -21.858 1.00 89.06 374 ASN A O 1
ATOM 3092 N N . MET A 1 375 ? 17.378 -4.447 -21.624 1.00 88.94 375 MET A N 1
ATOM 3093 C CA . MET A 1 375 ? 17.113 -5.881 -21.795 1.00 88.94 375 MET A CA 1
ATOM 3094 C C . MET A 1 375 ? 16.923 -6.320 -23.248 1.00 88.94 375 MET A C 1
ATOM 3096 O O . MET A 1 375 ? 17.326 -7.435 -23.586 1.00 88.94 375 MET A O 1
ATOM 3100 N N . PHE A 1 376 ? 16.302 -5.479 -24.076 1.00 86.38 376 PHE A N 1
ATOM 3101 C CA . PHE A 1 376 ? 15.847 -5.834 -25.426 1.00 86.38 376 PHE A CA 1
ATOM 3102 C C . PHE A 1 376 ? 16.373 -4.900 -26.530 1.00 86.38 376 PHE A C 1
ATOM 3104 O O . PHE A 1 376 ? 16.110 -5.146 -27.704 1.00 86.38 376 PHE A O 1
ATOM 3111 N N . GLY A 1 377 ? 17.120 -3.846 -26.186 1.00 84.69 377 GLY A N 1
ATOM 3112 C CA . GLY A 1 377 ? 17.388 -2.724 -27.091 1.00 84.69 377 GLY A CA 1
ATOM 3113 C C . GLY A 1 377 ? 16.184 -1.784 -27.203 1.00 84.69 377 GLY A C 1
ATOM 3114 O O . GLY A 1 377 ? 15.202 -1.947 -26.477 1.00 84.69 377 GLY A O 1
ATOM 3115 N N . GLU A 1 378 ? 16.255 -0.790 -28.097 1.00 79.50 378 GLU A N 1
ATOM 3116 C CA . GLU A 1 378 ? 15.235 0.264 -28.176 1.00 79.50 378 GLU A CA 1
ATOM 3117 C C . GLU A 1 378 ? 13.843 -0.337 -28.440 1.00 79.50 378 GLU A C 1
ATOM 3119 O O . GLU A 1 378 ? 13.607 -0.885 -29.523 1.00 79.50 378 GLU A O 1
ATOM 3124 N N . PRO A 1 379 ? 12.906 -0.263 -27.471 1.00 78.50 379 PRO A N 1
ATOM 3125 C CA . PRO A 1 379 ? 11.605 -0.881 -27.644 1.00 78.50 379 PRO A CA 1
ATOM 3126 C C . PRO A 1 379 ? 10.769 -0.093 -28.643 1.00 78.50 379 PRO A C 1
ATOM 3128 O O . PRO A 1 379 ? 10.816 1.141 -28.701 1.00 78.50 379 PRO A O 1
ATOM 3131 N N . LYS A 1 380 ? 9.899 -0.799 -29.366 1.00 78.50 380 LYS A N 1
ATOM 3132 C CA . LYS A 1 380 ? 8.852 -0.133 -30.135 1.00 78.50 380 LYS A CA 1
ATOM 3133 C C . LYS A 1 380 ? 7.830 0.440 -29.155 1.00 78.50 380 LYS A C 1
ATOM 3135 O O . LYS A 1 380 ? 7.093 -0.299 -28.502 1.00 78.50 380 LYS A O 1
ATOM 3140 N N . LEU A 1 381 ? 7.790 1.764 -29.055 1.00 75.44 381 LEU A N 1
ATOM 3141 C CA . LEU A 1 381 ? 6.810 2.465 -28.238 1.00 75.44 381 LEU A CA 1
ATOM 3142 C C . LEU A 1 381 ? 5.485 2.570 -28.993 1.00 75.44 381 LEU A C 1
ATOM 3144 O O . LEU A 1 381 ? 5.440 3.109 -30.099 1.00 75.44 381 LEU A O 1
ATOM 3148 N N . ILE A 1 382 ? 4.408 2.095 -28.376 1.00 73.25 382 ILE A N 1
ATOM 3149 C CA . ILE A 1 382 ? 3.051 2.275 -28.882 1.00 73.25 382 ILE A CA 1
ATOM 3150 C C . ILE A 1 382 ? 2.264 3.082 -27.851 1.00 73.25 382 ILE A C 1
ATOM 3152 O O . ILE A 1 382 ? 2.046 2.655 -26.718 1.00 73.25 382 ILE A O 1
ATOM 3156 N N . THR A 1 383 ? 1.845 4.278 -28.241 1.00 66.81 383 THR A N 1
ATOM 3157 C CA . THR A 1 383 ? 0.890 5.083 -27.477 1.00 66.81 383 THR A CA 1
ATOM 3158 C C . THR A 1 383 ? -0.424 5.047 -28.234 1.00 66.81 383 THR A C 1
ATOM 3160 O O . THR A 1 383 ? -0.668 5.898 -29.088 1.00 66.81 383 THR A O 1
ATOM 3163 N N . ASP A 1 384 ? -1.225 4.023 -27.962 1.00 53.38 384 ASP A N 1
ATOM 3164 C CA . ASP A 1 384 ? -2.545 3.890 -28.561 1.00 53.38 384 ASP A CA 1
ATOM 3165 C C . ASP A 1 384 ? -3.586 4.474 -27.617 1.00 53.38 384 ASP A C 1
ATOM 3167 O O . ASP A 1 384 ? -3.614 4.209 -26.413 1.00 53.38 384 ASP A O 1
ATOM 3171 N N . THR A 1 385 ? -4.477 5.267 -28.187 1.00 47.19 385 THR A N 1
ATOM 3172 C CA . THR A 1 385 ? -5.726 5.628 -27.543 1.00 47.19 385 THR A CA 1
ATOM 3173 C C . THR A 1 385 ? -6.761 4.560 -27.913 1.00 47.19 385 THR A C 1
ATOM 3175 O O . THR A 1 385 ? -6.977 4.296 -29.093 1.00 47.19 385 THR A O 1
ATOM 3178 N N . TRP A 1 386 ? -7.414 3.990 -26.894 1.00 51.25 386 TRP A N 1
ATOM 3179 C CA . TRP A 1 386 ? -8.613 3.140 -26.977 1.00 51.25 386 TRP A CA 1
ATOM 3180 C C . TRP A 1 386 ? -8.416 1.671 -27.379 1.00 51.25 386 TRP A C 1
ATOM 3182 O O . TRP A 1 386 ? -8.294 1.324 -28.550 1.00 51.25 386 TRP A O 1
ATOM 3192 N N . MET A 1 387 ? -8.554 0.783 -26.392 1.00 46.78 387 MET A N 1
ATOM 3193 C CA . MET A 1 387 ? -9.022 -0.587 -26.612 1.00 46.78 387 MET A CA 1
ATOM 3194 C C . MET A 1 387 ? -10.015 -0.967 -25.509 1.00 46.78 387 MET A C 1
ATOM 3196 O O . MET A 1 387 ? -9.725 -0.789 -24.326 1.00 46.78 387 MET A O 1
ATOM 3200 N N . GLU A 1 388 ? -11.170 -1.524 -25.885 1.00 43.19 388 GLU A N 1
ATOM 3201 C CA . GLU A 1 388 ? -12.006 -2.291 -24.956 1.00 43.19 388 GLU A CA 1
ATOM 3202 C C . GLU A 1 388 ? -11.187 -3.494 -24.475 1.00 43.19 388 GLU A C 1
ATOM 3204 O O . GLU A 1 388 ? -10.969 -4.444 -25.227 1.00 43.19 388 GLU A O 1
ATOM 3209 N N . ASN A 1 389 ? -10.704 -3.467 -23.231 1.00 47.31 389 ASN A N 1
ATOM 3210 C CA . ASN A 1 389 ? -10.021 -4.615 -22.648 1.00 47.31 389 ASN A CA 1
ATOM 3211 C C . ASN A 1 389 ? -10.871 -5.241 -21.536 1.00 47.31 389 ASN A C 1
ATOM 3213 O O . ASN A 1 389 ? -11.049 -4.678 -20.456 1.00 47.31 389 ASN A O 1
ATOM 3217 N N . GLY A 1 390 ? -11.386 -6.445 -21.804 1.00 43.16 390 GLY A N 1
ATOM 3218 C CA . GLY A 1 390 ? -12.195 -7.224 -20.863 1.00 43.16 390 GLY A CA 1
ATOM 3219 C C . GLY A 1 390 ? -11.481 -7.594 -19.554 1.00 43.16 390 GLY A C 1
ATOM 3220 O O . GLY A 1 390 ? -12.170 -7.933 -18.592 1.00 43.16 390 GLY A O 1
ATOM 3221 N N . ILE A 1 391 ? -10.142 -7.481 -19.490 1.00 43.31 391 ILE A N 1
ATOM 3222 C CA . ILE A 1 391 ? -9.289 -7.804 -18.324 1.00 43.31 391 ILE A CA 1
ATOM 3223 C C . ILE A 1 391 ? -9.630 -7.021 -17.057 1.00 43.31 391 ILE A C 1
ATOM 3225 O O . ILE A 1 391 ? -9.404 -7.511 -15.953 1.00 43.31 391 ILE A O 1
ATOM 3229 N N . LEU A 1 392 ? -10.264 -5.858 -17.177 1.00 44.97 392 LEU A N 1
ATOM 3230 C CA . LEU A 1 392 ? -10.351 -4.912 -16.065 1.00 44.97 392 LEU A CA 1
ATOM 3231 C C . LEU A 1 392 ? -11.768 -4.683 -15.529 1.00 44.97 392 LEU A C 1
ATOM 3233 O O . LEU A 1 392 ? -11.982 -3.764 -14.744 1.00 44.97 392 LEU A O 1
ATOM 3237 N N . LYS A 1 393 ? -12.752 -5.529 -15.874 1.00 41.41 393 LYS A N 1
ATOM 3238 C CA . LYS A 1 393 ? -14.164 -5.347 -15.463 1.00 41.41 393 LYS A CA 1
ATOM 3239 C C . LYS A 1 393 ? -14.413 -5.267 -13.943 1.00 41.41 393 LYS A C 1
ATOM 3241 O O . LYS A 1 393 ? -15.473 -4.792 -13.550 1.00 41.41 393 LYS A O 1
ATOM 3246 N N . SER A 1 394 ? -13.467 -5.660 -13.088 1.00 37.31 394 SER A N 1
ATOM 3247 C CA . SER A 1 394 ? -13.615 -5.653 -11.622 1.00 37.31 394 SER A CA 1
ATOM 3248 C C . SER A 1 394 ? -12.819 -4.574 -10.865 1.00 37.31 394 SER A C 1
ATOM 3250 O O . SER A 1 394 ? -12.911 -4.549 -9.641 1.00 37.31 394 SER A O 1
ATOM 3252 N N . ALA A 1 395 ? -12.065 -3.691 -11.538 1.00 37.97 395 ALA A N 1
ATOM 3253 C CA . ALA A 1 395 ? -11.081 -2.792 -10.898 1.00 37.97 395 ALA A CA 1
ATOM 3254 C C . ALA A 1 395 ? -11.500 -1.300 -10.792 1.00 37.97 395 ALA A C 1
ATOM 3256 O O . ALA A 1 395 ? -10.663 -0.408 -10.650 1.00 37.97 395 ALA A O 1
ATOM 3257 N N . TRP A 1 396 ? -12.793 -0.995 -10.917 1.00 39.28 396 TRP A N 1
ATOM 3258 C CA . TRP A 1 396 ? -13.255 0.373 -11.173 1.00 39.28 396 TRP A CA 1
ATOM 3259 C C . TRP A 1 396 ? -13.524 1.181 -9.899 1.00 39.28 396 TRP A C 1
ATOM 3261 O O . TRP A 1 396 ? -14.562 0.996 -9.263 1.00 39.28 396 TRP A O 1
ATOM 3271 N N . ILE A 1 397 ? -12.670 2.166 -9.617 1.00 38.50 397 ILE A N 1
ATOM 3272 C CA . ILE A 1 397 ? -13.043 3.361 -8.831 1.00 38.50 397 ILE A CA 1
ATOM 3273 C C . ILE A 1 397 ? -12.899 4.642 -9.668 1.00 38.50 397 ILE A C 1
ATOM 3275 O O . ILE A 1 397 ? -13.768 5.504 -9.575 1.00 38.50 397 ILE A O 1
ATOM 3279 N N . PHE A 1 398 ? -11.907 4.737 -10.558 1.00 40.28 398 PHE A N 1
ATOM 3280 C CA . PHE A 1 398 ? -11.775 5.853 -11.505 1.00 40.28 398 PHE A CA 1
ATOM 3281 C C . PHE A 1 398 ? -12.528 5.591 -12.823 1.00 40.28 398 PHE A C 1
ATOM 3283 O O . PHE A 1 398 ? -12.783 4.442 -13.190 1.00 40.28 398 PHE A O 1
ATOM 3290 N N . ASN A 1 399 ? -12.904 6.662 -13.535 1.00 40.66 399 ASN A N 1
ATOM 3291 C CA . ASN A 1 399 ? -13.555 6.580 -14.854 1.00 40.66 399 ASN A CA 1
ATOM 3292 C C . ASN A 1 399 ? -12.582 6.180 -15.975 1.00 40.66 399 ASN A C 1
ATOM 3294 O O . ASN A 1 399 ? -13.020 5.853 -17.075 1.00 40.66 399 ASN A O 1
ATOM 3298 N N . GLU A 1 400 ? -11.280 6.201 -15.695 1.00 46.41 400 GLU A N 1
ATOM 3299 C CA . GLU A 1 400 ? -10.209 5.913 -16.640 1.00 46.41 400 GLU A CA 1
ATOM 3300 C C . GLU A 1 400 ? -9.157 5.022 -15.957 1.00 46.41 400 GLU A C 1
ATOM 3302 O O . GLU A 1 400 ? -8.876 5.197 -14.771 1.00 46.41 400 GLU A O 1
ATOM 3307 N N . LEU A 1 401 ? -8.584 4.060 -16.681 1.00 54.97 401 LEU A N 1
ATOM 3308 C CA . LEU A 1 401 ? -7.515 3.184 -16.204 1.00 54.97 401 LEU A CA 1
ATOM 3309 C C . LEU A 1 401 ? -6.388 3.130 -17.235 1.00 54.97 401 LEU A C 1
ATOM 3311 O O . LEU A 1 401 ? -6.606 2.755 -18.386 1.00 54.97 401 LEU A O 1
ATOM 3315 N N . ASP A 1 402 ? -5.176 3.475 -16.811 1.00 59.94 402 ASP A N 1
ATOM 3316 C CA . ASP A 1 402 ? -3.980 3.339 -17.639 1.00 59.94 402 ASP A CA 1
ATOM 3317 C C . ASP A 1 402 ? -3.447 1.908 -17.541 1.00 59.94 402 ASP A C 1
ATOM 3319 O O . ASP A 1 402 ? -2.861 1.499 -16.536 1.00 59.94 402 ASP A O 1
ATOM 3323 N N . LEU A 1 403 ? -3.654 1.120 -18.592 1.00 70.12 403 LEU A N 1
ATOM 3324 C CA . LEU A 1 403 ? -3.049 -0.193 -18.732 1.00 70.12 403 LEU A CA 1
ATOM 3325 C C . LEU A 1 403 ? -1.676 -0.040 -19.383 1.00 70.12 403 LEU A C 1
ATOM 3327 O O . LEU A 1 403 ? -1.546 0.422 -20.517 1.00 70.12 403 LEU A O 1
ATOM 3331 N N . ILE A 1 404 ? -0.643 -0.488 -18.677 1.00 77.12 404 ILE A N 1
ATOM 3332 C CA . ILE A 1 404 ? 0.715 -0.559 -19.214 1.00 77.12 404 ILE A CA 1
ATOM 3333 C C . ILE A 1 404 ? 1.005 -2.020 -19.505 1.00 77.12 404 ILE A C 1
ATOM 3335 O O . ILE A 1 404 ? 0.935 -2.867 -18.608 1.00 77.12 404 ILE A O 1
ATOM 3339 N N . LYS A 1 405 ? 1.302 -2.298 -20.771 1.00 84.31 405 LYS A N 1
ATOM 3340 C CA . LYS A 1 405 ? 1.520 -3.644 -21.289 1.00 84.31 405 LYS A CA 1
ATOM 3341 C C . LYS A 1 405 ? 2.885 -3.719 -21.952 1.00 84.31 405 LYS A C 1
ATOM 3343 O O . LYS A 1 405 ? 3.152 -2.963 -22.882 1.00 84.31 405 LYS A O 1
ATOM 3348 N N . LEU A 1 406 ? 3.715 -4.662 -21.522 1.00 84.31 406 LEU A N 1
ATOM 3349 C CA . LEU A 1 406 ? 4.896 -5.081 -22.275 1.00 84.31 406 LEU A CA 1
ATOM 3350 C C . LEU A 1 406 ? 4.554 -6.368 -23.021 1.00 84.31 406 LEU A C 1
ATOM 3352 O O . LEU A 1 406 ? 4.205 -7.356 -22.385 1.00 84.31 406 LEU A O 1
ATOM 3356 N N . THR A 1 407 ? 4.637 -6.334 -24.348 1.00 86.94 407 THR A N 1
ATOM 3357 C CA . THR A 1 407 ? 4.468 -7.502 -25.224 1.00 86.94 407 THR A CA 1
ATOM 3358 C C . THR A 1 407 ? 5.827 -7.882 -25.793 1.00 86.94 407 THR A C 1
ATOM 3360 O O . THR A 1 407 ? 6.569 -7.005 -26.241 1.00 86.94 407 THR A O 1
ATOM 3363 N N . ILE A 1 408 ? 6.163 -9.166 -25.745 1.00 83.38 408 ILE A N 1
ATOM 3364 C CA . ILE A 1 408 ? 7.401 -9.706 -26.308 1.00 83.38 408 ILE A CA 1
ATOM 3365 C C . ILE A 1 408 ? 7.023 -10.690 -27.413 1.00 83.38 408 ILE A C 1
ATOM 3367 O O . ILE A 1 408 ? 6.340 -11.671 -27.130 1.00 83.38 408 ILE A O 1
ATOM 3371 N N . GLU A 1 409 ? 7.481 -10.419 -28.636 1.00 82.69 409 GLU A N 1
ATOM 3372 C CA . GLU A 1 409 ? 7.250 -11.233 -29.839 1.00 82.69 409 GLU A CA 1
ATOM 3373 C C . GLU A 1 409 ? 8.555 -11.348 -30.630 1.00 82.69 409 GLU A C 1
ATOM 3375 O O . GLU A 1 409 ? 9.189 -10.331 -30.914 1.00 82.69 409 GLU A O 1
ATOM 3380 N N . ASP A 1 410 ? 8.981 -12.563 -30.988 1.00 75.88 410 ASP A N 1
ATOM 3381 C CA . ASP A 1 410 ? 10.174 -12.808 -31.821 1.00 75.88 410 ASP A CA 1
ATOM 3382 C C . ASP A 1 410 ? 11.412 -11.986 -31.395 1.00 75.88 410 ASP A C 1
ATOM 3384 O O . ASP A 1 410 ? 12.105 -11.384 -32.219 1.00 75.88 410 ASP A O 1
ATOM 3388 N N . SER A 1 411 ? 11.670 -11.921 -30.082 1.00 69.81 411 SER A N 1
ATOM 3389 C CA . SER A 1 411 ? 12.751 -11.144 -29.444 1.00 69.81 411 SER A CA 1
ATOM 3390 C C . SER A 1 411 ? 12.646 -9.614 -29.550 1.00 69.81 411 SER A C 1
ATOM 3392 O O . SER A 1 411 ? 13.593 -8.914 -29.192 1.00 69.81 411 SER A O 1
ATOM 3394 N N . HIS A 1 412 ? 11.508 -9.077 -29.986 1.00 79.88 412 HIS A N 1
ATOM 3395 C CA . HIS A 1 412 ? 11.217 -7.646 -29.987 1.00 79.88 412 HIS A CA 1
ATOM 3396 C C . HIS A 1 412 ? 10.308 -7.287 -28.810 1.00 79.88 412 HIS A C 1
ATOM 3398 O O . HIS A 1 412 ? 9.318 -7.965 -28.537 1.00 79.88 412 HIS A O 1
ATOM 3404 N N . ALA A 1 413 ? 10.637 -6.192 -28.124 1.00 84.75 413 ALA A N 1
ATOM 3405 C CA . ALA A 1 413 ? 9.819 -5.641 -27.052 1.00 84.75 413 ALA A CA 1
ATOM 3406 C C . ALA A 1 413 ? 8.928 -4.506 -27.575 1.00 84.75 413 ALA A C 1
ATOM 3408 O O . ALA A 1 413 ? 9.405 -3.537 -28.175 1.00 84.75 413 ALA A O 1
ATOM 3409 N N . ILE A 1 414 ? 7.631 -4.610 -27.296 1.00 86.12 414 ILE A N 1
ATOM 3410 C CA . ILE A 1 414 ? 6.624 -3.589 -27.574 1.00 86.12 414 ILE A CA 1
ATOM 3411 C C . ILE A 1 414 ? 6.056 -3.110 -26.241 1.00 86.12 414 ILE A C 1
ATOM 3413 O O . ILE A 1 414 ? 5.438 -3.883 -25.509 1.00 86.12 414 ILE A O 1
ATOM 3417 N N . LEU A 1 415 ? 6.245 -1.829 -25.927 1.00 84.50 415 LEU A N 1
ATOM 3418 C CA . LEU A 1 415 ? 5.662 -1.215 -24.736 1.00 84.50 415 LEU A CA 1
ATOM 3419 C C . LEU A 1 415 ? 4.452 -0.372 -25.135 1.00 84.50 415 LEU A C 1
ATOM 3421 O O . LEU A 1 415 ? 4.590 0.619 -25.856 1.00 84.50 415 LEU A O 1
ATOM 3425 N N . SER A 1 416 ? 3.281 -0.762 -24.640 1.00 82.81 416 SER A N 1
ATOM 3426 C CA . SER A 1 416 ? 2.012 -0.085 -24.885 1.00 82.81 416 SER A CA 1
ATOM 3427 C C . SER A 1 416 ? 1.527 0.653 -23.640 1.00 82.81 416 SER A C 1
ATOM 3429 O O . SER A 1 416 ? 1.435 0.063 -22.561 1.00 82.81 416 SER A O 1
ATOM 3431 N N . PHE A 1 417 ? 1.164 1.924 -23.811 1.00 77.88 417 PHE A N 1
ATOM 3432 C CA . PHE A 1 417 ? 0.421 2.714 -22.826 1.00 77.88 417 PHE A CA 1
ATOM 3433 C C . PHE A 1 417 ? -1.003 2.878 -23.344 1.00 77.88 417 PHE A C 1
ATOM 3435 O O . PHE A 1 417 ? -1.204 3.565 -24.342 1.00 77.88 417 PHE A O 1
ATOM 3442 N N . ILE A 1 418 ? -1.960 2.205 -22.709 1.00 72.94 418 ILE A N 1
ATOM 3443 C CA . ILE A 1 418 ? -3.342 2.111 -23.180 1.00 72.94 418 ILE A CA 1
ATOM 3444 C C . ILE A 1 418 ? -4.248 2.765 -22.145 1.00 72.94 418 ILE A C 1
ATOM 3446 O O . ILE A 1 418 ? -4.360 2.281 -21.021 1.00 72.94 418 ILE A O 1
ATOM 3450 N N . LYS A 1 419 ? -4.935 3.835 -22.540 1.00 66.31 419 LYS A N 1
ATOM 3451 C CA . LYS A 1 419 ? -5.972 4.455 -21.715 1.00 66.31 419 LYS A CA 1
ATOM 3452 C C . LYS A 1 419 ? -7.296 3.711 -21.912 1.00 66.31 419 LYS A C 1
ATOM 3454 O O . LYS A 1 419 ? -7.766 3.588 -23.044 1.00 66.31 419 LYS A O 1
ATOM 3459 N N . CYS A 1 420 ? -7.872 3.200 -20.832 1.00 59.88 420 CYS A N 1
ATOM 3460 C CA . CYS A 1 420 ? -9.155 2.495 -20.817 1.00 59.88 420 CYS A CA 1
ATOM 3461 C C . CYS A 1 420 ? -10.212 3.390 -20.158 1.00 59.88 420 CYS A C 1
ATOM 3463 O O . CYS A 1 420 ? -9.932 3.941 -19.102 1.00 59.88 420 CYS A O 1
ATOM 3465 N N . GLU A 1 421 ? -11.416 3.515 -20.719 1.00 52.69 421 GLU A N 1
ATOM 3466 C CA . GLU A 1 421 ? -12.527 4.266 -20.105 1.00 52.69 421 GLU A CA 1
ATOM 3467 C C . GLU A 1 421 ? -13.628 3.345 -19.584 1.00 52.69 421 GLU A C 1
ATOM 3469 O O . GLU A 1 421 ? -13.864 2.262 -20.126 1.00 52.69 421 GLU A O 1
ATOM 3474 N N . LYS A 1 422 ? -14.324 3.804 -18.540 1.00 46.53 422 LYS A N 1
ATOM 3475 C CA . LYS A 1 422 ? -15.492 3.135 -17.966 1.00 46.53 422 LYS A CA 1
ATOM 3476 C C . LYS A 1 422 ? -16.675 3.291 -18.902 1.00 46.53 422 LYS A C 1
ATOM 3478 O O . LYS A 1 422 ? -17.274 4.360 -18.953 1.00 46.53 422 LYS A O 1
ATOM 3483 N N . THR A 1 423 ? -16.996 2.223 -19.627 1.00 49.28 423 THR A N 1
ATOM 3484 C CA . THR A 1 423 ? -18.232 2.114 -20.417 1.00 49.28 423 THR A CA 1
ATOM 3485 C C . THR A 1 423 ? -19.451 1.930 -19.535 1.00 49.28 423 THR A C 1
ATOM 3487 O O . THR A 1 423 ? -19.376 1.051 -18.637 1.00 49.28 423 THR A O 1
#

pLDDT: mean 78.82, std 18.03, range [33.25, 98.0]

Sequence (423 aa):
MIRIYLDWNAYSRIKHSNVSPYPELRNILLDENQYLFPFSTAHILDIYESYVKVGWANIQGHIESLSLSNGLLIQKPFGEDIGFYIKPPTETIKAHIQERNSLETFGENINKGNHHVIDYFPETTKFLKEQEEHSKQMDKIISGFQGLLNSFLSSETKETYQKEMNISKGTLLNKNTDPSNYLNENASSKGFKDFKDFNEWGLSNFKQTPDFLDEITSLFVGIDISGYKEDKNSIKSTITDSMHCAFASACDIFIVDDKNTYYKSIETYKLKGIQTKVFRPSNFVEYWNANHLVLKNGMELIDFAFNYSKTNEQLTTLNDENIYYLNHYILDFFNILSTDKTNEHEIKFYKYFGNNYLFLLPQEKEDLLIKINNMFGEPKLITDTWMENGILKSAWIFNELDLIKLTIEDSHAILSFIKCEKT

Secondary structure (DSSP, 8-state):
-EEEEEPHHHHHHHHH--STTHHHHHHHHT-TTTEE--EEHHHHHHHHHHHHHH-GGGTHHHHGGGGGGTTEEEE--TTS--EEEE--HHHHHHHHHHHHHHHHHHHHHHHTT-TTGGGS-SSSHHHHHHHHHHHHHHHHHHHHHHHHHHHHTSHHHHHHHHHHTT--HHHHT-TTS-HHHHHHHHHHTTT-SSHHHHHHHHHHTT-SS--HHHHHHHHHHHHHHTTTT---S-HHHHHHHHHHHHHHTTSSEEE---HHHHHHHHHHHHHHT--PEEE-HHHHHHHHHHH-----SHHHHHHHHHHHHHHS---EEETTEEEEEEEEEETTTEEEEEEESS-TT-EEEE----TT-----HHHHHHHHHHHHHHHSS-EEEEEE----GGGTT--SSSEEEEEEEEEETTEEEEEEEEEE--

Radius of gyration: 23.58 Å; chains: 1; bounding box: 51×68×59 Å

Foldseek 3Di:
DFEEEEDLVLLLCLPPPPDPPNVLLVVVLPPLLQYAYADEVLLLVVLVVVCVVPNDVPSPSVLVSCVSNQQFYFYAWPPGGTDTDRHRSVVVSVVVVVLVVVVVVVVVCVVVVNPPPPPPDDPVCVVCVRVVVRVVVVCVVVVVVLVVLQVCVDPVNLVVVLVVLVFDLVQCADPPDDNQVSQQVSVVVVVANGNLRVQVVVVCVVDVDDDQLNSQLSQLSVSLSSNQLHDPDDSVVSSSLSNSLSSLLQGQEYEDQDPSSQVSSVSSCVNVVGNHHYDYSNVVSVLCVVAPDDDQAQVSVLVVLVVCLVPDDFPDDDPQKTKDAGSADDLSAFGIWIAHPVDNQKIKTKHDDALNHDDDDPSNVVSSQVSCCSHQNRAAEAEDEDDPDPVCPPRDPDQKDWIWMWMGGPSGTYTYTYIDGDD